Protein AF-A0A2S7U0N2-F1 (afdb_monomer)

Radius of gyration: 33.0 Å; Cα contacts (8 Å, |Δi|>4): 265; chains: 1; bounding box: 68×63×99 Å

Organism: NCBI:txid1658618

Mean predicted aligned error: 14.45 Å

Nearest PDB structures (foldseek):
  1i49-assembly1_B  TM=4.279E-01  e=2.972E+00  Homo sapiens
  7a8t-assembly1_A  TM=2.300E-01  e=2.972E+00  Homo sapiens

pLDDT: mean 75.0, std 15.28, range [39.12, 96.19]

Structure (mmCIF, N/CA/C/O backbone):
data_AF-A0A2S7U0N2-F1
#
_entry.id   AF-A0A2S7U0N2-F1
#
loop_
_atom_site.group_PDB
_atom_site.id
_atom_site.type_symbol
_atom_site.label_atom_id
_atom_site.label_alt_id
_atom_site.label_comp_id
_atom_site.label_asym_id
_atom_site.label_entity_id
_atom_site.label_seq_id
_atom_site.pdbx_PDB_ins_code
_atom_site.Cartn_x
_atom_site.Cartn_y
_atom_site.Cartn_z
_atom_site.occupancy
_atom_site.B_iso_or_equiv
_atom_site.auth_seq_id
_atom_site.auth_comp_id
_atom_site.auth_asym_id
_atom_site.auth_atom_id
_atom_site.pdbx_PDB_model_num
ATOM 1 N N . MET A 1 1 ? 24.005 45.327 60.815 1.00 44.28 1 MET A N 1
ATOM 2 C CA . MET A 1 1 ? 24.672 44.760 59.619 1.00 44.28 1 MET A CA 1
ATOM 3 C C . MET A 1 1 ? 23.834 43.597 59.080 1.00 44.28 1 MET A C 1
ATOM 5 O O . MET A 1 1 ? 23.860 42.528 59.666 1.00 44.28 1 MET A O 1
ATOM 9 N N . ARG A 1 2 ? 23.031 43.810 58.024 1.00 48.41 2 ARG A N 1
ATOM 10 C CA . ARG A 1 2 ? 22.158 42.799 57.369 1.00 48.41 2 ARG A CA 1
ATOM 11 C C . ARG A 1 2 ? 22.565 42.567 55.900 1.00 48.41 2 ARG A C 1
ATOM 13 O O . ARG A 1 2 ? 21.726 42.460 55.020 1.00 48.41 2 ARG A O 1
ATOM 20 N N . ILE A 1 3 ? 23.866 42.560 55.630 1.00 50.56 3 ILE A N 1
ATOM 21 C CA . ILE A 1 3 ? 24.422 42.422 54.276 1.00 50.56 3 ILE A CA 1
ATOM 22 C C . ILE A 1 3 ? 24.985 41.008 53.977 1.00 50.56 3 ILE A C 1
ATOM 24 O O . ILE A 1 3 ? 24.892 40.601 52.823 1.00 50.56 3 ILE A O 1
ATOM 28 N N . PRO A 1 4 ? 25.457 40.174 54.937 1.00 53.06 4 PRO A N 1
ATOM 29 C CA . PRO A 1 4 ? 26.072 38.897 54.555 1.00 53.06 4 PRO A CA 1
ATOM 30 C C . PRO A 1 4 ? 25.066 37.792 54.177 1.00 53.06 4 PRO A C 1
ATOM 32 O O . PRO A 1 4 ? 25.386 36.953 53.345 1.00 53.06 4 PRO A O 1
ATOM 35 N N . MET A 1 5 ? 23.834 37.791 54.707 1.00 43.91 5 MET A N 1
ATOM 36 C CA . MET A 1 5 ? 22.856 36.723 54.413 1.00 43.91 5 MET A CA 1
ATOM 37 C C . MET A 1 5 ? 22.268 36.793 52.993 1.00 43.91 5 MET A C 1
ATOM 39 O O . MET A 1 5 ? 22.054 35.759 52.367 1.00 43.91 5 MET A O 1
ATOM 43 N N . LEU A 1 6 ? 22.033 38.001 52.469 1.00 46.84 6 LEU A N 1
ATOM 44 C CA . LEU A 1 6 ? 21.456 38.193 51.132 1.00 46.84 6 LEU A CA 1
ATOM 45 C C . LEU A 1 6 ? 22.444 37.800 50.025 1.00 46.84 6 LEU A C 1
ATOM 47 O O . LEU A 1 6 ? 22.048 37.132 49.074 1.00 46.84 6 LEU A O 1
ATOM 51 N N . ILE A 1 7 ? 23.732 38.119 50.191 1.00 51.97 7 ILE A N 1
ATOM 52 C CA . ILE A 1 7 ? 24.788 37.775 49.224 1.00 51.97 7 ILE A CA 1
ATOM 53 C C . ILE A 1 7 ? 25.028 36.258 49.185 1.00 51.97 7 ILE A C 1
ATOM 55 O O . ILE A 1 7 ? 25.164 35.693 48.103 1.00 51.97 7 ILE A O 1
ATOM 59 N N . ILE A 1 8 ? 24.993 35.580 50.339 1.00 53.75 8 ILE A N 1
ATOM 60 C CA . ILE A 1 8 ? 25.125 34.116 50.409 1.00 53.75 8 ILE A CA 1
ATOM 61 C C . ILE A 1 8 ? 23.913 33.426 49.758 1.00 53.75 8 ILE A C 1
ATOM 63 O O . ILE A 1 8 ? 24.091 32.469 49.009 1.00 53.75 8 ILE A O 1
ATOM 67 N N . SER A 1 9 ? 22.691 33.936 49.968 1.00 54.12 9 SER A N 1
ATOM 68 C CA . SER A 1 9 ? 21.484 33.378 49.334 1.00 54.12 9 SER A CA 1
ATOM 69 C C . SER A 1 9 ? 21.455 33.574 47.814 1.00 54.12 9 SER A C 1
ATOM 71 O O . SER A 1 9 ? 21.053 32.667 47.086 1.00 54.12 9 SER A O 1
ATOM 73 N N . ALA A 1 10 ? 21.934 34.724 47.324 1.00 51.44 10 ALA A N 1
ATOM 74 C CA . ALA A 1 10 ? 22.005 35.019 45.899 1.00 51.44 10 ALA A CA 1
ATOM 75 C C . ALA A 1 10 ? 23.072 34.159 45.211 1.00 51.44 10 ALA A C 1
ATOM 77 O O . ALA A 1 10 ? 22.767 33.518 44.215 1.00 51.44 10 ALA A O 1
ATOM 78 N N . ALA A 1 11 ? 24.280 34.056 45.778 1.00 54.53 11 ALA A N 1
ATOM 79 C CA . ALA A 1 11 ? 25.355 33.232 45.222 1.00 54.53 11 ALA A CA 1
ATOM 80 C C . ALA A 1 11 ? 25.008 31.732 45.210 1.00 54.53 11 ALA A C 1
ATOM 82 O O . ALA A 1 11 ? 25.278 31.054 44.221 1.00 54.53 11 ALA A O 1
ATOM 83 N N . ALA A 1 12 ? 24.354 31.226 46.263 1.00 52.25 12 ALA A N 1
ATOM 84 C CA . ALA A 1 12 ? 23.858 29.852 46.297 1.00 52.25 12 ALA A CA 1
ATOM 85 C C . ALA A 1 12 ? 22.786 29.616 45.222 1.00 52.25 12 ALA A C 1
ATOM 87 O O . ALA A 1 12 ? 22.870 28.642 44.483 1.00 52.25 12 ALA A O 1
ATOM 88 N N . SER A 1 13 ? 21.827 30.536 45.071 1.00 54.00 13 SER A N 1
ATOM 89 C CA . SER A 1 13 ? 20.783 30.437 44.040 1.00 54.00 13 SER A CA 1
ATOM 90 C C . SER A 1 13 ? 21.371 30.451 42.624 1.00 54.00 13 SER A C 1
ATOM 92 O O . SER A 1 13 ? 20.957 29.648 41.794 1.00 54.00 13 SER A O 1
ATOM 94 N N . SER A 1 14 ? 22.375 31.295 42.357 1.00 55.88 14 SER A N 1
ATOM 95 C CA . SER A 1 14 ? 23.084 31.345 41.069 1.00 55.88 14 SER A CA 1
ATOM 96 C C . SER A 1 14 ? 23.842 30.055 40.758 1.00 55.88 14 SER A C 1
ATOM 98 O O . SER A 1 14 ? 23.822 29.608 39.617 1.00 55.88 14 SER A O 1
ATOM 100 N N . LEU A 1 15 ? 24.486 29.450 41.764 1.00 55.50 15 LEU A N 1
ATOM 101 C CA . LEU A 1 15 ? 25.196 28.172 41.637 1.00 55.50 15 LEU A CA 1
ATOM 102 C C . LEU A 1 15 ? 24.229 27.011 41.371 1.00 55.50 15 LEU A C 1
ATOM 104 O O . LEU A 1 15 ? 24.486 26.189 40.500 1.00 55.50 15 LEU A O 1
ATOM 108 N N . PHE A 1 16 ? 23.086 26.964 42.062 1.00 55.75 16 PHE A N 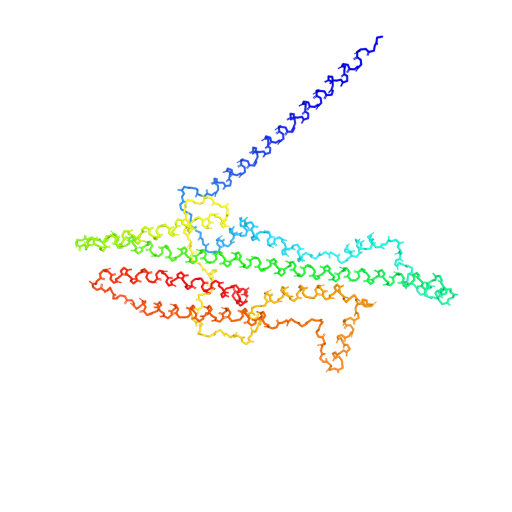1
ATOM 109 C CA . PHE A 1 16 ? 22.060 25.949 41.799 1.00 55.75 16 PHE A CA 1
ATOM 110 C C . PHE A 1 16 ? 21.415 26.120 40.417 1.00 55.75 16 PHE A C 1
ATOM 112 O O . PHE A 1 16 ? 21.186 25.126 39.733 1.00 55.75 16 PHE A O 1
ATOM 119 N N . LEU A 1 17 ? 21.181 27.360 39.973 1.00 57.03 17 LEU A N 1
ATOM 120 C CA . LEU A 1 17 ? 20.702 27.656 38.619 1.00 57.03 17 LEU A CA 1
ATOM 121 C C . LEU A 1 17 ? 21.733 27.270 37.549 1.00 57.03 17 LEU A C 1
ATOM 123 O O . LEU A 1 17 ? 21.351 26.666 36.550 1.00 57.03 17 LEU A O 1
ATOM 127 N N . SER A 1 18 ? 23.027 27.545 37.756 1.00 61.22 18 SER A N 1
ATOM 128 C CA . SER A 1 18 ? 24.071 27.151 36.801 1.00 61.22 18 SER A CA 1
ATOM 129 C C . SER A 1 18 ? 24.275 25.638 36.753 1.00 61.22 18 SER A C 1
ATOM 131 O O . SER A 1 18 ? 24.426 25.093 35.667 1.00 61.22 18 SER A O 1
ATOM 133 N N . CYS A 1 19 ? 24.226 24.946 37.897 1.00 67.75 19 CYS A N 1
ATOM 134 C CA . CYS A 1 19 ? 24.317 23.486 37.950 1.00 67.75 19 CYS A CA 1
ATOM 135 C C . CYS A 1 19 ? 23.105 22.815 37.294 1.00 67.75 19 CYS A C 1
ATOM 137 O O . CYS A 1 19 ? 23.291 21.891 36.514 1.00 67.75 19 CYS A O 1
ATOM 139 N N . ALA A 1 20 ? 21.886 23.309 37.534 1.00 61.12 20 ALA A N 1
ATOM 140 C CA . ALA A 1 20 ? 20.684 22.789 36.880 1.00 61.12 20 ALA A CA 1
ATOM 141 C C . ALA A 1 20 ? 20.701 23.045 35.364 1.00 61.12 20 ALA A C 1
ATOM 143 O O . ALA A 1 20 ? 20.317 22.185 34.577 1.00 61.12 20 ALA A O 1
ATOM 144 N N . GLN A 1 21 ? 21.175 24.216 34.933 1.00 64.62 21 GLN A N 1
ATOM 145 C CA . GLN A 1 21 ? 21.293 24.533 33.512 1.00 64.62 21 GLN A CA 1
ATOM 146 C C . GLN A 1 21 ? 22.372 23.685 32.827 1.00 64.62 21 GLN A C 1
ATOM 148 O O . GLN A 1 21 ? 22.179 23.254 31.690 1.00 64.62 21 GLN A O 1
ATOM 153 N N . GLN A 1 22 ? 23.469 23.392 33.522 1.00 67.50 22 GLN A N 1
ATOM 154 C CA . GLN A 1 22 ? 24.517 22.503 33.036 1.00 67.50 22 GLN A CA 1
ATOM 155 C C . GLN A 1 22 ? 24.043 21.046 32.981 1.00 67.50 22 GLN A C 1
ATOM 157 O O . GLN A 1 22 ? 24.214 20.410 31.954 1.00 67.50 22 GLN A O 1
ATOM 162 N N . GLU A 1 23 ? 23.322 20.561 33.993 1.00 72.56 23 GLU A N 1
ATOM 163 C CA . GLU A 1 23 ? 22.735 19.214 34.004 1.00 72.56 23 GLU A CA 1
ATOM 164 C C . GLU A 1 23 ? 21.697 19.025 32.887 1.00 72.56 23 GLU A C 1
ATOM 166 O O . GLU A 1 23 ? 21.682 17.994 32.220 1.00 72.56 23 GLU A O 1
ATOM 171 N N . VAL A 1 24 ? 20.869 20.039 32.612 1.00 71.44 24 VAL A N 1
ATOM 172 C CA . VAL A 1 24 ? 19.945 20.019 31.466 1.00 71.44 24 VAL A CA 1
ATOM 173 C C . VAL A 1 24 ? 20.708 20.036 30.142 1.00 71.44 24 VAL A C 1
ATOM 175 O O . VAL A 1 24 ? 20.342 19.298 29.232 1.00 71.44 24 VAL A O 1
ATOM 178 N N . THR A 1 25 ? 21.770 20.836 30.022 1.00 73.50 25 THR A N 1
ATOM 179 C CA . THR A 1 25 ? 22.581 20.907 28.793 1.00 73.50 25 THR A CA 1
ATOM 180 C C . THR A 1 25 ? 23.326 19.596 28.542 1.00 73.50 25 THR A C 1
ATOM 182 O O . THR A 1 25 ? 23.319 19.104 27.417 1.00 73.50 25 THR A O 1
ATOM 185 N N . ASP A 1 26 ? 23.886 18.986 29.585 1.00 76.81 26 ASP A N 1
ATOM 186 C CA . ASP A 1 26 ? 24.572 17.695 29.525 1.00 76.81 26 ASP A CA 1
ATOM 187 C C . ASP A 1 26 ? 23.579 16.558 29.251 1.00 76.81 26 ASP A C 1
ATOM 189 O O . ASP A 1 26 ? 23.857 15.669 28.451 1.00 76.81 26 ASP A O 1
ATOM 193 N N . CYS A 1 27 ? 22.383 16.595 29.849 1.00 77.06 27 CYS A N 1
ATOM 194 C CA . CYS A 1 27 ? 21.311 15.639 29.570 1.00 77.06 27 CYS A CA 1
ATOM 195 C C . CYS A 1 27 ? 20.835 15.741 28.116 1.00 77.06 27 CYS A C 1
ATOM 197 O O . CYS A 1 27 ? 20.750 14.725 27.428 1.00 77.06 27 CYS A O 1
ATOM 199 N N . LEU A 1 28 ? 20.595 16.958 27.618 1.00 74.50 28 LEU A N 1
ATOM 200 C CA . LEU A 1 28 ? 20.240 17.200 26.219 1.00 74.50 28 LEU A CA 1
ATOM 201 C C . LEU A 1 28 ? 21.363 16.764 25.273 1.00 74.50 28 LEU A C 1
ATOM 203 O O . LEU A 1 28 ? 21.080 16.117 24.270 1.00 74.50 28 LEU A O 1
ATOM 207 N N . GLY A 1 29 ? 22.621 17.069 25.599 1.00 78.00 29 GLY A N 1
ATOM 208 C CA . GLY A 1 29 ? 23.791 16.668 24.818 1.00 78.00 29 GLY A CA 1
ATOM 209 C C . GLY A 1 29 ? 23.955 15.150 24.751 1.00 78.00 29 GLY A C 1
ATOM 210 O O . GLY A 1 29 ? 24.088 14.599 23.662 1.00 78.00 29 GLY A O 1
ATOM 211 N N . ASN A 1 30 ? 23.858 14.462 25.890 1.00 80.69 30 ASN A N 1
ATOM 212 C CA . ASN A 1 30 ? 23.932 13.002 25.966 1.00 80.69 30 ASN A CA 1
ATOM 213 C C . ASN A 1 30 ? 22.756 12.332 25.249 1.00 80.69 30 ASN A C 1
ATOM 215 O O . ASN A 1 30 ? 22.943 11.326 24.567 1.00 80.69 30 ASN A O 1
ATOM 219 N N . HIS A 1 31 ? 21.547 12.887 25.375 1.00 78.44 31 HIS A N 1
ATOM 220 C CA . HIS A 1 31 ? 20.373 12.369 24.681 1.00 78.44 31 HIS A CA 1
ATOM 221 C C . HIS A 1 31 ? 20.503 12.549 23.167 1.00 78.44 31 HIS A C 1
ATOM 223 O O . HIS A 1 31 ? 20.345 11.582 22.430 1.00 78.44 31 HIS A O 1
ATOM 229 N N . ALA A 1 32 ? 20.893 13.742 22.709 1.00 76.38 32 ALA A N 1
ATOM 230 C CA . ALA A 1 32 ? 21.136 14.021 21.297 1.00 76.38 32 ALA A CA 1
ATOM 231 C C . ALA A 1 32 ? 22.269 13.156 20.724 1.00 76.38 32 ALA A C 1
ATOM 233 O O . ALA A 1 32 ? 22.160 12.663 19.605 1.00 76.38 32 ALA A O 1
ATOM 234 N N . GLN A 1 33 ? 23.338 12.920 21.490 1.00 81.25 33 GLN A N 1
ATOM 235 C CA . GLN A 1 33 ? 24.422 12.026 21.088 1.00 81.25 33 GLN A CA 1
ATOM 236 C C . GLN A 1 33 ? 23.945 10.574 20.989 1.00 81.25 33 GLN A C 1
ATOM 238 O O . GLN A 1 33 ? 24.272 9.892 20.024 1.00 81.25 33 GLN A O 1
ATOM 243 N N . HIS A 1 34 ? 23.156 10.102 21.954 1.00 78.88 34 HIS A N 1
ATOM 244 C CA . HIS A 1 34 ? 22.587 8.758 21.928 1.00 78.88 34 HIS A CA 1
ATOM 245 C C . HIS A 1 34 ? 21.623 8.571 20.746 1.00 78.88 34 HIS A C 1
ATOM 247 O O . HIS A 1 34 ? 21.674 7.552 20.063 1.00 78.88 34 HIS A O 1
ATOM 253 N N . GLU A 1 35 ? 20.761 9.551 20.473 1.00 74.94 35 GLU A N 1
ATOM 254 C CA . GLU A 1 35 ? 19.877 9.532 19.303 1.00 74.94 35 GLU A CA 1
ATOM 255 C C . GLU A 1 35 ? 20.662 9.596 17.990 1.00 74.94 35 GLU A C 1
ATOM 257 O O . GLU A 1 35 ? 20.365 8.835 17.071 1.00 74.94 35 GLU A O 1
ATOM 262 N N . GLY A 1 36 ? 21.693 10.441 17.918 1.00 74.75 36 GLY A N 1
ATOM 263 C CA . GLY A 1 36 ? 22.570 10.555 16.755 1.00 74.75 36 GLY A CA 1
ATOM 264 C C . GLY A 1 36 ? 23.350 9.271 16.470 1.00 74.75 36 GLY A C 1
ATOM 265 O O . GLY A 1 36 ? 23.432 8.860 15.316 1.00 74.75 36 GLY A O 1
ATOM 266 N N . LEU A 1 37 ? 23.866 8.601 17.505 1.00 76.06 37 LEU A N 1
ATOM 267 C CA . LEU A 1 37 ? 24.520 7.295 17.378 1.00 76.06 37 LEU A CA 1
ATOM 268 C C . LEU A 1 37 ? 23.529 6.215 16.942 1.00 76.06 37 LEU A C 1
ATOM 270 O O . LEU A 1 37 ? 23.826 5.474 16.013 1.00 76.06 37 LEU A O 1
ATOM 274 N N . ARG A 1 38 ? 22.326 6.175 17.533 1.00 74.25 38 ARG A N 1
ATOM 275 C CA . ARG A 1 38 ? 21.282 5.226 17.120 1.00 74.25 38 ARG A CA 1
ATOM 276 C C . ARG A 1 38 ? 20.913 5.410 15.649 1.00 74.25 38 ARG A C 1
ATOM 278 O O . ARG A 1 38 ? 20.805 4.431 14.925 1.00 74.25 38 ARG A O 1
ATOM 285 N N . TYR A 1 39 ? 20.756 6.655 15.204 1.00 71.81 39 TYR A N 1
ATOM 286 C CA . TYR A 1 39 ? 20.483 6.958 13.802 1.00 71.81 39 TYR A CA 1
ATOM 287 C C . TYR A 1 39 ? 21.659 6.582 12.891 1.00 71.81 39 TYR A C 1
ATOM 289 O O . TYR A 1 39 ? 21.449 6.017 11.825 1.00 71.81 39 TYR A O 1
ATOM 297 N N . ALA A 1 40 ? 22.901 6.840 13.310 1.00 69.31 40 ALA A N 1
ATOM 298 C CA . ALA A 1 40 ? 24.086 6.444 12.552 1.00 69.31 40 ALA A CA 1
ATOM 299 C C . ALA A 1 40 ? 24.200 4.916 12.410 1.00 69.31 40 ALA A C 1
ATOM 301 O O . ALA A 1 40 ? 24.498 4.437 11.319 1.00 69.31 40 ALA A O 1
ATOM 302 N N . ASP A 1 41 ? 23.903 4.159 13.469 1.00 70.38 41 ASP A N 1
ATOM 303 C CA . ASP A 1 41 ? 23.856 2.694 13.439 1.00 70.38 41 ASP A CA 1
ATOM 304 C C . ASP A 1 41 ? 22.707 2.186 12.549 1.00 70.38 41 ASP A C 1
ATOM 306 O O . ASP A 1 41 ? 22.882 1.238 11.784 1.00 70.38 41 ASP A O 1
ATOM 310 N N . GLU A 1 42 ? 21.539 2.838 12.592 1.00 67.44 42 GLU A N 1
ATOM 311 C CA . GLU A 1 42 ? 20.404 2.548 11.706 1.00 67.44 42 GLU A CA 1
ATOM 312 C C . GLU A 1 42 ? 20.754 2.798 10.229 1.00 67.44 42 GLU A C 1
ATOM 314 O O . GLU A 1 42 ? 20.417 1.970 9.382 1.00 67.44 42 GLU A O 1
ATOM 319 N N . VAL A 1 43 ? 21.457 3.894 9.920 1.00 67.25 43 VAL A N 1
ATOM 320 C CA . VAL A 1 43 ? 21.939 4.223 8.568 1.00 67.25 43 VAL A CA 1
ATOM 321 C C . VAL A 1 43 ? 23.051 3.274 8.132 1.00 67.25 43 VAL A C 1
ATOM 323 O O . VAL A 1 43 ? 23.058 2.862 6.983 1.00 67.25 43 VAL A O 1
ATOM 326 N N . ALA A 1 44 ? 23.958 2.873 9.023 1.00 62.84 44 ALA A N 1
ATOM 327 C CA . ALA A 1 44 ? 24.997 1.890 8.714 1.00 62.84 44 ALA A CA 1
ATOM 328 C C . ALA A 1 44 ? 24.424 0.481 8.472 1.00 62.84 44 ALA A C 1
ATOM 330 O O . ALA A 1 44 ? 24.990 -0.297 7.707 1.00 62.84 44 ALA A O 1
ATOM 331 N N . ALA A 1 45 ? 23.298 0.148 9.115 1.00 62.78 45 ALA A N 1
ATOM 332 C CA . ALA A 1 45 ? 22.551 -1.087 8.878 1.00 62.78 45 ALA A CA 1
ATOM 333 C C . ALA A 1 45 ? 21.671 -1.034 7.614 1.00 62.78 45 ALA A C 1
ATOM 335 O O . ALA A 1 45 ? 21.191 -2.067 7.138 1.00 62.78 45 ALA A O 1
ATOM 336 N N . GLN A 1 46 ? 21.409 0.157 7.079 1.00 67.12 46 GLN A N 1
ATOM 337 C CA . GLN A 1 46 ? 20.856 0.350 5.741 1.00 67.12 46 GLN A CA 1
ATOM 338 C C . GLN A 1 46 ? 22.029 0.294 4.762 1.00 67.12 46 GLN A C 1
ATOM 340 O O . GLN A 1 46 ? 23.103 0.749 5.112 1.00 67.12 46 GLN A O 1
ATOM 345 N N . SER A 1 47 ? 21.882 -0.300 3.574 1.00 65.50 47 SER A N 1
ATOM 346 C CA . SER A 1 47 ? 22.986 -0.291 2.603 1.00 65.50 47 SER A CA 1
ATOM 347 C C . SER A 1 47 ? 22.937 1.012 1.803 1.00 65.50 47 SER A C 1
ATOM 349 O O . SER A 1 47 ? 22.183 1.094 0.828 1.00 65.50 47 SER A O 1
ATOM 351 N N . PRO A 1 48 ? 23.690 2.060 2.189 1.00 66.06 48 PRO A N 1
ATOM 352 C CA . PRO A 1 48 ? 23.600 3.373 1.560 1.00 66.06 48 PRO A CA 1
ATOM 353 C C . PRO A 1 48 ? 24.477 3.427 0.304 1.00 66.06 48 PRO A C 1
ATOM 355 O O . PRO A 1 48 ? 24.487 4.428 -0.410 1.00 66.06 48 PRO A O 1
ATOM 358 N N . PHE A 1 49 ? 25.225 2.349 0.038 1.00 72.56 49 PHE A N 1
ATOM 359 C CA . PHE A 1 49 ? 26.250 2.266 -0.994 1.00 72.56 49 PHE A CA 1
ATOM 360 C C . PHE A 1 49 ? 26.135 1.015 -1.872 1.00 72.56 49 PHE A C 1
ATOM 362 O O . PHE A 1 49 ? 26.802 0.957 -2.901 1.00 72.56 49 PHE A O 1
ATOM 369 N N . GLU A 1 50 ? 25.314 0.025 -1.506 1.00 77.81 50 GLU A N 1
ATOM 370 C CA . GLU A 1 50 ? 25.138 -1.194 -2.299 1.00 77.81 50 GLU A CA 1
ATOM 371 C C . GLU A 1 50 ? 23.661 -1.456 -2.593 1.00 77.81 50 GLU A C 1
ATOM 373 O O . GLU A 1 50 ? 22.772 -1.124 -1.805 1.00 77.81 50 GLU A O 1
ATOM 378 N N . THR A 1 51 ? 23.401 -2.093 -3.732 1.00 84.38 51 THR A N 1
ATOM 379 C CA . THR A 1 51 ? 22.063 -2.563 -4.086 1.00 84.38 51 THR A CA 1
ATOM 380 C C . THR A 1 51 ? 21.627 -3.675 -3.132 1.00 84.38 51 THR A C 1
ATOM 382 O O . THR A 1 51 ? 22.293 -4.704 -3.013 1.00 84.38 51 THR A O 1
ATOM 385 N N . VAL A 1 52 ? 20.479 -3.497 -2.481 1.00 86.62 52 VAL A N 1
ATOM 386 C CA . VAL A 1 52 ? 19.903 -4.500 -1.579 1.00 86.62 52 VAL A CA 1
ATOM 387 C C . VAL A 1 52 ? 18.936 -5.390 -2.344 1.00 86.62 52 VAL A C 1
ATOM 389 O O . VAL A 1 52 ? 18.023 -4.910 -3.011 1.00 86.62 52 VAL A O 1
ATOM 392 N N . GLU A 1 53 ? 19.080 -6.703 -2.206 1.00 88.38 53 GLU A N 1
ATOM 393 C CA . GLU A 1 53 ? 18.147 -7.655 -2.800 1.00 88.38 53 GLU A CA 1
ATOM 394 C C . GLU A 1 53 ? 17.211 -8.238 -1.734 1.00 88.38 53 GLU A C 1
ATOM 396 O O . GLU A 1 53 ? 17.649 -8.936 -0.819 1.00 88.38 53 GLU A O 1
ATOM 401 N N . VAL A 1 54 ? 15.910 -7.969 -1.854 1.00 88.50 54 VAL A N 1
ATOM 402 C CA . VAL A 1 54 ? 14.901 -8.290 -0.829 1.00 88.50 54 VAL A CA 1
ATOM 403 C C . VAL A 1 54 ? 13.804 -9.165 -1.435 1.00 88.50 54 VAL A C 1
ATOM 405 O O . VAL A 1 54 ? 13.278 -8.859 -2.502 1.00 88.50 54 VAL A O 1
ATOM 408 N N . SER A 1 55 ? 13.428 -10.270 -0.788 1.00 91.12 55 SER A N 1
ATOM 409 C CA . SER A 1 55 ? 12.261 -11.054 -1.222 1.00 91.12 55 SER A CA 1
ATOM 410 C C . SER A 1 55 ? 10.953 -10.326 -0.897 1.00 91.12 55 SER A C 1
ATOM 412 O O . SER A 1 55 ? 10.910 -9.495 0.005 1.00 91.12 55 SER A O 1
ATOM 414 N N . TRP A 1 56 ? 9.852 -10.636 -1.582 1.00 91.38 56 TRP A N 1
ATOM 415 C CA . TRP A 1 56 ? 8.552 -10.029 -1.254 1.00 91.38 56 TRP A CA 1
ATOM 416 C C . TRP A 1 56 ? 8.116 -10.338 0.189 1.00 91.38 56 TRP A C 1
ATOM 418 O O . TRP A 1 56 ? 7.637 -9.444 0.888 1.00 91.38 56 TRP A O 1
ATOM 428 N N . SER A 1 57 ? 8.378 -11.553 0.679 1.00 89.19 57 SER A N 1
ATOM 429 C CA . SER A 1 57 ? 8.184 -11.909 2.092 1.00 89.19 57 SER A CA 1
ATOM 430 C C . SER A 1 57 ? 9.082 -11.111 3.041 1.00 89.19 57 SER A C 1
ATOM 432 O O . SER A 1 57 ? 8.618 -10.657 4.085 1.00 89.19 57 SER A O 1
ATOM 434 N N . GLY A 1 58 ? 10.343 -10.879 2.671 1.00 88.44 58 GLY A N 1
ATOM 435 C CA . GLY A 1 58 ? 11.263 -10.040 3.438 1.00 88.44 58 GLY A CA 1
ATOM 436 C C . GLY A 1 58 ? 10.819 -8.578 3.470 1.00 88.44 58 GLY A C 1
ATOM 437 O O . GLY A 1 58 ? 10.895 -7.930 4.507 1.00 88.44 58 GLY A O 1
ATOM 438 N N . ALA A 1 59 ? 10.270 -8.065 2.368 1.00 89.88 59 ALA A N 1
ATOM 439 C CA . ALA A 1 59 ? 9.724 -6.713 2.295 1.00 89.88 59 ALA A CA 1
ATOM 440 C C . ALA A 1 59 ? 8.491 -6.540 3.200 1.00 89.88 59 ALA A C 1
ATOM 442 O O . ALA A 1 59 ? 8.317 -5.481 3.802 1.00 89.88 59 ALA A O 1
ATOM 443 N N . LEU A 1 60 ? 7.664 -7.584 3.347 1.00 89.81 60 LEU A N 1
ATOM 444 C CA . LEU A 1 60 ? 6.579 -7.595 4.331 1.00 89.81 60 LEU A CA 1
ATOM 445 C C . LEU A 1 60 ? 7.130 -7.495 5.753 1.00 89.81 60 LEU A C 1
ATOM 447 O O . LEU A 1 60 ? 6.698 -6.617 6.488 1.00 89.81 60 LEU A O 1
ATOM 451 N N . GLN A 1 61 ? 8.117 -8.318 6.117 1.00 88.94 61 GLN A N 1
ATOM 452 C CA . GLN A 1 61 ? 8.744 -8.272 7.447 1.00 88.94 61 GLN A CA 1
ATOM 453 C C . GLN A 1 61 ? 9.363 -6.897 7.736 1.00 88.94 61 GLN A C 1
ATOM 455 O O . GLN A 1 61 ? 9.103 -6.300 8.779 1.00 88.94 61 GLN A O 1
ATOM 460 N N . LEU A 1 62 ? 10.089 -6.330 6.768 1.00 88.00 62 LEU A N 1
ATOM 461 C CA . LEU A 1 62 ? 10.654 -4.983 6.878 1.00 88.00 62 LEU A CA 1
ATOM 462 C C . LEU A 1 62 ? 9.579 -3.909 7.071 1.00 88.00 62 LEU A C 1
ATOM 464 O O . LEU A 1 62 ? 9.801 -2.944 7.801 1.00 88.00 62 LEU A O 1
ATOM 468 N N . MET A 1 63 ? 8.406 -4.057 6.448 1.00 91.50 63 MET A N 1
ATOM 469 C CA . MET A 1 63 ? 7.284 -3.143 6.664 1.00 91.50 63 MET A CA 1
ATOM 470 C C . MET A 1 63 ? 6.785 -3.246 8.109 1.00 91.50 63 MET A C 1
ATOM 472 O O . MET A 1 63 ? 6.551 -2.214 8.739 1.00 91.50 63 MET A O 1
ATOM 476 N N . GLU A 1 64 ? 6.659 -4.457 8.656 1.00 88.38 64 GLU A N 1
ATOM 477 C CA . GLU A 1 64 ? 6.241 -4.650 10.051 1.00 88.38 64 GLU A CA 1
ATOM 478 C C . GLU A 1 64 ? 7.229 -4.031 11.048 1.00 88.38 64 GLU A C 1
ATOM 480 O O . GLU A 1 64 ? 6.823 -3.519 12.092 1.00 88.38 64 GLU A O 1
ATOM 485 N N . GLU A 1 65 ? 8.517 -4.011 10.706 1.00 85.56 65 GLU A N 1
ATOM 486 C CA . GLU A 1 65 ? 9.581 -3.472 11.553 1.00 85.56 65 GLU A CA 1
ATOM 487 C C . GLU A 1 65 ? 9.799 -1.964 11.401 1.00 85.56 65 GLU A C 1
ATOM 489 O O . GLU A 1 65 ? 10.074 -1.277 12.391 1.00 85.56 65 GLU A O 1
ATOM 494 N N . ARG A 1 66 ? 9.682 -1.417 10.189 1.00 83.69 66 ARG A N 1
ATOM 495 C CA . ARG A 1 66 ? 10.147 -0.053 9.887 1.00 83.69 66 ARG A CA 1
ATOM 496 C C . ARG A 1 66 ? 9.044 0.914 9.482 1.00 83.69 66 ARG A C 1
ATOM 498 O O . ARG A 1 66 ? 9.136 2.097 9.805 1.00 83.69 66 ARG A O 1
ATOM 505 N N . ASN A 1 67 ? 7.968 0.444 8.848 1.00 90.00 67 ASN A N 1
ATOM 506 C CA . ASN A 1 67 ? 6.896 1.338 8.419 1.00 90.00 67 ASN A CA 1
ATOM 507 C C . ASN A 1 67 ? 6.108 1.847 9.639 1.00 90.00 67 ASN A C 1
ATOM 509 O O . ASN A 1 67 ? 5.352 1.119 10.291 1.00 90.00 67 ASN A O 1
ATOM 513 N N . LEU A 1 68 ? 6.270 3.136 9.946 1.00 88.31 68 LEU A N 1
ATOM 514 C CA . LEU A 1 68 ? 5.669 3.760 11.124 1.00 88.31 68 LEU A CA 1
ATOM 515 C C . LEU A 1 68 ? 4.134 3.728 11.089 1.00 88.31 68 LEU A C 1
ATOM 517 O O . LEU A 1 68 ? 3.501 3.576 12.136 1.00 88.31 68 LEU A O 1
ATOM 521 N N . ALA A 1 69 ? 3.530 3.883 9.909 1.00 90.62 69 ALA A N 1
ATOM 522 C CA . ALA A 1 69 ? 2.079 3.876 9.754 1.00 90.62 69 ALA A CA 1
ATOM 523 C C . ALA A 1 69 ? 1.499 2.482 10.036 1.00 90.62 69 ALA A C 1
ATOM 525 O O . ALA A 1 69 ? 0.563 2.362 10.831 1.00 90.62 69 ALA A O 1
ATOM 526 N N . TYR A 1 70 ? 2.107 1.433 9.474 1.00 92.25 70 TYR A N 1
ATOM 527 C CA . TYR A 1 70 ? 1.729 0.045 9.726 1.00 92.25 70 TYR A CA 1
ATOM 528 C C . TYR A 1 70 ? 1.918 -0.319 11.198 1.00 92.25 70 TYR A C 1
ATOM 530 O O . TYR A 1 70 ? 0.996 -0.838 11.820 1.00 92.25 70 TYR A O 1
ATOM 538 N N . ARG A 1 71 ? 3.059 0.034 11.803 1.00 91.00 71 ARG A N 1
ATOM 539 C CA . ARG A 1 71 ? 3.333 -0.238 13.225 1.00 91.00 71 ARG A CA 1
ATOM 540 C C . ARG A 1 71 ? 2.351 0.438 14.164 1.00 91.00 71 ARG A C 1
ATOM 542 O O . ARG A 1 71 ? 1.878 -0.188 15.110 1.00 91.00 71 ARG A O 1
ATOM 549 N N . LYS A 1 72 ? 2.024 1.709 13.917 1.00 91.25 72 LYS A N 1
ATOM 550 C CA . LYS A 1 72 ? 1.000 2.422 14.695 1.00 91.25 72 LYS A CA 1
ATOM 551 C C . LYS A 1 72 ? -0.347 1.713 14.587 1.00 91.25 72 LYS A C 1
ATOM 553 O O . LYS A 1 72 ? -0.971 1.471 15.615 1.00 91.25 72 LYS A O 1
ATOM 558 N N . ALA A 1 73 ? -0.752 1.330 13.377 1.00 91.38 73 ALA A N 1
ATOM 559 C CA . ALA A 1 73 ? -1.994 0.602 13.161 1.00 91.38 73 ALA A CA 1
ATOM 560 C C . ALA A 1 73 ? -1.982 -0.775 13.852 1.00 91.38 73 ALA A C 1
ATOM 562 O O . ALA A 1 73 ? -2.910 -1.088 14.588 1.00 91.38 73 ALA A O 1
ATOM 563 N N . MET A 1 74 ? -0.908 -1.554 13.719 1.00 90.62 74 MET A N 1
ATOM 564 C CA . MET A 1 74 ? -0.755 -2.856 14.375 1.00 90.62 74 MET A CA 1
ATOM 565 C C . MET A 1 74 ? -0.807 -2.738 15.904 1.00 90.62 74 MET A C 1
ATOM 567 O O . MET A 1 74 ? -1.518 -3.490 16.565 1.00 90.62 74 MET A O 1
ATOM 571 N N . ASN A 1 75 ? -0.133 -1.745 16.485 1.00 89.44 75 ASN A N 1
ATOM 572 C CA . ASN A 1 75 ? -0.200 -1.492 17.923 1.00 89.44 75 ASN A CA 1
ATOM 573 C C . ASN A 1 75 ? -1.615 -1.103 18.374 1.00 89.44 75 ASN A C 1
ATOM 575 O O . ASN A 1 75 ? -2.075 -1.587 19.406 1.00 89.44 75 ASN A O 1
ATOM 579 N N . SER A 1 76 ? -2.326 -0.272 17.604 1.00 88.75 76 SER A N 1
ATOM 580 C CA . SER A 1 76 ? -3.734 0.048 17.870 1.00 88.75 76 SER A CA 1
ATOM 581 C C . SER A 1 76 ? -4.629 -1.189 17.782 1.00 88.75 76 SER A C 1
ATOM 583 O O . SER A 1 76 ? -5.490 -1.371 18.639 1.00 88.75 76 SER A O 1
ATOM 585 N N . TYR A 1 77 ? -4.393 -2.066 16.804 1.00 87.75 77 TYR A N 1
ATOM 586 C CA . TYR A 1 77 ? -5.109 -3.331 16.656 1.00 87.75 77 TYR A CA 1
ATOM 587 C C . TYR A 1 77 ? -4.894 -4.254 17.863 1.00 87.75 77 TYR A C 1
ATOM 589 O O . TYR A 1 77 ? -5.854 -4.751 18.454 1.00 87.75 77 TYR A O 1
ATOM 597 N N . LEU A 1 78 ? -3.638 -4.436 18.282 1.00 86.81 78 LEU A N 1
ATOM 598 C CA . LEU A 1 78 ? -3.289 -5.235 19.456 1.00 86.81 78 LEU A CA 1
ATOM 599 C C . LEU A 1 78 ? -3.884 -4.643 20.739 1.00 86.81 78 LEU A C 1
ATOM 601 O O . LEU A 1 78 ? -4.464 -5.377 21.531 1.00 86.81 78 LEU A O 1
ATOM 605 N N . ALA A 1 79 ? -3.798 -3.326 20.935 1.00 84.12 79 ALA A N 1
ATOM 606 C CA . ALA A 1 79 ? -4.369 -2.653 22.101 1.00 84.12 79 ALA A CA 1
ATOM 607 C C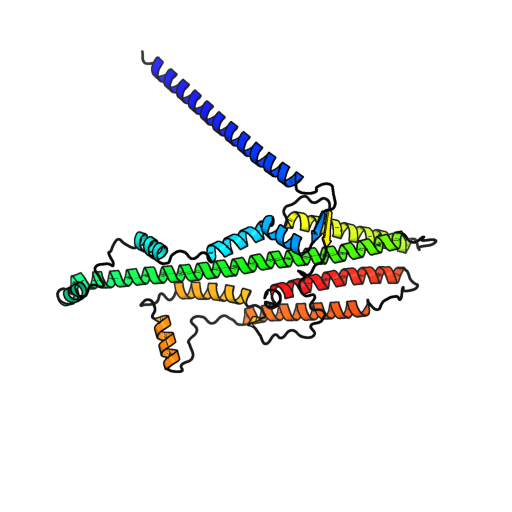 . ALA A 1 79 ? -5.903 -2.770 22.156 1.00 84.12 79 ALA A C 1
ATOM 609 O O . ALA A 1 79 ? -6.473 -2.946 23.234 1.00 84.12 79 ALA A O 1
ATOM 610 N N . ALA A 1 80 ? -6.575 -2.708 21.003 1.00 81.19 80 ALA A N 1
ATOM 611 C CA . ALA A 1 80 ? -8.019 -2.884 20.907 1.00 81.19 80 ALA A CA 1
ATOM 612 C C . ALA A 1 80 ? -8.454 -4.317 21.262 1.00 81.19 80 ALA A C 1
ATOM 614 O O . ALA A 1 80 ? -9.454 -4.501 21.960 1.00 81.19 80 ALA A O 1
ATOM 615 N N . ASN A 1 81 ? -7.670 -5.314 20.841 1.00 76.25 81 ASN A N 1
ATOM 616 C CA . ASN A 1 81 ? -7.951 -6.732 21.071 1.00 76.25 81 ASN A CA 1
ATOM 617 C C . ASN A 1 81 ? -7.412 -7.274 22.400 1.00 76.25 81 ASN A C 1
ATOM 619 O O . ASN A 1 81 ? -7.732 -8.403 22.766 1.00 76.25 81 ASN A O 1
ATOM 623 N N . GLN A 1 82 ? -6.605 -6.507 23.137 1.00 76.31 82 GLN A N 1
ATOM 624 C CA . GLN A 1 82 ? -6.192 -6.899 24.479 1.00 76.31 82 GLN A CA 1
ATOM 625 C C . GLN A 1 82 ? -7.426 -7.005 25.383 1.00 76.31 82 GLN A C 1
ATOM 627 O O . GLN A 1 82 ? -8.127 -6.019 25.669 1.00 76.31 82 GLN A O 1
ATOM 632 N N . GLU A 1 83 ? -7.679 -8.230 25.846 1.00 57.03 83 GLU A N 1
ATOM 633 C CA . GLU A 1 83 ? -8.680 -8.512 26.861 1.00 57.03 83 GLU A CA 1
ATOM 634 C C . GLU A 1 83 ? -8.298 -7.758 28.132 1.00 57.03 83 GLU A C 1
ATOM 636 O O . GLU A 1 83 ? -7.362 -8.098 28.852 1.00 57.03 83 GLU A O 1
ATOM 641 N N . THR A 1 84 ? -9.024 -6.681 28.415 1.00 55.81 84 THR A N 1
ATOM 642 C CA . THR A 1 84 ? -8.952 -6.078 29.738 1.00 55.81 84 THR A CA 1
ATOM 643 C C . THR A 1 84 ? -9.780 -6.974 30.652 1.00 55.81 84 THR A C 1
ATOM 645 O O . THR A 1 84 ? -10.943 -7.211 30.319 1.00 55.81 84 THR A O 1
ATOM 648 N N . PRO A 1 85 ? -9.239 -7.477 31.777 1.00 53.72 85 PRO A N 1
ATOM 649 C CA . PRO A 1 85 ? -9.997 -8.343 32.665 1.00 53.72 85 PRO A CA 1
ATOM 650 C C . PRO A 1 85 ? -11.326 -7.677 33.018 1.00 53.72 85 PRO A C 1
ATOM 652 O O . PRO A 1 85 ? -11.354 -6.559 33.534 1.00 53.72 85 PRO A O 1
ATOM 655 N N . MET A 1 86 ? -12.440 -8.359 32.752 1.00 47.84 86 MET A N 1
ATOM 656 C CA . MET A 1 86 ? -13.783 -7.828 33.010 1.00 47.84 86 MET A CA 1
ATOM 657 C C . MET A 1 86 ? -13.905 -7.324 34.460 1.00 47.84 86 MET A C 1
ATOM 659 O O . MET A 1 86 ? -14.467 -6.266 34.723 1.00 47.84 86 MET A O 1
ATOM 663 N N . VAL A 1 87 ? -13.254 -8.020 35.399 1.00 41.59 87 VAL A N 1
ATOM 664 C CA . VAL A 1 87 ? -13.166 -7.645 36.818 1.00 41.59 87 VAL A CA 1
ATOM 665 C C . VAL A 1 87 ? -12.390 -6.342 37.042 1.00 41.59 87 VAL A C 1
ATOM 667 O O . VAL A 1 87 ? -12.783 -5.557 37.901 1.00 41.59 87 VAL A O 1
ATOM 670 N N . SER A 1 88 ? -11.312 -6.064 36.299 1.00 49.78 88 SER A N 1
ATOM 671 C CA . SER A 1 88 ? -10.551 -4.817 36.451 1.00 49.78 88 SER A CA 1
ATOM 672 C C . SER A 1 88 ? -11.271 -3.624 35.827 1.00 49.78 88 SER A C 1
ATOM 674 O O . SER A 1 88 ? -11.240 -2.553 36.424 1.00 49.78 88 SER A O 1
ATOM 676 N N . GLN A 1 89 ? -11.968 -3.813 34.698 1.00 54.69 89 GLN A N 1
ATOM 677 C CA . GLN A 1 89 ? -12.845 -2.795 34.102 1.00 54.69 89 GLN A CA 1
ATOM 678 C C . GLN A 1 89 ? -14.032 -2.470 35.008 1.00 54.69 89 GLN A C 1
ATOM 680 O O . GLN A 1 89 ? -14.277 -1.303 35.306 1.00 54.69 89 GLN A O 1
ATOM 685 N N . ILE A 1 90 ? -14.715 -3.498 35.519 1.00 53.00 90 ILE A N 1
ATOM 686 C CA . ILE A 1 90 ? -15.794 -3.331 36.495 1.00 53.00 90 ILE A CA 1
ATOM 687 C C . ILE A 1 90 ? -15.252 -2.636 37.748 1.00 53.00 90 ILE A C 1
ATOM 689 O O . ILE A 1 90 ? -15.862 -1.690 38.230 1.00 53.00 90 ILE A O 1
ATOM 693 N N . ARG A 1 91 ? -14.077 -3.029 38.261 1.00 49.56 91 ARG A N 1
ATOM 694 C CA . ARG A 1 91 ? -13.462 -2.408 39.446 1.00 49.56 91 ARG A CA 1
ATOM 695 C C . ARG A 1 91 ? -13.051 -0.954 39.211 1.00 49.56 91 ARG A C 1
ATOM 697 O O . ARG A 1 91 ? -13.228 -0.144 40.118 1.00 49.56 91 ARG A O 1
ATOM 704 N N . SER A 1 92 ? -12.515 -0.600 38.043 1.00 54.84 92 SER A N 1
ATOM 705 C CA . SER A 1 92 ? -12.164 0.787 37.720 1.00 54.84 92 SER A CA 1
ATOM 706 C C . SER A 1 92 ? -13.404 1.653 37.516 1.00 54.84 92 SER A C 1
ATOM 708 O O . SER A 1 92 ? -13.447 2.750 38.061 1.00 54.84 92 SER A O 1
ATOM 710 N N . GLN A 1 93 ? -14.425 1.142 36.816 1.00 55.78 93 GLN A N 1
ATOM 711 C CA . GLN A 1 93 ? -15.692 1.849 36.590 1.00 55.78 93 GLN A CA 1
ATOM 712 C C . GLN A 1 93 ? -16.527 1.973 37.870 1.00 55.78 93 GLN A C 1
ATOM 714 O O . GLN A 1 93 ? -17.168 2.996 38.107 1.00 55.78 93 GLN A O 1
ATOM 719 N N . LEU A 1 94 ? -16.456 0.979 38.760 1.00 51.16 94 LEU A N 1
ATOM 720 C CA . LEU A 1 94 ? -16.960 1.090 40.125 1.00 51.16 94 LEU A CA 1
ATOM 721 C C . LEU A 1 94 ? -16.166 2.129 40.912 1.00 51.16 94 LEU A C 1
ATOM 723 O O . LEU A 1 94 ? -16.766 2.918 41.617 1.00 51.16 94 LEU A O 1
ATOM 727 N N . LYS A 1 95 ? -14.838 2.200 40.798 1.00 53.69 95 LYS A N 1
ATOM 728 C CA . LYS A 1 95 ? -14.055 3.211 41.528 1.00 53.69 95 LYS A CA 1
ATOM 729 C C . LYS A 1 95 ? -14.419 4.647 41.118 1.00 53.69 95 LYS A C 1
ATOM 731 O O . LYS A 1 95 ? -14.386 5.528 41.971 1.00 53.69 95 LYS A O 1
ATOM 736 N N . THR A 1 96 ? -14.791 4.881 39.860 1.00 53.97 96 THR A N 1
ATOM 737 C CA . THR A 1 96 ? -15.310 6.179 39.389 1.00 53.97 96 THR A CA 1
ATOM 738 C C . THR A 1 96 ? -16.783 6.412 39.740 1.00 53.97 96 THR A C 1
ATOM 740 O O . THR A 1 96 ? -17.152 7.552 40.006 1.00 53.97 96 THR A O 1
ATOM 743 N N . SER A 1 97 ? -17.613 5.362 39.798 1.00 46.06 97 SER A N 1
ATOM 744 C CA . SER A 1 97 ? -19.071 5.475 40.015 1.00 46.06 97 SER A CA 1
ATOM 745 C C . SER A 1 97 ? -19.526 5.276 41.473 1.00 46.06 97 SER A C 1
ATOM 747 O O . SER A 1 97 ? -20.628 5.671 41.856 1.00 46.06 97 SER A O 1
ATOM 749 N N . VAL A 1 98 ? -18.699 4.674 42.331 1.00 46.69 98 VAL A N 1
ATOM 750 C CA . VAL A 1 98 ? -19.043 4.308 43.713 1.00 46.69 98 VAL A CA 1
ATOM 751 C C . VAL A 1 98 ? -18.693 5.448 44.665 1.00 46.69 98 VAL A C 1
ATOM 753 O O . VAL A 1 98 ? -17.634 5.496 45.285 1.00 46.69 98 VAL A O 1
ATOM 756 N N . LYS A 1 99 ? -19.683 6.321 44.857 1.00 48.72 99 LYS A N 1
ATOM 757 C CA . LYS A 1 99 ? -20.061 6.802 46.196 1.00 48.72 99 LYS A CA 1
ATOM 758 C C . LYS A 1 99 ? -21.167 5.941 46.840 1.00 48.72 99 LYS A C 1
ATOM 760 O O . LYS A 1 99 ? -21.548 6.226 47.970 1.00 48.72 99 LYS A O 1
ATOM 765 N N . VAL A 1 100 ? -21.688 4.895 46.176 1.00 46.84 100 VAL A N 1
ATOM 766 C CA . VAL A 1 100 ? -22.797 4.065 46.699 1.00 46.84 100 VAL A CA 1
ATOM 767 C C . VAL A 1 100 ? -22.565 2.566 46.439 1.00 46.84 100 VAL A C 1
ATOM 769 O O . VAL A 1 100 ? -22.291 2.149 45.318 1.00 46.84 100 VAL A O 1
ATOM 772 N N . SER A 1 101 ? -22.632 1.771 47.511 1.00 48.25 101 SER A N 1
ATOM 773 C CA . SER A 1 101 ? -22.264 0.348 47.605 1.00 48.25 101 SER A CA 1
ATOM 774 C C . SER A 1 101 ? -23.298 -0.603 46.982 1.00 48.25 101 SER A C 1
ATOM 776 O O . SER A 1 101 ? -24.463 -0.613 47.371 1.00 48.25 101 SER A O 1
ATOM 778 N N . LEU A 1 102 ? -22.836 -1.475 46.080 1.00 42.62 102 LEU A N 1
ATOM 779 C CA . LEU A 1 102 ? -23.605 -2.554 45.442 1.00 42.62 102 LEU A CA 1
ATOM 780 C C . LEU A 1 102 ? -23.825 -3.794 46.331 1.00 42.62 102 LEU A C 1
ATOM 782 O O . LEU A 1 102 ? -24.730 -4.586 46.069 1.00 42.62 102 LEU A O 1
ATOM 786 N N . ASN A 1 103 ? -23.051 -3.948 47.411 1.00 45.06 103 ASN A N 1
ATOM 787 C CA . ASN A 1 103 ? -23.118 -5.126 48.289 1.00 45.06 103 ASN A CA 1
ATOM 788 C C . ASN A 1 103 ? -24.362 -5.170 49.191 1.00 45.06 103 ASN A C 1
ATOM 790 O O . ASN A 1 103 ? -24.668 -6.221 49.758 1.00 45.06 103 ASN A O 1
ATOM 794 N N . ASP A 1 104 ? -25.092 -4.062 49.319 1.00 49.59 104 ASP A N 1
ATOM 795 C CA . ASP A 1 104 ? -26.307 -4.004 50.136 1.00 49.59 104 ASP A CA 1
ATOM 796 C C . ASP A 1 104 ? -27.591 -4.226 49.333 1.00 49.59 104 ASP A C 1
ATOM 798 O O . ASP A 1 104 ? -28.636 -4.464 49.924 1.00 49.59 104 ASP A O 1
ATOM 802 N N . VAL A 1 105 ? -27.551 -4.190 48.001 1.00 48.34 105 VAL A N 1
ATOM 803 C CA . VAL A 1 105 ? -28.764 -4.053 47.172 1.00 48.34 105 VAL A CA 1
ATOM 804 C C . VAL A 1 105 ? -29.369 -5.401 46.793 1.00 48.34 105 VAL A C 1
ATOM 806 O O . VAL A 1 105 ? -30.589 -5.541 46.790 1.00 48.34 105 VAL A O 1
ATOM 809 N N . LEU A 1 106 ? -28.528 -6.409 46.547 1.00 45.66 106 LEU A N 1
ATOM 810 C CA . LEU A 1 106 ? -28.952 -7.756 46.141 1.00 45.66 106 LEU A CA 1
ATOM 811 C C . LEU A 1 106 ? -29.220 -8.702 47.325 1.00 45.66 106 LEU A C 1
ATOM 813 O O . LEU A 1 106 ? -29.488 -9.886 47.126 1.00 45.66 106 LEU A O 1
ATOM 817 N N . LYS A 1 107 ? -29.160 -8.206 48.568 1.00 53.94 107 LYS A N 1
ATOM 818 C CA . LYS A 1 107 ? -29.506 -9.004 49.750 1.00 53.94 107 LYS A CA 1
ATOM 819 C C . LYS A 1 107 ? -31.032 -9.036 49.930 1.00 53.94 107 LYS A C 1
ATOM 821 O O . LYS A 1 107 ? -31.643 -7.967 50.012 1.00 53.94 107 LYS A O 1
ATOM 826 N N . PRO A 1 108 ? -31.655 -10.217 50.107 1.00 47.94 108 PRO A N 1
ATOM 827 C CA . PRO A 1 108 ? -33.099 -10.347 50.347 1.00 47.94 108 PRO A CA 1
ATOM 828 C C . PRO A 1 108 ? -33.605 -9.494 51.523 1.00 47.94 108 PRO A C 1
ATOM 830 O O . PRO A 1 108 ? -34.709 -8.957 51.490 1.00 47.94 108 PRO A O 1
ATOM 833 N N . GLN A 1 109 ? -32.763 -9.302 52.543 1.00 53.00 109 GLN A N 1
ATOM 834 C CA . GLN A 1 109 ? -33.047 -8.482 53.728 1.00 53.00 109 GLN A CA 1
ATOM 835 C C . GLN A 1 109 ? -33.188 -6.981 53.413 1.00 53.00 109 GLN A C 1
ATOM 837 O O . GLN A 1 109 ? -33.935 -6.274 54.086 1.00 53.00 109 GLN A O 1
ATOM 842 N N . SER A 1 110 ? -32.505 -6.486 52.382 1.00 53.28 110 SER A N 1
ATOM 843 C CA . SER A 1 110 ? -32.568 -5.084 51.952 1.00 53.28 110 SER A CA 1
ATOM 844 C C . SER A 1 110 ? -33.794 -4.806 51.084 1.00 53.28 110 SER A C 1
ATOM 846 O O . SER A 1 110 ? -34.404 -3.745 51.202 1.00 53.28 110 SER A O 1
ATOM 848 N N . LEU A 1 111 ? -34.201 -5.792 50.278 1.00 49.03 111 LEU A N 1
ATOM 849 C CA . LEU A 1 111 ? -35.484 -5.808 49.572 1.00 49.03 111 LEU A CA 1
ATOM 850 C C . LEU A 1 111 ? -36.658 -5.846 50.561 1.00 49.03 111 LEU A C 1
ATOM 852 O O . LEU A 1 111 ? -37.581 -5.045 50.443 1.00 49.03 111 LEU A O 1
ATOM 856 N N . ALA A 1 112 ? -36.591 -6.675 51.605 1.00 51.38 112 ALA A N 1
ATOM 857 C CA . ALA A 1 112 ? -37.604 -6.699 52.664 1.00 51.38 112 ALA A CA 1
ATOM 858 C C . ALA A 1 112 ? -37.722 -5.348 53.401 1.00 51.38 112 ALA A C 1
ATOM 860 O O . ALA A 1 112 ? -38.829 -4.853 53.612 1.00 51.38 112 ALA A O 1
ATOM 861 N N . LYS A 1 113 ? -36.591 -4.692 53.705 1.00 53.16 113 LYS A N 1
ATOM 862 C CA . LYS A 1 113 ? -36.580 -3.326 54.262 1.00 53.16 113 LYS A CA 1
ATOM 863 C C . LYS A 1 113 ? -37.185 -2.288 53.316 1.00 53.16 113 LYS A C 1
ATOM 865 O O . LYS A 1 113 ? -37.793 -1.338 53.790 1.00 53.16 113 LYS A O 1
ATOM 870 N N . SER A 1 114 ? -37.071 -2.471 52.000 1.00 49.09 114 SER A N 1
ATOM 871 C CA . SER A 1 114 ? -37.700 -1.566 51.029 1.00 49.09 114 SER A CA 1
ATOM 872 C C . SER A 1 114 ? -39.223 -1.672 50.954 1.00 49.09 114 SER A C 1
ATOM 874 O O . SER A 1 114 ? -39.872 -0.691 50.607 1.00 49.09 114 SER A O 1
ATOM 876 N N . PHE A 1 115 ? -39.795 -2.807 51.363 1.00 44.97 115 PHE A N 1
ATOM 877 C CA . PHE A 1 115 ? -41.241 -2.951 51.551 1.00 44.97 115 PHE A CA 1
ATOM 878 C C . PHE A 1 115 ? -41.730 -2.392 52.894 1.00 44.97 115 PHE A C 1
ATOM 880 O O . PHE A 1 115 ? -42.879 -1.973 52.987 1.00 44.97 115 PHE A O 1
ATOM 887 N N . GLN A 1 116 ? -40.871 -2.359 53.919 1.00 52.88 116 GLN A N 1
ATOM 888 C CA . GLN A 1 116 ? -41.189 -1.762 55.223 1.00 52.88 116 GLN A CA 1
ATOM 889 C C . GLN A 1 116 ? -40.994 -0.241 55.263 1.00 52.88 116 GLN A C 1
ATOM 891 O O . GLN A 1 116 ? -41.744 0.431 55.959 1.00 52.88 116 GLN A O 1
ATOM 896 N N . ASP A 1 117 ? -40.027 0.300 54.515 1.00 51.62 117 ASP A N 1
ATOM 897 C CA . ASP A 1 117 ? -39.699 1.731 54.510 1.00 51.62 117 ASP A CA 1
ATOM 898 C C . ASP A 1 117 ? -39.458 2.258 53.075 1.00 51.62 117 ASP A C 1
ATOM 900 O O . ASP A 1 117 ? -38.333 2.584 52.665 1.00 51.62 117 ASP A O 1
ATOM 904 N N . PRO A 1 118 ? -40.522 2.320 52.253 1.00 39.12 118 PRO A N 1
ATOM 905 C CA . PRO A 1 118 ? -40.413 2.558 50.816 1.00 39.12 118 PRO A CA 1
ATOM 906 C C . PRO A 1 118 ? -39.796 3.919 50.478 1.00 39.12 118 PRO A C 1
ATOM 908 O O . PRO A 1 118 ? -39.017 4.020 49.535 1.00 39.12 118 PRO A O 1
ATOM 911 N N . ILE A 1 119 ? -40.062 4.962 51.267 1.00 45.16 119 ILE A N 1
ATOM 912 C CA . ILE A 1 119 ? -39.634 6.338 50.966 1.00 45.16 119 ILE A CA 1
ATOM 913 C C . ILE A 1 119 ? -38.106 6.492 51.007 1.00 45.16 119 ILE A C 1
ATOM 915 O O . ILE A 1 119 ? -37.544 7.258 50.228 1.00 45.16 119 ILE A O 1
ATOM 919 N N . THR A 1 120 ? -37.409 5.761 51.880 1.00 50.47 120 THR A N 1
ATOM 920 C CA . THR A 1 120 ? -35.953 5.908 52.055 1.00 50.47 120 THR A CA 1
ATOM 921 C C . THR A 1 120 ? -35.147 4.811 51.362 1.00 50.47 120 THR A C 1
ATOM 923 O O . THR A 1 120 ? -34.007 5.045 50.946 1.00 50.47 120 THR A O 1
ATOM 926 N N . ALA A 1 121 ? -35.724 3.619 51.205 1.00 50.25 121 ALA A N 1
ATOM 927 C CA . ALA A 1 121 ? -35.036 2.460 50.652 1.00 50.25 121 ALA A CA 1
ATOM 928 C C . ALA A 1 121 ? -35.223 2.296 49.133 1.00 50.25 121 ALA A C 1
ATOM 930 O O . ALA A 1 121 ? -34.262 1.903 48.465 1.00 50.25 121 ALA A O 1
ATOM 931 N N . LEU A 1 122 ? -36.385 2.655 48.558 1.00 45.09 122 LEU A N 1
ATOM 932 C CA . LEU A 1 122 ? -36.577 2.631 47.096 1.00 45.09 122 LEU A CA 1
ATOM 933 C C . LEU A 1 122 ? -35.614 3.573 46.365 1.00 45.09 122 LEU A C 1
ATOM 935 O O . LEU A 1 122 ? -34.994 3.112 45.411 1.00 45.09 122 LEU A O 1
ATOM 939 N N . PRO A 1 123 ? -35.392 4.834 46.790 1.00 50.03 123 PRO A N 1
ATOM 940 C CA . PRO A 1 123 ? -34.432 5.709 46.116 1.00 50.03 123 PRO A CA 1
ATOM 941 C C . PRO A 1 123 ? -33.002 5.153 46.120 1.00 50.03 123 PRO A C 1
ATOM 943 O O . PRO A 1 123 ? -32.283 5.295 45.135 1.00 50.03 123 PRO A O 1
ATOM 946 N N . LYS A 1 124 ? -32.592 4.461 47.195 1.00 54.38 124 LYS A N 1
ATOM 947 C CA . LYS A 1 124 ? -31.277 3.801 47.283 1.00 54.38 124 LYS A CA 1
ATOM 948 C C . LYS A 1 124 ? -31.179 2.597 46.345 1.00 54.38 124 LYS A C 1
ATOM 950 O O . LYS A 1 124 ? -30.182 2.453 45.642 1.00 54.38 124 LYS A O 1
ATOM 955 N N . GLN A 1 125 ? -32.214 1.759 46.291 1.00 53.56 125 GLN A N 1
ATOM 956 C CA . GLN A 1 125 ? -32.291 0.612 45.378 1.00 53.56 125 GLN A CA 1
ATOM 957 C C . GLN A 1 125 ? -32.336 1.065 43.904 1.00 53.56 125 GLN A C 1
ATOM 959 O O . GLN A 1 125 ? -31.577 0.559 43.079 1.00 53.56 125 GLN A O 1
ATOM 964 N N . LEU A 1 126 ? -33.132 2.091 43.584 1.00 52.66 126 LEU A N 1
ATOM 965 C CA . LEU A 1 126 ? -33.218 2.702 42.253 1.00 52.66 126 LEU A CA 1
ATOM 966 C C . LEU A 1 126 ? -31.904 3.377 41.839 1.00 52.66 126 LEU A C 1
ATOM 968 O O . LEU A 1 126 ? -31.468 3.201 40.704 1.00 52.66 126 LEU A O 1
ATOM 972 N N . GLY A 1 127 ? -31.231 4.081 42.755 1.00 55.38 127 GLY A N 1
ATOM 973 C CA . GLY A 1 127 ? -29.904 4.655 42.510 1.00 55.38 127 GLY A CA 1
ATOM 974 C C . GLY A 1 127 ? -28.844 3.591 42.207 1.00 55.38 127 GLY A C 1
ATOM 975 O O . GLY A 1 127 ? -27.972 3.800 41.371 1.00 55.38 127 GLY A O 1
ATOM 976 N N . SER A 1 128 ? -28.966 2.411 42.814 1.00 60.00 128 SER A N 1
ATOM 977 C CA . SER A 1 128 ? -28.051 1.282 42.607 1.00 60.00 128 SER A CA 1
ATOM 978 C C . SER A 1 128 ? -28.285 0.563 41.276 1.00 60.00 128 SER A C 1
ATOM 980 O O . SER A 1 128 ? -27.334 0.192 40.590 1.00 60.00 128 SER A O 1
ATOM 982 N N . ILE A 1 129 ? -29.550 0.409 40.876 1.00 61.53 129 ILE A N 1
ATOM 983 C CA . ILE A 1 129 ? -29.929 -0.101 39.551 1.00 61.53 129 ILE A CA 1
ATOM 984 C C . ILE A 1 129 ? -29.522 0.902 38.461 1.00 61.53 129 ILE A C 1
ATOM 986 O O . ILE A 1 129 ? -29.021 0.495 37.414 1.00 61.53 129 ILE A O 1
ATOM 990 N N . SER A 1 130 ? -29.667 2.207 38.719 1.00 63.94 130 SER A N 1
ATOM 991 C CA . SER A 1 130 ? -29.166 3.258 37.827 1.00 63.94 130 SER A CA 1
ATOM 992 C C . SER A 1 130 ? -27.644 3.195 37.682 1.00 63.94 130 SER A C 1
ATOM 994 O O . SER A 1 130 ? -27.152 3.252 36.563 1.00 63.94 130 SER A O 1
ATOM 996 N N . ALA A 1 131 ? -26.895 2.986 38.768 1.00 64.19 131 ALA A N 1
ATOM 997 C CA . ALA A 1 131 ? -25.439 2.844 38.708 1.00 64.19 131 ALA A CA 1
ATOM 998 C C . ALA A 1 131 ? -24.996 1.597 37.920 1.00 64.19 131 ALA A C 1
ATOM 1000 O O . ALA A 1 131 ? -24.087 1.675 37.100 1.00 64.19 131 ALA A O 1
ATOM 1001 N N . LEU A 1 132 ? -25.663 0.449 38.099 1.00 63.50 132 LEU A N 1
ATOM 1002 C CA . LEU A 1 132 ? -25.405 -0.750 37.286 1.00 63.50 132 LEU A CA 1
ATOM 1003 C C . LEU A 1 132 ? -25.728 -0.535 35.806 1.00 63.50 132 LEU A C 1
ATOM 1005 O O . LEU A 1 132 ? -25.015 -1.030 34.935 1.00 63.50 132 LEU A O 1
ATOM 1009 N N . LYS A 1 133 ? -26.794 0.212 35.516 1.00 68.25 133 LYS A N 1
ATOM 1010 C CA . LYS A 1 133 ? -27.147 0.628 34.159 1.00 68.25 133 LYS A CA 1
ATOM 1011 C C . LYS A 1 133 ? -26.073 1.530 33.554 1.00 68.25 133 LYS A C 1
ATOM 1013 O O . LYS A 1 133 ? -25.741 1.351 32.386 1.00 68.25 133 LYS A O 1
ATOM 1018 N N . ASP A 1 134 ? -25.537 2.470 34.324 1.00 68.19 134 ASP A N 1
ATOM 1019 C CA . ASP A 1 134 ? -24.478 3.378 33.883 1.00 68.19 134 ASP A CA 1
ATOM 1020 C C . ASP A 1 134 ? -23.188 2.603 33.581 1.00 68.19 134 ASP A C 1
ATOM 1022 O O . ASP A 1 134 ? -22.645 2.744 32.488 1.00 68.19 134 ASP A O 1
ATOM 1026 N N . ILE A 1 135 ? -22.794 1.679 34.463 1.00 66.69 135 ILE A N 1
ATOM 1027 C CA . ILE A 1 135 ? -21.639 0.787 34.268 1.00 66.69 135 ILE A CA 1
ATOM 1028 C C . ILE A 1 135 ? -21.831 -0.111 33.039 1.00 66.69 135 ILE A C 1
ATOM 1030 O O . ILE A 1 135 ? -20.949 -0.193 32.191 1.00 66.69 135 ILE A O 1
ATOM 1034 N N . SER A 1 136 ? -22.990 -0.762 32.893 1.00 67.19 136 SER A N 1
ATOM 1035 C CA . SER A 1 136 ? -23.278 -1.604 31.721 1.00 67.19 136 SER A CA 1
ATOM 1036 C C . SER A 1 136 ? -23.219 -0.799 30.424 1.00 67.19 136 SER A C 1
ATOM 1038 O O . SER A 1 136 ? -22.671 -1.265 29.429 1.00 67.19 136 SER A O 1
ATOM 1040 N N . HIS A 1 137 ? -23.764 0.418 30.434 1.00 73.00 137 HIS A N 1
ATOM 1041 C CA . HIS A 1 137 ? -23.757 1.302 29.277 1.00 73.00 137 HIS A CA 1
ATOM 1042 C C . HIS A 1 137 ? -22.337 1.760 28.914 1.00 73.00 137 HIS A C 1
ATOM 1044 O O . HIS A 1 137 ? -21.969 1.755 27.739 1.00 73.00 137 HIS A O 1
ATOM 1050 N N . GLU A 1 138 ? -21.519 2.123 29.902 1.00 70.56 138 GLU A N 1
ATOM 1051 C CA . GLU A 1 138 ? -20.112 2.473 29.694 1.00 70.56 138 GLU A CA 1
ATOM 1052 C C . GLU A 1 138 ? -19.285 1.278 29.211 1.00 70.56 138 GLU A C 1
ATOM 1054 O O . GLU A 1 138 ? -18.436 1.432 28.330 1.00 70.56 138 GLU A O 1
ATOM 1059 N N . MET A 1 139 ? -19.539 0.079 29.738 1.00 71.31 139 MET A N 1
ATOM 1060 C CA . MET A 1 139 ? -18.882 -1.149 29.295 1.00 71.31 139 MET A CA 1
ATOM 1061 C C . MET A 1 139 ? -19.227 -1.461 27.833 1.00 71.31 139 MET A C 1
ATOM 1063 O O . MET A 1 139 ? -18.324 -1.673 27.029 1.00 71.31 139 MET A O 1
ATOM 1067 N N . GLU A 1 140 ? -20.504 -1.389 27.449 1.00 72.06 140 GLU A N 1
ATOM 1068 C CA . GLU A 1 140 ? -20.933 -1.561 26.056 1.00 72.06 140 GLU A CA 1
ATOM 1069 C C . GLU A 1 140 ? -20.335 -0.483 25.134 1.00 72.06 140 GLU A C 1
ATOM 1071 O O . GLU A 1 140 ? -19.837 -0.807 24.059 1.00 72.06 140 GLU A O 1
ATOM 1076 N N . GLN A 1 141 ? -20.298 0.792 25.549 1.00 74.69 141 GLN A N 1
ATOM 1077 C CA . GLN A 1 141 ? -19.610 1.858 24.797 1.00 74.69 141 GLN A CA 1
ATOM 1078 C C . GLN A 1 141 ? -18.111 1.579 24.625 1.00 74.69 141 GLN A C 1
ATOM 1080 O O . GLN A 1 141 ? -17.554 1.851 23.560 1.00 74.69 141 GLN A O 1
ATOM 1085 N N . THR A 1 142 ? -17.463 1.030 25.653 1.00 74.06 142 THR A N 1
ATOM 1086 C CA . THR A 1 142 ? -16.041 0.675 25.615 1.00 74.06 142 THR A CA 1
ATOM 1087 C C . THR A 1 142 ? -15.797 -0.471 24.639 1.00 74.06 142 THR A C 1
ATOM 1089 O O . THR A 1 142 ? -14.876 -0.386 23.832 1.00 74.06 142 THR A O 1
ATOM 1092 N N . VAL A 1 143 ? -16.649 -1.501 24.654 1.00 76.81 143 VAL A N 1
ATOM 1093 C CA . VAL A 1 143 ? -16.590 -2.617 23.698 1.00 76.81 143 VAL A CA 1
ATOM 1094 C C . VAL A 1 143 ? -16.801 -2.119 22.267 1.00 76.81 143 VAL A C 1
ATOM 1096 O O . VAL A 1 143 ? -15.985 -2.417 21.401 1.00 76.81 143 VAL A O 1
ATOM 1099 N N . TRP A 1 144 ? -17.816 -1.283 22.017 1.00 77.50 144 TRP A N 1
ATOM 1100 C CA . TRP A 1 144 ? -18.020 -0.674 20.696 1.00 77.50 144 TRP A CA 1
ATOM 1101 C C . TRP A 1 144 ? -16.845 0.196 20.253 1.00 77.50 144 TRP A C 1
ATOM 1103 O O . TRP A 1 144 ? -16.536 0.245 19.065 1.00 77.50 144 TRP A O 1
ATOM 1113 N N . SER A 1 145 ? -16.196 0.905 21.182 1.00 80.44 145 SER A N 1
ATOM 1114 C CA . SER A 1 145 ? -15.007 1.689 20.853 1.00 80.44 145 SER A CA 1
ATOM 1115 C C . SER A 1 145 ? -13.845 0.788 20.464 1.00 80.44 145 SER A C 1
ATOM 1117 O O . SER A 1 145 ? -13.283 1.003 19.401 1.00 80.44 145 SER A O 1
ATOM 1119 N N . LYS A 1 146 ? -13.555 -0.249 21.258 1.00 81.19 146 LYS A N 1
ATOM 1120 C CA . LYS A 1 146 ? -12.494 -1.216 20.961 1.00 81.19 146 LYS A CA 1
ATOM 1121 C C . LYS A 1 146 ? -12.708 -1.904 19.617 1.00 81.19 146 LYS A C 1
ATOM 1123 O O . LYS A 1 146 ? -11.786 -1.956 18.815 1.00 81.19 146 LYS A O 1
ATOM 1128 N N . GLU A 1 147 ? -13.924 -2.363 19.332 1.00 80.56 147 GLU A N 1
ATOM 1129 C CA . GLU A 1 147 ? -14.236 -2.978 18.036 1.00 80.56 147 GLU A CA 1
ATOM 1130 C C . GLU A 1 147 ? -14.042 -1.980 16.882 1.00 80.56 147 GLU A C 1
ATOM 1132 O O . GLU A 1 147 ? -13.513 -2.324 15.827 1.00 80.56 147 GLU A O 1
ATOM 1137 N N . GLY A 1 148 ? -14.414 -0.714 17.091 1.00 83.31 148 GLY A N 1
ATOM 1138 C CA . GLY A 1 148 ? -14.216 0.351 16.106 1.00 83.31 148 GLY A CA 1
ATOM 1139 C C . GLY A 1 148 ? -12.742 0.629 15.835 1.00 83.31 148 GLY A C 1
ATOM 1140 O O . GLY A 1 148 ? -12.342 0.700 14.673 1.00 83.31 148 GLY A O 1
ATOM 1141 N N . ASP A 1 149 ? -11.948 0.727 16.898 1.00 84.38 149 ASP A N 1
ATOM 1142 C CA . ASP A 1 149 ? -10.504 0.949 16.838 1.00 84.38 149 ASP A CA 1
ATOM 1143 C C . ASP A 1 149 ? -9.799 -0.250 16.173 1.00 84.38 149 ASP A C 1
ATOM 1145 O O . ASP A 1 149 ? -8.912 -0.063 15.342 1.00 84.38 149 ASP A O 1
ATOM 1149 N N . SER A 1 150 ? -10.251 -1.478 16.455 1.00 86.69 150 SER A N 1
ATOM 1150 C CA . SER A 1 150 ? -9.755 -2.720 15.847 1.00 86.69 150 SER A CA 1
ATOM 1151 C C . SER A 1 150 ? -10.011 -2.765 14.336 1.00 86.69 150 SER A C 1
ATOM 1153 O O . SER A 1 150 ? -9.095 -3.007 13.545 1.00 86.69 150 SER A O 1
ATOM 1155 N N . VAL A 1 151 ? -11.241 -2.467 13.905 1.00 86.38 151 VAL A N 1
ATOM 1156 C CA . VAL A 1 151 ? -11.608 -2.429 12.481 1.00 86.38 151 VAL A CA 1
ATOM 1157 C C . VAL A 1 151 ? -10.864 -1.319 11.735 1.00 86.38 151 VAL A C 1
ATOM 1159 O O . VAL A 1 151 ? -10.385 -1.534 10.619 1.00 86.38 151 VAL A O 1
ATOM 1162 N N . GLU A 1 152 ? -10.745 -0.133 12.332 1.00 88.81 152 GLU A N 1
ATOM 1163 C CA . GLU A 1 152 ? -10.013 0.987 11.737 1.00 88.81 152 GLU A CA 1
ATOM 1164 C C . GLU A 1 152 ? -8.521 0.677 11.592 1.00 88.81 152 GLU A C 1
ATOM 1166 O O . GLU A 1 152 ? -7.945 0.903 10.525 1.00 88.81 152 GLU A O 1
ATOM 1171 N N . ALA A 1 153 ? -7.920 0.077 12.618 1.00 89.88 153 ALA A N 1
ATOM 1172 C CA . ALA A 1 153 ? -6.542 -0.378 12.585 1.00 89.88 153 ALA A CA 1
ATOM 1173 C C . ALA A 1 153 ? -6.301 -1.424 11.483 1.00 89.88 153 ALA A C 1
ATOM 1175 O O . ALA A 1 153 ? -5.384 -1.249 10.680 1.00 89.88 153 ALA A O 1
ATOM 1176 N N . LYS A 1 154 ? -7.165 -2.446 11.354 1.00 89.62 154 LYS A N 1
ATOM 1177 C CA . LYS A 1 154 ? -7.086 -3.425 10.250 1.00 89.62 154 LYS A CA 1
ATOM 1178 C C . LYS A 1 154 ? -7.132 -2.757 8.877 1.00 89.62 154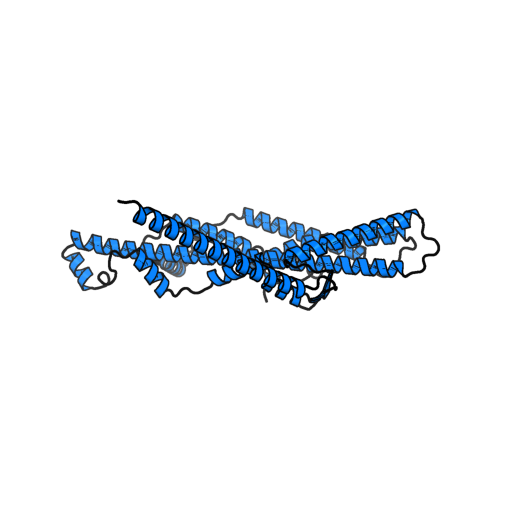 LYS A C 1
ATOM 1180 O O . LYS A 1 154 ? -6.398 -3.143 7.971 1.00 89.62 154 LYS A O 1
ATOM 1185 N N . LEU A 1 155 ? -7.990 -1.751 8.709 1.00 89.81 155 LEU A N 1
ATOM 1186 C CA . LEU A 1 155 ? -8.130 -1.034 7.443 1.00 89.81 155 LEU A CA 1
ATOM 1187 C C . LEU A 1 155 ? -6.872 -0.228 7.105 1.00 89.81 155 LEU A C 1
ATOM 1189 O O . LEU A 1 155 ? -6.466 -0.191 5.944 1.00 89.81 155 LEU A O 1
ATOM 1193 N N . LEU A 1 156 ? -6.240 0.396 8.101 1.00 92.19 156 LEU A N 1
ATOM 1194 C CA . LEU A 1 156 ? -4.961 1.088 7.926 1.00 92.19 156 LEU A CA 1
ATOM 1195 C C . LEU A 1 156 ? -3.824 0.110 7.605 1.00 92.19 156 LEU A C 1
ATOM 1197 O O . LEU A 1 156 ? -3.083 0.353 6.656 1.00 92.19 156 LEU A O 1
ATOM 1201 N N . MET A 1 157 ? -3.736 -1.021 8.310 1.00 91.44 157 MET A N 1
ATOM 1202 C CA . MET A 1 157 ? -2.758 -2.074 8.008 1.00 91.44 157 MET A CA 1
ATOM 1203 C C . MET A 1 157 ? -2.895 -2.568 6.564 1.00 91.44 157 MET A C 1
ATOM 1205 O O . MET A 1 157 ? -1.906 -2.629 5.836 1.00 91.44 157 MET A O 1
ATOM 1209 N N . ARG A 1 158 ? -4.130 -2.838 6.113 1.00 91.38 158 ARG A N 1
ATOM 1210 C CA . ARG A 1 158 ? -4.405 -3.275 4.738 1.00 91.38 158 ARG A CA 1
ATOM 1211 C C . ARG A 1 158 ? -3.986 -2.231 3.703 1.00 91.38 158 ARG A C 1
ATOM 1213 O O . ARG A 1 158 ? -3.430 -2.591 2.671 1.00 91.38 158 ARG A O 1
ATOM 1220 N N . LYS A 1 159 ? -4.214 -0.942 3.975 1.00 93.38 159 LYS A N 1
ATOM 1221 C CA . LYS A 1 159 ? -3.763 0.145 3.089 1.00 93.38 159 LYS A CA 1
ATOM 1222 C C . LYS A 1 159 ? -2.252 0.143 2.907 1.00 93.38 159 LYS A C 1
ATOM 1224 O O . LYS A 1 159 ? -1.792 0.243 1.774 1.00 93.38 159 LYS A O 1
ATOM 1229 N N . GLU A 1 160 ? -1.492 0.024 3.992 1.00 94.25 160 GLU A N 1
ATOM 1230 C CA . GLU A 1 160 ? -0.028 -0.007 3.906 1.00 94.25 160 GLU A CA 1
ATOM 1231 C C . GLU A 1 160 ? 0.471 -1.280 3.207 1.00 94.25 160 GLU A C 1
ATOM 1233 O O . GLU A 1 160 ? 1.356 -1.200 2.358 1.00 94.25 160 GLU A O 1
ATOM 1238 N N . GLN A 1 161 ? -0.171 -2.429 3.437 1.00 93.06 161 GLN A N 1
ATOM 1239 C CA . GLN A 1 161 ? 0.129 -3.656 2.694 1.00 93.06 161 GLN A CA 1
ATOM 1240 C C . GLN A 1 161 ? -0.136 -3.505 1.189 1.00 93.06 161 GLN A C 1
ATOM 1242 O O . GLN A 1 161 ? 0.699 -3.894 0.377 1.00 93.06 161 GLN A O 1
ATOM 1247 N N . VAL A 1 162 ? -1.266 -2.916 0.780 1.00 93.44 162 VAL A N 1
ATOM 1248 C CA . VAL A 1 162 ? -1.551 -2.669 -0.646 1.00 93.44 162 VAL A CA 1
ATOM 1249 C C . VAL A 1 162 ? -0.546 -1.703 -1.267 1.00 93.44 162 VAL A C 1
ATOM 1251 O O . VAL A 1 162 ? -0.118 -1.927 -2.403 1.00 93.44 162 VAL A O 1
ATOM 1254 N N . LYS A 1 163 ? -0.136 -0.655 -0.542 1.00 94.88 163 LYS A N 1
ATOM 1255 C CA . LYS A 1 163 ? 0.938 0.239 -0.997 1.00 94.88 163 LYS A CA 1
ATOM 1256 C C . LYS A 1 163 ? 2.233 -0.533 -1.227 1.00 94.88 163 LYS A C 1
ATOM 1258 O O . LYS A 1 163 ? 2.812 -0.388 -2.299 1.00 94.88 163 LYS A O 1
ATOM 1263 N N . LEU A 1 164 ? 2.629 -1.405 -0.297 1.00 94.50 164 LEU A N 1
ATOM 1264 C CA . LEU A 1 164 ? 3.803 -2.259 -0.470 1.00 94.50 164 LEU A CA 1
ATOM 1265 C C . LEU A 1 164 ? 3.694 -3.107 -1.741 1.00 94.50 164 LEU A C 1
ATOM 1267 O O . LEU A 1 164 ? 4.567 -3.025 -2.595 1.00 94.50 164 LEU A O 1
ATOM 1271 N N . TYR A 1 165 ? 2.614 -3.871 -1.925 1.00 92.50 165 TYR A N 1
ATOM 1272 C CA . TYR A 1 165 ? 2.461 -4.697 -3.132 1.00 92.50 165 TYR A CA 1
ATOM 1273 C C . TYR A 1 165 ? 2.457 -3.871 -4.422 1.00 92.50 165 TYR A C 1
ATOM 1275 O O . TYR A 1 165 ? 2.992 -4.308 -5.438 1.00 92.50 165 TYR A O 1
ATOM 1283 N N . THR A 1 166 ? 1.908 -2.657 -4.378 1.00 93.88 166 THR A N 1
ATOM 1284 C CA . THR A 1 166 ? 1.970 -1.712 -5.499 1.00 93.88 166 THR A CA 1
ATOM 1285 C C . THR A 1 166 ? 3.419 -1.331 -5.813 1.00 93.88 166 THR A C 1
ATOM 1287 O O . THR A 1 166 ? 3.811 -1.387 -6.977 1.00 93.88 166 THR A O 1
ATOM 1290 N N . LEU A 1 167 ? 4.230 -1.008 -4.798 1.00 94.69 167 LEU A N 1
ATOM 1291 C CA . LEU A 1 167 ? 5.660 -0.718 -4.957 1.00 94.69 167 LEU A CA 1
ATOM 1292 C C . LEU A 1 167 ? 6.424 -1.923 -5.510 1.00 94.69 167 LEU A C 1
ATOM 1294 O O . LEU A 1 167 ? 7.183 -1.766 -6.464 1.00 94.69 167 LEU A O 1
ATOM 1298 N N . LEU A 1 168 ? 6.181 -3.121 -4.973 1.00 93.56 168 LEU A N 1
ATOM 1299 C CA . LEU A 1 168 ? 6.819 -4.361 -5.424 1.00 93.56 168 LEU A CA 1
ATOM 1300 C C . LEU A 1 168 ? 6.519 -4.639 -6.905 1.00 93.56 168 LEU A C 1
ATOM 1302 O O . LEU A 1 168 ? 7.431 -4.904 -7.688 1.00 93.56 168 LEU A O 1
ATOM 1306 N N . CYS A 1 169 ? 5.250 -4.534 -7.315 1.00 92.31 169 CYS A N 1
ATOM 1307 C CA . CYS A 1 169 ? 4.856 -4.747 -8.706 1.00 92.31 169 CYS A CA 1
ATOM 1308 C C . CYS A 1 169 ? 5.376 -3.653 -9.647 1.00 92.31 169 CYS A C 1
ATOM 1310 O O . CYS A 1 169 ? 5.792 -3.977 -10.757 1.00 92.31 169 CYS A O 1
ATOM 1312 N N . LYS A 1 170 ? 5.366 -2.377 -9.234 1.00 93.88 170 LYS A N 1
ATOM 1313 C CA . LYS A 1 170 ? 5.945 -1.279 -10.029 1.00 93.88 170 LYS A CA 1
ATOM 1314 C C . LYS A 1 170 ? 7.441 -1.500 -10.254 1.00 93.88 170 LYS A C 1
ATOM 1316 O O . LYS A 1 170 ? 7.885 -1.452 -11.398 1.00 93.88 170 LYS A O 1
ATOM 1321 N N . GLY A 1 171 ? 8.180 -1.827 -9.191 1.00 92.44 171 GLY A N 1
ATOM 1322 C CA . GLY A 1 171 ? 9.608 -2.134 -9.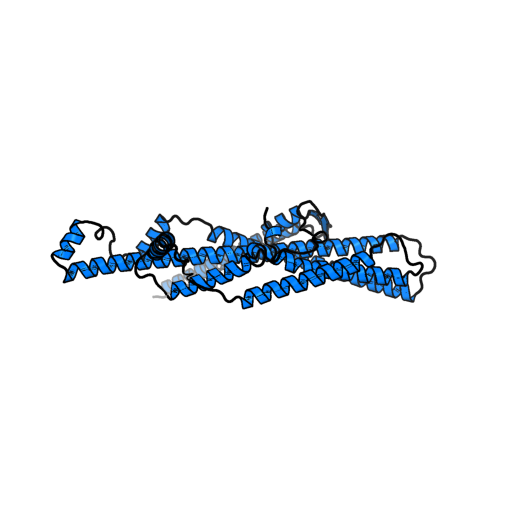259 1.00 92.44 171 GLY A CA 1
ATOM 1323 C C . GLY A 1 171 ? 9.896 -3.271 -10.234 1.00 92.44 171 GLY A C 1
ATOM 1324 O O . GLY A 1 171 ? 10.732 -3.128 -11.116 1.00 92.44 171 GLY A O 1
ATOM 1325 N N . GLU A 1 172 ? 9.108 -4.349 -10.181 1.00 92.00 172 GLU A N 1
ATOM 1326 C CA . GLU A 1 172 ? 9.234 -5.467 -11.123 1.00 92.00 172 GLU A CA 1
ATOM 1327 C C . GLU A 1 172 ? 9.015 -5.041 -12.589 1.00 92.00 172 GLU A C 1
ATOM 1329 O O . GLU A 1 172 ? 9.683 -5.546 -13.493 1.00 92.00 172 GLU A O 1
ATOM 1334 N N . VAL A 1 173 ? 8.077 -4.127 -12.861 1.00 92.69 173 VAL A N 1
ATOM 1335 C CA . VAL A 1 173 ? 7.847 -3.615 -14.222 1.00 92.69 173 VAL A CA 1
ATOM 1336 C C . VAL A 1 173 ? 9.020 -2.759 -14.695 1.00 92.69 173 VAL A C 1
ATOM 1338 O O . VAL A 1 173 ? 9.450 -2.939 -15.835 1.00 92.69 173 VAL A O 1
ATOM 1341 N N . ILE A 1 174 ? 9.544 -1.886 -13.832 1.00 93.69 174 ILE A N 1
ATOM 1342 C CA . ILE A 1 174 ? 10.710 -1.037 -14.113 1.00 93.69 174 ILE A CA 1
ATOM 1343 C C . ILE A 1 174 ? 11.948 -1.904 -14.366 1.00 93.69 174 ILE A C 1
ATOM 1345 O O . ILE A 1 174 ? 12.570 -1.785 -15.416 1.00 93.69 174 ILE A O 1
ATOM 1349 N N . ASP A 1 175 ? 12.248 -2.858 -13.484 1.00 92.12 175 ASP A N 1
ATOM 1350 C CA . ASP A 1 175 ? 13.406 -3.750 -13.616 1.00 92.12 175 ASP A CA 1
ATOM 1351 C C . ASP A 1 175 ? 13.370 -4.559 -14.918 1.00 92.12 175 ASP A C 1
ATOM 1353 O O . ASP A 1 175 ? 14.396 -4.764 -15.568 1.00 92.12 175 ASP A O 1
ATOM 1357 N N . ARG A 1 176 ? 12.187 -5.036 -15.329 1.00 90.50 176 ARG A N 1
ATOM 1358 C CA . ARG A 1 176 ? 12.031 -5.746 -16.609 1.00 90.50 176 ARG A CA 1
ATOM 1359 C C . ARG A 1 176 ? 12.278 -4.832 -17.807 1.00 90.50 176 ARG A C 1
ATOM 1361 O O . ARG A 1 176 ? 12.790 -5.303 -18.818 1.00 90.50 176 ARG A O 1
ATOM 1368 N N . GLU A 1 177 ? 11.881 -3.569 -17.708 1.00 90.75 177 GLU A N 1
ATOM 1369 C CA . GLU A 1 177 ? 12.083 -2.570 -18.754 1.00 90.75 177 GLU A CA 1
ATOM 1370 C C . GLU A 1 177 ? 13.562 -2.209 -18.902 1.00 90.75 177 GLU A C 1
ATOM 1372 O O . GLU A 1 177 ? 14.081 -2.236 -20.015 1.00 90.75 177 GLU A O 1
ATOM 1377 N N . ILE A 1 178 ? 14.247 -1.960 -17.783 1.00 91.00 178 ILE A N 1
ATOM 1378 C CA . ILE A 1 178 ? 15.688 -1.682 -17.734 1.00 91.00 178 ILE A CA 1
ATOM 1379 C C . ILE A 1 178 ? 16.471 -2.847 -18.340 1.00 91.00 178 ILE A C 1
ATOM 1381 O O . ILE A 1 178 ? 17.237 -2.646 -19.274 1.00 91.00 178 ILE A O 1
ATOM 1385 N N . LYS A 1 179 ? 16.182 -4.088 -17.925 1.00 90.31 179 LYS A N 1
ATOM 1386 C CA . LYS A 1 179 ? 16.824 -5.282 -18.504 1.00 90.31 179 LYS A CA 1
ATOM 1387 C C . LYS A 1 179 ? 16.626 -5.400 -20.015 1.00 90.31 179 LYS A C 1
ATOM 1389 O O . LYS A 1 179 ? 17.504 -5.919 -20.699 1.00 90.31 179 LYS A O 1
ATOM 1394 N N . ARG A 1 180 ? 15.478 -4.961 -20.544 1.00 88.31 180 ARG A N 1
ATOM 1395 C CA . ARG A 1 180 ? 15.241 -4.950 -21.994 1.00 88.31 180 ARG A CA 1
ATOM 1396 C C . ARG A 1 180 ? 16.080 -3.871 -22.680 1.00 88.31 180 ARG A C 1
ATOM 1398 O O . ARG A 1 180 ? 16.697 -4.165 -23.694 1.00 88.31 180 ARG A O 1
ATOM 1405 N N . ILE A 1 181 ? 16.122 -2.663 -22.116 1.00 87.75 181 ILE A N 1
ATOM 1406 C CA . ILE A 1 181 ? 16.952 -1.556 -22.610 1.00 87.75 181 ILE A CA 1
ATOM 1407 C C . ILE A 1 181 ? 18.433 -1.965 -22.639 1.00 87.75 181 ILE A C 1
ATOM 1409 O O . ILE A 1 181 ? 19.096 -1.761 -23.651 1.00 87.75 181 ILE A O 1
ATOM 1413 N N . ASP A 1 182 ? 18.935 -2.594 -21.575 1.00 86.75 182 ASP A N 1
ATOM 1414 C CA . ASP A 1 182 ? 20.329 -3.046 -21.482 1.00 86.75 182 ASP A CA 1
ATOM 1415 C C . ASP A 1 182 ? 20.653 -4.147 -22.506 1.00 86.75 182 ASP A C 1
ATOM 1417 O O . ASP A 1 182 ? 21.738 -4.168 -23.096 1.00 86.75 182 ASP A O 1
ATOM 1421 N N . ALA A 1 183 ? 19.700 -5.054 -22.750 1.00 83.69 183 ALA A N 1
ATOM 1422 C CA . ALA A 1 183 ? 19.826 -6.082 -23.779 1.00 83.69 183 ALA A CA 1
ATOM 1423 C C . ALA A 1 183 ? 19.876 -5.468 -25.189 1.00 83.69 183 ALA A C 1
ATOM 1425 O O . ALA A 1 183 ? 20.753 -5.828 -25.968 1.00 83.69 183 ALA A O 1
ATOM 1426 N N . GLU A 1 184 ? 18.997 -4.506 -25.490 1.00 78.50 184 GLU A N 1
ATOM 1427 C CA . GLU A 1 184 ? 18.982 -3.770 -26.765 1.00 78.50 184 GLU A CA 1
ATOM 1428 C C . GLU A 1 184 ? 20.265 -2.942 -26.968 1.00 78.50 184 GLU A C 1
ATOM 1430 O O . GLU A 1 184 ? 20.786 -2.868 -28.078 1.00 78.50 184 GLU A O 1
ATOM 1435 N N . ALA A 1 185 ? 20.818 -2.351 -25.904 1.00 75.75 185 ALA A N 1
ATOM 1436 C CA . ALA A 1 185 ? 22.060 -1.575 -25.958 1.00 75.75 185 ALA A CA 1
ATOM 1437 C C . ALA A 1 185 ? 23.312 -2.433 -26.215 1.00 75.75 185 ALA A C 1
ATOM 1439 O O . ALA A 1 185 ? 24.330 -1.918 -26.679 1.00 75.75 185 ALA A O 1
ATOM 1440 N N . SER A 1 186 ? 23.245 -3.730 -25.902 1.00 68.06 186 SER A N 1
ATOM 1441 C CA . SER A 1 186 ? 24.343 -4.682 -26.099 1.00 68.06 186 SER A CA 1
ATOM 1442 C C . SER A 1 186 ? 24.422 -5.220 -27.534 1.00 68.06 186 SER A C 1
ATOM 1444 O O . SER A 1 186 ? 25.419 -5.847 -27.899 1.00 68.06 186 SER A O 1
ATOM 1446 N N . GLU A 1 187 ? 23.398 -4.988 -28.361 1.00 67.50 187 GLU A N 1
ATOM 1447 C CA . GLU A 1 187 ? 23.398 -5.387 -29.767 1.00 67.50 187 GLU A CA 1
ATOM 1448 C C . GLU A 1 187 ? 24.164 -4.357 -30.626 1.00 67.50 187 GLU A C 1
ATOM 1450 O O . GLU A 1 187 ? 23.936 -3.149 -30.505 1.00 67.50 187 GLU A O 1
ATOM 1455 N N . PRO A 1 188 ? 25.095 -4.788 -31.502 1.00 56.34 188 PRO A N 1
ATOM 1456 C CA . PRO A 1 188 ? 25.849 -3.875 -32.355 1.00 56.34 188 PRO A CA 1
ATOM 1457 C C . PRO A 1 188 ? 24.911 -3.192 -33.358 1.00 56.34 188 PRO A C 1
ATOM 1459 O O . PRO A 1 188 ? 24.479 -3.776 -34.350 1.00 56.34 188 PRO A O 1
ATOM 1462 N N . SER A 1 189 ? 24.585 -1.933 -33.080 1.00 57.91 189 SER A N 1
ATOM 1463 C CA . SER A 1 189 ? 23.725 -1.104 -33.920 1.00 57.91 189 SER A CA 1
ATOM 1464 C C . SER A 1 189 ? 24.551 -0.388 -34.997 1.00 57.91 189 SER A C 1
ATOM 1466 O O . SER A 1 189 ? 24.914 0.786 -34.854 1.00 57.91 189 SER A O 1
ATOM 1468 N N . ASP A 1 190 ? 24.781 -1.058 -36.119 1.00 56.28 190 ASP A N 1
ATOM 1469 C CA . ASP A 1 190 ? 25.210 -0.387 -37.342 1.00 56.28 190 ASP A CA 1
ATOM 1470 C C . ASP A 1 190 ? 23.963 0.137 -38.083 1.00 56.28 190 ASP A C 1
ATOM 1472 O O . ASP A 1 190 ? 23.176 -0.631 -38.624 1.00 56.28 190 ASP A O 1
ATOM 1476 N N . GLN A 1 191 ? 23.793 1.469 -38.104 1.00 60.47 191 GLN A N 1
ATOM 1477 C CA . GLN A 1 191 ? 22.735 2.236 -38.805 1.00 60.47 191 GLN A CA 1
ATOM 1478 C C . GLN A 1 191 ? 21.334 2.324 -38.148 1.00 60.47 191 GLN A C 1
ATOM 1480 O O . GLN A 1 191 ? 20.322 1.998 -38.765 1.00 60.47 191 GLN A O 1
ATOM 1485 N N . ILE A 1 192 ? 21.228 2.907 -36.946 1.00 66.38 192 ILE A N 1
ATOM 1486 C CA . ILE A 1 192 ? 19.940 3.416 -36.425 1.00 66.38 192 ILE A CA 1
ATOM 1487 C C . ILE A 1 192 ? 19.665 4.846 -36.935 1.00 66.38 192 ILE A C 1
ATOM 1489 O O . ILE A 1 192 ? 20.535 5.717 -36.888 1.00 66.38 192 ILE A O 1
ATOM 1493 N N . ASP A 1 193 ? 18.428 5.110 -37.384 1.00 76.19 193 ASP A N 1
ATOM 1494 C CA . ASP A 1 193 ? 17.932 6.453 -37.737 1.00 76.19 193 ASP A CA 1
ATOM 1495 C C . ASP A 1 193 ? 18.169 7.445 -36.571 1.00 76.19 193 ASP A C 1
ATOM 1497 O O . ASP A 1 193 ? 17.688 7.195 -35.460 1.00 76.19 193 ASP A O 1
ATOM 1501 N N . PRO A 1 194 ? 18.828 8.601 -36.793 1.00 80.06 194 PRO A N 1
ATOM 1502 C CA . PRO A 1 194 ? 19.064 9.611 -35.759 1.00 80.06 194 PRO A CA 1
ATOM 1503 C C . PRO A 1 194 ? 17.809 10.017 -34.974 1.00 80.06 194 PRO A C 1
ATOM 1505 O O . PRO A 1 194 ? 17.885 10.272 -33.773 1.00 80.06 194 PRO A O 1
ATOM 1508 N N . LYS A 1 195 ? 16.633 10.054 -35.619 1.00 82.81 195 LYS A N 1
ATOM 1509 C CA . LYS A 1 195 ? 15.370 10.382 -34.933 1.00 82.81 195 LYS A CA 1
ATOM 1510 C C . LYS A 1 195 ? 14.923 9.285 -33.971 1.00 82.81 195 LYS A C 1
ATOM 1512 O O . LYS A 1 195 ? 14.344 9.595 -32.931 1.00 82.81 195 LYS A O 1
ATOM 1517 N N . LEU A 1 196 ? 15.163 8.022 -34.322 1.00 82.56 196 LEU A N 1
ATOM 1518 C CA . LEU A 1 196 ? 14.855 6.888 -33.458 1.00 82.56 196 LEU A CA 1
ATOM 1519 C C . LEU A 1 196 ? 15.796 6.860 -32.254 1.00 82.56 196 LEU A C 1
ATOM 1521 O O . LEU A 1 196 ? 15.318 6.689 -31.139 1.00 82.56 196 LEU A O 1
ATOM 1525 N N . LYS A 1 197 ? 17.088 7.138 -32.456 1.00 84.06 197 LYS A N 1
ATOM 1526 C CA . LYS A 1 197 ? 18.060 7.230 -31.359 1.00 84.06 197 LYS A CA 1
ATOM 1527 C C . LYS A 1 197 ? 17.649 8.269 -30.310 1.00 84.06 197 LYS A C 1
ATOM 1529 O O . LYS A 1 197 ? 17.595 7.958 -29.128 1.00 84.06 197 LYS A O 1
ATOM 1534 N N . VAL A 1 198 ? 17.240 9.466 -30.741 1.00 87.06 198 VAL A N 1
ATOM 1535 C CA . VAL A 1 198 ? 16.730 10.506 -29.823 1.00 87.06 198 VAL A CA 1
ATOM 1536 C C . VAL A 1 198 ? 15.468 10.044 -29.081 1.00 87.06 198 VAL A C 1
ATOM 1538 O O . VAL A 1 198 ? 15.271 10.380 -27.914 1.00 87.06 198 VAL A O 1
ATOM 1541 N N . ALA A 1 199 ? 14.579 9.297 -29.742 1.00 86.94 199 ALA A N 1
ATOM 1542 C CA . ALA A 1 199 ? 13.377 8.761 -29.104 1.00 86.94 199 ALA A CA 1
ATOM 1543 C C . ALA A 1 199 ? 13.702 7.657 -28.082 1.00 86.94 199 ALA A C 1
ATOM 1545 O O . ALA A 1 199 ? 13.084 7.630 -27.019 1.00 86.94 199 ALA A O 1
ATOM 1546 N N . GLN A 1 200 ? 14.680 6.796 -28.378 1.00 86.62 200 GLN A N 1
ATOM 1547 C CA . GLN A 1 200 ? 15.199 5.789 -27.453 1.00 86.62 200 GLN A CA 1
ATOM 1548 C C . GLN A 1 200 ? 15.850 6.455 -26.239 1.00 86.62 200 GLN A C 1
ATOM 1550 O O . GLN A 1 200 ? 15.453 6.162 -25.122 1.00 86.62 200 GLN A O 1
ATOM 1555 N N . GLU A 1 201 ? 16.748 7.424 -26.429 1.00 88.81 201 GLU A N 1
ATOM 1556 C CA . GLU A 1 201 ? 17.397 8.160 -25.329 1.00 88.81 201 GLU A CA 1
ATOM 1557 C C . GLU A 1 201 ? 16.375 8.845 -24.409 1.00 88.81 201 GLU A C 1
ATOM 1559 O O . GLU A 1 201 ? 16.470 8.751 -23.185 1.00 88.81 201 GLU A O 1
ATOM 1564 N N . LYS A 1 202 ? 15.342 9.478 -24.983 1.00 92.56 202 LYS A N 1
ATOM 1565 C CA . LYS A 1 202 ? 14.232 10.050 -24.202 1.00 92.56 202 LYS A CA 1
ATOM 1566 C C . LYS A 1 202 ? 13.455 8.991 -23.427 1.00 92.56 202 LYS A C 1
ATOM 1568 O O . LYS A 1 202 ? 13.014 9.265 -22.314 1.00 92.56 202 LYS A O 1
ATOM 1573 N N . TRP A 1 203 ? 13.257 7.814 -24.016 1.00 92.44 203 TRP A N 1
ATOM 1574 C CA . TRP A 1 203 ? 12.578 6.713 -23.346 1.00 92.44 203 TRP A CA 1
ATOM 1575 C C . TRP A 1 203 ? 13.401 6.166 -22.182 1.00 92.44 203 TRP A C 1
ATOM 1577 O O . TRP A 1 203 ? 12.878 6.074 -21.076 1.00 92.44 203 TRP A O 1
ATOM 1587 N N . VAL A 1 204 ? 14.694 5.907 -22.399 1.00 91.81 204 VAL A N 1
ATOM 1588 C CA . VAL A 1 204 ? 15.623 5.479 -21.345 1.00 91.81 204 VAL A CA 1
ATOM 1589 C C . VAL A 1 204 ? 15.625 6.484 -20.197 1.00 91.81 204 VAL A C 1
ATOM 1591 O O . VAL A 1 204 ? 15.434 6.095 -19.051 1.00 91.81 204 VAL A O 1
ATOM 1594 N N . ALA A 1 205 ? 15.743 7.782 -20.493 1.00 93.19 205 ALA A N 1
ATOM 1595 C CA . ALA A 1 205 ? 15.695 8.824 -19.469 1.00 93.19 205 ALA A CA 1
ATOM 1596 C C . ALA A 1 205 ? 14.369 8.830 -18.685 1.00 93.19 205 ALA A C 1
ATOM 1598 O O . ALA A 1 205 ? 14.375 9.067 -17.481 1.00 93.19 205 ALA A O 1
ATOM 1599 N N . SER A 1 206 ? 13.237 8.548 -19.341 1.00 95.19 206 SER A N 1
ATOM 1600 C CA . SER A 1 206 ? 11.940 8.430 -18.665 1.00 95.19 206 SER A CA 1
ATOM 1601 C C . SER A 1 206 ? 11.890 7.231 -17.721 1.00 95.19 206 SER A C 1
ATOM 1603 O O . SER A 1 206 ? 11.413 7.376 -16.604 1.00 95.19 206 SER A O 1
ATOM 1605 N N . VAL A 1 207 ? 12.385 6.066 -18.146 1.00 94.06 207 VAL A N 1
ATOM 1606 C CA . VAL A 1 207 ? 12.386 4.845 -17.320 1.00 94.06 207 VAL A CA 1
ATOM 1607 C C . VAL A 1 207 ? 13.345 4.983 -16.135 1.00 94.06 207 VAL A C 1
ATOM 1609 O O . VAL A 1 207 ? 13.010 4.567 -15.030 1.00 94.06 207 VAL A O 1
ATOM 1612 N N . MET A 1 208 ? 14.508 5.611 -16.332 1.00 94.06 208 MET A N 1
ATOM 1613 C CA . MET A 1 208 ? 15.449 5.898 -15.240 1.00 94.06 208 MET A CA 1
ATOM 1614 C C . MET A 1 208 ? 14.875 6.905 -14.247 1.00 94.06 208 MET A C 1
ATOM 1616 O O . MET A 1 208 ? 15.006 6.723 -13.043 1.00 94.06 208 MET A O 1
ATOM 1620 N N . LYS A 1 209 ? 14.154 7.921 -14.732 1.00 95.50 209 LYS A N 1
ATOM 1621 C CA . LYS A 1 209 ? 13.431 8.831 -13.845 1.00 95.50 209 LYS A CA 1
ATOM 1622 C C . LYS A 1 209 ? 12.353 8.100 -13.040 1.00 95.50 209 LYS A C 1
ATOM 1624 O O . LYS A 1 209 ? 12.266 8.304 -11.836 1.00 95.50 209 LYS A O 1
ATOM 1629 N N . ASP A 1 210 ? 11.564 7.235 -13.678 1.00 94.38 210 ASP A N 1
ATOM 1630 C CA . ASP A 1 210 ? 10.567 6.420 -12.974 1.00 94.38 210 ASP A CA 1
ATOM 1631 C C . ASP A 1 210 ? 11.230 5.520 -11.915 1.00 94.38 210 ASP A C 1
ATOM 1633 O O . ASP A 1 210 ? 10.655 5.303 -10.849 1.00 94.38 210 ASP A O 1
ATOM 1637 N N . ARG A 1 211 ? 12.445 5.015 -12.182 1.00 94.44 211 ARG A N 1
ATOM 1638 C CA . ARG A 1 211 ? 13.249 4.255 -11.214 1.00 94.44 211 ARG A CA 1
ATOM 1639 C C . ARG A 1 211 ? 13.664 5.106 -10.014 1.00 94.44 211 ARG A C 1
ATOM 1641 O O . ARG A 1 211 ? 13.518 4.636 -8.888 1.00 94.44 211 ARG A O 1
ATOM 1648 N N . ASP A 1 212 ? 14.139 6.326 -10.240 1.00 93.94 212 ASP A N 1
ATOM 1649 C CA . ASP A 1 212 ? 14.528 7.256 -9.173 1.00 93.94 212 ASP A CA 1
ATOM 1650 C C . ASP A 1 212 ? 13.319 7.681 -8.326 1.00 93.94 212 ASP A C 1
ATOM 1652 O O . ASP A 1 212 ? 13.370 7.652 -7.096 1.00 93.94 212 ASP A O 1
ATOM 1656 N N . ASP A 1 213 ? 12.197 8.011 -8.969 1.00 95.69 213 ASP A N 1
ATOM 1657 C CA . ASP A 1 213 ? 10.952 8.349 -8.276 1.00 95.69 213 ASP A CA 1
ATOM 1658 C C . ASP A 1 213 ? 10.466 7.143 -7.441 1.00 95.69 213 ASP A C 1
ATOM 1660 O O . ASP A 1 213 ? 10.094 7.285 -6.273 1.00 95.69 213 ASP A O 1
ATOM 1664 N N . TRP A 1 214 ? 10.547 5.930 -8.000 1.00 96.19 214 TRP A N 1
ATOM 1665 C CA . TRP A 1 214 ? 10.211 4.691 -7.299 1.00 96.19 214 TRP A CA 1
ATOM 1666 C C . TRP A 1 214 ? 11.134 4.401 -6.109 1.00 96.19 214 TRP A C 1
ATOM 1668 O O . TRP A 1 214 ? 10.637 4.007 -5.053 1.00 96.19 214 TRP A O 1
ATOM 1678 N N . ILE A 1 215 ? 12.453 4.608 -6.232 1.00 93.94 215 ILE A N 1
ATOM 1679 C CA . ILE A 1 215 ? 13.375 4.402 -5.106 1.00 93.94 215 ILE A CA 1
ATOM 1680 C C . ILE A 1 215 ? 13.071 5.392 -3.982 1.00 93.94 215 ILE A C 1
ATOM 1682 O O . ILE A 1 215 ? 13.089 5.001 -2.817 1.00 93.94 215 ILE A O 1
ATOM 1686 N N . GLY A 1 216 ? 12.710 6.635 -4.321 1.00 93.38 216 GLY A N 1
ATOM 1687 C CA . GLY A 1 216 ? 12.221 7.625 -3.364 1.00 93.38 216 GLY A CA 1
ATOM 1688 C C . GLY A 1 216 ? 10.984 7.132 -2.611 1.00 93.38 216 GLY A C 1
ATOM 1689 O O . GLY A 1 216 ? 10.981 7.122 -1.381 1.00 93.38 216 GLY A O 1
ATOM 1690 N N . GLU A 1 217 ? 9.977 6.614 -3.327 1.00 94.50 217 GLU A N 1
ATOM 1691 C CA . GLU A 1 217 ? 8.782 6.026 -2.701 1.00 94.50 217 GLU A CA 1
ATOM 1692 C C . GLU A 1 217 ? 9.134 4.849 -1.764 1.00 94.50 217 GLU A C 1
ATOM 1694 O O . GLU A 1 217 ? 8.543 4.715 -0.691 1.00 94.50 217 GLU A O 1
ATOM 1699 N N . VAL A 1 218 ? 10.097 3.994 -2.136 1.00 92.88 218 VAL A N 1
ATOM 1700 C CA . VAL A 1 218 ? 10.557 2.858 -1.311 1.00 92.88 218 VAL A CA 1
ATOM 1701 C C . VAL A 1 218 ? 11.279 3.339 -0.050 1.00 92.88 218 VAL A C 1
ATOM 1703 O O . VAL A 1 218 ? 11.009 2.823 1.040 1.00 92.88 218 VAL A O 1
ATOM 1706 N N . ARG A 1 219 ? 12.165 4.332 -0.177 1.00 90.94 219 ARG A N 1
ATOM 1707 C CA . ARG A 1 219 ? 12.880 4.949 0.950 1.00 90.94 219 ARG A CA 1
ATOM 1708 C C . ARG A 1 219 ? 11.908 5.556 1.952 1.00 90.94 219 ARG A C 1
ATOM 1710 O O . ARG A 1 219 ? 11.976 5.227 3.136 1.00 90.94 219 ARG A O 1
ATOM 1717 N N . ASP A 1 220 ? 10.941 6.334 1.472 1.00 91.75 220 ASP A N 1
ATOM 1718 C CA . ASP A 1 220 ? 9.894 6.935 2.302 1.00 91.75 220 ASP A CA 1
ATOM 1719 C C . ASP A 1 220 ? 9.015 5.870 2.972 1.00 91.75 220 ASP A C 1
ATOM 1721 O O . ASP A 1 220 ? 8.671 5.977 4.152 1.00 91.75 220 ASP A O 1
ATOM 1725 N N . PHE A 1 221 ? 8.661 4.807 2.242 1.00 92.44 221 PHE A N 1
ATOM 1726 C CA . PHE A 1 221 ? 7.802 3.742 2.756 1.00 92.44 221 PHE A CA 1
ATOM 1727 C C . PHE A 1 221 ? 8.451 2.948 3.897 1.00 92.44 221 PHE A C 1
ATOM 1729 O O . PHE A 1 221 ? 7.773 2.597 4.870 1.00 92.44 221 PHE A O 1
ATOM 1736 N N . PHE A 1 222 ? 9.749 2.653 3.788 1.00 88.56 222 PHE A N 1
ATOM 1737 C CA . PHE A 1 222 ? 10.505 1.933 4.816 1.00 88.56 222 PHE A CA 1
ATOM 1738 C C . PHE A 1 222 ? 11.229 2.852 5.803 1.00 88.56 222 PHE A C 1
ATOM 1740 O O . PHE A 1 222 ? 11.828 2.337 6.745 1.00 88.56 222 PHE A O 1
ATOM 1747 N N . ASN A 1 223 ? 11.169 4.174 5.613 1.00 85.19 223 ASN A N 1
ATOM 1748 C CA . ASN A 1 223 ? 11.959 5.154 6.358 1.00 85.19 223 ASN A CA 1
ATOM 1749 C C . ASN A 1 223 ? 13.450 4.757 6.399 1.00 85.19 223 ASN A C 1
ATOM 1751 O O . ASN A 1 223 ? 14.027 4.556 7.471 1.00 85.19 223 ASN A O 1
ATOM 1755 N N . ALA A 1 224 ? 14.031 4.541 5.217 1.00 82.75 224 ALA A N 1
ATOM 1756 C CA . ALA A 1 224 ? 15.386 4.027 5.041 1.00 82.75 224 ALA A CA 1
ATOM 1757 C C . ALA A 1 224 ? 16.087 4.669 3.836 1.00 82.75 224 ALA A C 1
ATOM 1759 O O . ALA A 1 224 ? 15.454 4.918 2.820 1.00 82.75 224 ALA A O 1
ATOM 1760 N N . GLU A 1 225 ? 17.402 4.854 3.916 1.00 83.25 225 GLU A N 1
ATOM 1761 C CA . GLU A 1 225 ? 18.263 5.449 2.887 1.00 83.25 225 GLU A CA 1
ATOM 1762 C C . GLU A 1 225 ? 18.967 4.368 2.053 1.00 83.25 225 GLU A C 1
ATOM 1764 O O . GLU A 1 225 ? 20.187 4.208 2.078 1.00 83.25 225 GLU A O 1
ATOM 1769 N N . TYR A 1 226 ? 18.190 3.562 1.328 1.00 83.31 226 TYR A N 1
ATOM 1770 C CA . TYR A 1 226 ? 18.750 2.541 0.434 1.00 83.31 226 TYR A CA 1
ATOM 1771 C C . TYR A 1 226 ? 19.436 3.170 -0.778 1.00 83.31 226 TYR A C 1
ATOM 1773 O O . TYR A 1 226 ? 18.816 3.996 -1.440 1.00 83.31 226 TYR A O 1
ATOM 1781 N N . TYR A 1 227 ? 20.643 2.733 -1.152 1.00 84.12 227 TYR A N 1
ATOM 1782 C CA . TYR A 1 227 ? 21.237 3.137 -2.436 1.00 84.12 227 TYR A CA 1
ATOM 1783 C C . TYR A 1 227 ? 20.336 2.734 -3.607 1.00 84.12 227 TYR A C 1
ATOM 1785 O O . TYR A 1 227 ? 19.859 3.591 -4.350 1.00 84.12 227 TYR A O 1
ATOM 1793 N N . ASP A 1 228 ? 20.051 1.435 -3.698 1.00 86.31 228 ASP A N 1
ATOM 1794 C CA . ASP A 1 228 ? 19.171 0.823 -4.686 1.00 86.31 228 ASP A CA 1
ATOM 1795 C C . ASP A 1 228 ? 18.566 -0.477 -4.120 1.00 86.31 228 ASP A C 1
ATOM 1797 O O . ASP A 1 228 ? 19.093 -1.047 -3.159 1.00 86.31 228 ASP A O 1
ATOM 1801 N N . VAL A 1 229 ? 17.453 -0.949 -4.689 1.00 88.00 229 VAL A N 1
ATOM 1802 C CA . VAL A 1 229 ? 16.716 -2.121 -4.190 1.00 88.00 229 VAL A CA 1
ATOM 1803 C C . VAL A 1 229 ? 16.185 -2.975 -5.336 1.00 88.00 229 VAL A C 1
ATOM 1805 O O . VAL A 1 229 ? 15.487 -2.485 -6.218 1.00 88.00 229 VAL A O 1
ATOM 1808 N N . ILE A 1 230 ? 16.433 -4.282 -5.288 1.00 88.50 230 ILE A N 1
ATOM 1809 C CA . ILE A 1 230 ? 15.852 -5.257 -6.217 1.00 88.50 230 ILE A CA 1
ATOM 1810 C C . ILE A 1 230 ? 14.931 -6.188 -5.436 1.00 88.50 230 ILE A C 1
ATOM 1812 O O . ILE A 1 230 ? 15.363 -6.894 -4.521 1.00 88.50 230 ILE A O 1
ATOM 1816 N N . PHE A 1 231 ? 13.652 -6.225 -5.818 1.00 89.38 231 PHE A N 1
ATOM 1817 C CA . PHE A 1 231 ? 12.686 -7.112 -5.180 1.00 89.38 231 PHE A CA 1
ATOM 1818 C C . PHE A 1 231 ? 12.551 -8.443 -5.916 1.00 89.38 231 PHE A C 1
ATOM 1820 O O . PHE A 1 231 ? 12.153 -8.505 -7.080 1.00 89.38 231 PHE A O 1
ATOM 1827 N N . ARG A 1 232 ? 12.799 -9.542 -5.200 1.00 87.38 232 ARG A N 1
ATOM 1828 C CA . ARG A 1 232 ? 12.595 -10.903 -5.702 1.00 87.38 232 ARG A CA 1
ATOM 1829 C C . ARG A 1 232 ? 11.195 -11.405 -5.383 1.00 87.38 232 ARG A C 1
ATOM 1831 O O . ARG A 1 232 ? 10.820 -11.541 -4.219 1.00 87.38 232 ARG A O 1
ATOM 1838 N N . LYS A 1 233 ? 10.442 -11.732 -6.431 1.00 86.31 233 LYS A N 1
ATOM 1839 C CA . LYS A 1 233 ? 9.111 -12.326 -6.308 1.00 86.31 233 LYS A CA 1
ATOM 1840 C C . LYS A 1 233 ? 9.191 -13.736 -5.722 1.00 86.31 233 LYS A C 1
ATOM 1842 O O . LYS A 1 233 ? 9.923 -14.577 -6.238 1.00 86.31 233 LYS A O 1
ATOM 1847 N N . ASP A 1 234 ? 8.400 -13.996 -4.689 1.00 86.12 234 ASP A N 1
ATOM 1848 C CA . ASP A 1 234 ? 8.261 -15.304 -4.046 1.00 86.12 234 ASP A CA 1
ATOM 1849 C C . ASP A 1 234 ? 6.774 -15.703 -3.913 1.00 86.12 234 ASP A C 1
ATOM 1851 O O . ASP A 1 234 ? 5.890 -15.086 -4.517 1.00 86.12 234 ASP A O 1
ATOM 1855 N N . ALA A 1 235 ? 6.486 -16.758 -3.143 1.00 80.19 235 ALA A N 1
ATOM 1856 C CA . ALA A 1 235 ? 5.132 -17.279 -2.949 1.00 80.19 235 ALA A CA 1
ATOM 1857 C C . ALA A 1 235 ? 4.176 -16.319 -2.209 1.00 80.19 235 ALA A C 1
ATOM 1859 O O . ALA A 1 235 ? 2.971 -16.546 -2.236 1.00 80.19 235 ALA A O 1
ATOM 1860 N N . SER A 1 236 ? 4.676 -15.241 -1.587 1.00 79.75 236 SER A N 1
ATOM 1861 C CA . SER A 1 236 ? 3.845 -14.237 -0.899 1.00 79.75 236 SER A CA 1
ATOM 1862 C C . SER A 1 236 ? 3.138 -13.264 -1.853 1.00 79.75 236 SER A C 1
ATOM 1864 O O . SER A 1 236 ? 2.414 -12.366 -1.421 1.00 79.75 236 SER A O 1
ATOM 1866 N N . ALA A 1 237 ? 3.330 -13.423 -3.166 1.00 78.56 237 ALA A N 1
ATOM 1867 C CA . ALA A 1 237 ? 2.725 -12.561 -4.165 1.00 78.56 237 ALA A CA 1
ATOM 1868 C C . ALA A 1 237 ? 1.192 -12.577 -4.124 1.00 78.56 237 ALA A C 1
ATOM 1870 O O . ALA A 1 237 ? 0.552 -13.626 -4.211 1.00 78.56 237 ALA A O 1
ATOM 1871 N N . LYS A 1 238 ? 0.594 -11.382 -4.086 1.00 82.81 238 LYS A N 1
ATOM 1872 C CA . LYS A 1 238 ? -0.856 -11.227 -4.226 1.00 82.81 238 LYS A CA 1
ATOM 1873 C C . LYS A 1 238 ? -1.338 -11.680 -5.610 1.00 82.81 238 LYS A C 1
ATOM 1875 O O . LYS A 1 238 ? -0.594 -11.586 -6.594 1.00 82.81 238 LYS A O 1
ATOM 1880 N N . PRO A 1 239 ? -2.590 -12.166 -5.709 1.00 81.06 239 PRO A N 1
ATOM 1881 C CA . PRO A 1 239 ? -3.139 -12.650 -6.967 1.00 81.06 23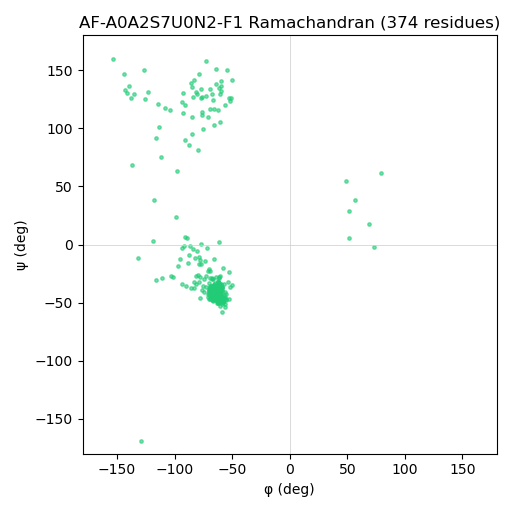9 PRO A CA 1
ATOM 1882 C C . PRO A 1 239 ? -3.135 -11.543 -8.024 1.00 81.06 239 PRO A C 1
ATOM 1884 O O . PRO A 1 239 ? -3.530 -10.408 -7.759 1.00 81.06 239 PRO A O 1
ATOM 1887 N N . SER A 1 240 ? -2.731 -11.898 -9.246 1.00 78.25 240 SER A N 1
ATOM 1888 C CA . SER A 1 240 ? -2.743 -11.000 -10.411 1.00 78.25 240 SER A CA 1
ATOM 1889 C C . SER A 1 240 ? -4.123 -10.874 -11.064 1.00 78.25 240 SER A C 1
ATOM 1891 O O . SER A 1 240 ? -4.284 -10.150 -12.042 1.00 78.25 240 SER A O 1
ATOM 1893 N N . TYR A 1 241 ? -5.105 -11.651 -10.591 1.00 83.94 241 TYR A N 1
ATOM 1894 C CA . TYR A 1 241 ? -6.464 -11.782 -11.131 1.00 83.94 241 TYR A CA 1
ATOM 1895 C C . TYR A 1 241 ? -6.566 -12.085 -12.633 1.00 83.94 241 TYR A C 1
ATOM 1897 O O . TYR A 1 241 ? -7.678 -12.152 -13.151 1.00 83.94 241 TYR A O 1
ATOM 1905 N N . ARG A 1 242 ? -5.461 -12.321 -13.354 1.00 83.69 242 ARG A N 1
ATOM 1906 C CA . ARG A 1 242 ? -5.455 -12.577 -14.805 1.00 83.69 242 ARG A CA 1
ATOM 1907 C C . ARG A 1 242 ? -6.304 -13.790 -15.187 1.00 83.69 242 ARG A C 1
ATOM 1909 O O . ARG A 1 242 ? -7.013 -13.736 -16.184 1.00 83.69 242 ARG A O 1
ATOM 1916 N N . SER A 1 243 ? -6.301 -14.830 -14.354 1.00 82.25 243 SER A N 1
ATOM 1917 C CA . SER A 1 243 ? -7.084 -16.062 -14.531 1.00 82.25 243 SER A CA 1
ATOM 1918 C C . SER A 1 243 ? -8.564 -15.945 -14.146 1.00 82.25 243 SER A C 1
ATOM 1920 O O . SER A 1 243 ? -9.342 -16.845 -14.449 1.00 82.25 243 SER A O 1
ATOM 1922 N N . VAL A 1 244 ? -8.981 -14.858 -13.490 1.00 81.38 244 VAL A N 1
ATOM 1923 C CA . VAL A 1 244 ? -10.360 -14.687 -13.013 1.00 81.38 244 VAL A CA 1
ATOM 1924 C C . VAL A 1 244 ? -11.172 -13.949 -14.072 1.00 81.38 244 VAL A C 1
ATOM 1926 O O . VAL A 1 244 ? -10.905 -12.783 -14.350 1.00 81.38 244 VAL A O 1
ATOM 1929 N N . SER A 1 245 ? -12.157 -14.604 -14.685 1.00 71.12 245 SER A N 1
ATOM 1930 C CA . SER A 1 245 ? -12.978 -14.003 -15.748 1.00 71.12 245 SER A CA 1
ATOM 1931 C C . SER A 1 245 ? -14.054 -13.061 -15.197 1.00 71.12 245 SER A C 1
ATOM 1933 O O . SER A 1 245 ? -14.178 -11.931 -15.670 1.00 71.12 245 SER A O 1
ATOM 1935 N N . ALA A 1 246 ? -14.784 -13.487 -14.162 1.00 70.12 246 ALA A N 1
ATOM 1936 C CA . ALA A 1 246 ? -15.828 -12.704 -13.507 1.00 70.12 246 ALA A CA 1
ATOM 1937 C C . ALA A 1 246 ? -15.711 -12.803 -11.973 1.00 70.12 246 ALA A C 1
ATOM 1939 O O . ALA A 1 246 ? -15.616 -13.914 -11.450 1.00 70.12 246 ALA A O 1
ATOM 1940 N N . PRO A 1 247 ? -15.718 -11.673 -11.244 1.00 68.94 247 PRO A N 1
ATOM 1941 C CA . PRO A 1 247 ? -15.774 -11.677 -9.792 1.00 68.94 247 PRO A CA 1
ATOM 1942 C C . PRO A 1 247 ? -17.213 -11.969 -9.355 1.00 68.94 247 PRO A C 1
ATOM 1944 O O . PRO A 1 247 ? -18.155 -11.375 -9.887 1.00 68.94 247 PRO A O 1
ATOM 1947 N N . ASP A 1 248 ? -17.398 -12.868 -8.389 1.00 70.75 248 ASP A N 1
ATOM 1948 C CA . ASP A 1 248 ? -18.719 -13.092 -7.803 1.00 70.75 248 ASP A CA 1
ATOM 1949 C C . ASP A 1 248 ? -19.058 -11.944 -6.850 1.00 70.75 248 ASP A C 1
ATOM 1951 O O . ASP A 1 248 ? -18.594 -11.898 -5.714 1.00 70.75 248 ASP A O 1
ATOM 1955 N N . LEU A 1 249 ? -19.851 -10.989 -7.333 1.00 70.31 249 LEU A N 1
ATOM 1956 C CA . LEU A 1 249 ? -20.297 -9.824 -6.565 1.00 70.31 249 LEU A CA 1
ATOM 1957 C C . LEU A 1 249 ? -21.565 -10.097 -5.743 1.00 70.31 249 LEU A C 1
ATOM 1959 O O . LEU A 1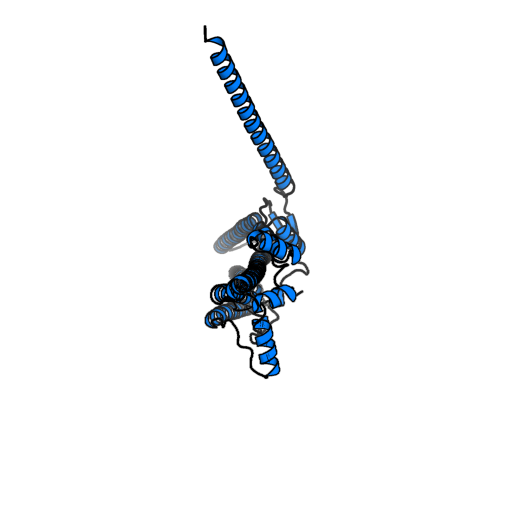 249 ? -22.052 -9.192 -5.063 1.00 70.31 249 LEU A O 1
ATOM 1963 N N . THR A 1 250 ? -22.132 -11.304 -5.828 1.00 70.31 250 THR A N 1
ATOM 1964 C CA . THR A 1 250 ? -23.309 -11.682 -5.033 1.00 70.31 250 THR A CA 1
ATOM 1965 C C . THR A 1 250 ? -22.932 -11.929 -3.573 1.00 70.31 250 THR A C 1
ATOM 1967 O O . THR A 1 250 ? -23.699 -11.612 -2.660 1.00 70.31 250 THR A O 1
ATOM 1970 N N . GLU A 1 251 ? -21.698 -12.370 -3.339 1.00 72.06 251 GLU A N 1
ATOM 1971 C CA . GLU A 1 251 ? -21.111 -12.526 -2.016 1.00 72.06 251 GLU A CA 1
ATOM 1972 C C . GLU A 1 251 ? -20.615 -11.180 -1.477 1.00 72.06 251 GLU A C 1
ATOM 1974 O O . GLU A 1 251 ? -19.434 -10.850 -1.510 1.00 72.06 251 GLU A O 1
ATOM 1979 N N . TRP A 1 252 ? -21.513 -10.367 -0.921 1.00 68.06 252 TRP A N 1
ATOM 1980 C CA . TRP A 1 252 ? -21.126 -9.082 -0.316 1.00 68.06 252 TRP A CA 1
ATOM 1981 C C . TRP A 1 252 ? -20.090 -9.225 0.818 1.00 68.06 252 TRP A C 1
ATOM 1983 O O . TRP A 1 252 ? -19.431 -8.260 1.167 1.00 68.06 252 TRP A O 1
ATOM 1993 N N . GLN A 1 253 ? -19.935 -10.405 1.424 1.00 69.12 253 GLN A N 1
ATOM 1994 C CA . GLN A 1 253 ? -18.898 -10.658 2.436 1.00 69.12 253 GLN A CA 1
ATOM 1995 C C . GLN A 1 253 ? -17.491 -10.695 1.838 1.00 69.12 253 GLN A C 1
ATOM 1997 O O . GLN A 1 253 ? -16.511 -10.516 2.556 1.00 69.12 253 GLN A O 1
ATOM 2002 N N . ARG A 1 254 ? -17.401 -10.934 0.531 1.00 73.81 254 ARG A N 1
ATOM 2003 C CA . ARG A 1 254 ? -16.165 -10.871 -0.228 1.00 73.81 254 ARG A CA 1
ATOM 2004 C C . ARG A 1 254 ? -15.782 -9.433 -0.570 1.00 73.81 254 ARG A C 1
ATOM 2006 O O . ARG A 1 254 ? -14.604 -9.141 -0.703 1.00 73.81 254 ARG A O 1
ATOM 2013 N N . TRP A 1 255 ? -16.749 -8.517 -0.656 1.00 73.19 255 TRP A N 1
ATOM 2014 C CA . TRP A 1 255 ? -16.522 -7.148 -1.128 1.00 73.19 255 TRP A CA 1
ATOM 2015 C C . TRP A 1 255 ? -17.017 -6.111 -0.126 1.00 73.19 255 TRP A C 1
ATOM 2017 O O . TRP A 1 255 ? -18.196 -6.082 0.213 1.00 73.19 255 TRP A O 1
ATOM 2027 N N . CYS A 1 256 ? -16.150 -5.188 0.293 1.00 69.31 256 CYS A N 1
ATOM 2028 C CA . CYS A 1 256 ? -16.516 -4.086 1.200 1.00 69.31 256 CYS A CA 1
ATOM 2029 C C . CYS A 1 256 ? -16.861 -4.512 2.641 1.00 69.31 256 CYS A C 1
ATOM 2031 O O . CYS A 1 256 ? -17.481 -3.735 3.372 1.00 69.31 256 CYS A O 1
ATOM 2033 N N . PHE A 1 257 ? -16.489 -5.715 3.091 1.00 75.12 257 PHE A N 1
ATOM 2034 C CA . PHE A 1 257 ? -16.779 -6.141 4.464 1.00 75.12 257 PHE A CA 1
ATOM 2035 C C . PHE A 1 257 ? -16.120 -5.207 5.484 1.00 75.12 257 PHE A C 1
ATOM 2037 O O . PHE A 1 257 ? -16.802 -4.695 6.373 1.00 75.12 257 PHE A O 1
ATOM 2044 N N . LEU A 1 258 ? -14.825 -4.919 5.318 1.00 76.12 258 LEU A N 1
ATOM 2045 C CA . LEU A 1 258 ? -14.070 -4.093 6.261 1.00 76.12 258 LEU A CA 1
ATOM 2046 C C . LEU A 1 258 ? -14.509 -2.612 6.274 1.00 76.12 258 LEU A C 1
ATOM 2048 O O . LEU A 1 258 ? -14.611 -1.990 7.331 1.00 76.12 258 LEU A O 1
ATOM 2052 N N . SER A 1 259 ? -14.829 -2.027 5.115 1.00 76.12 259 SER A N 1
ATOM 2053 C CA . SER A 1 259 ? -15.357 -0.650 5.038 1.00 76.12 259 SER A CA 1
ATOM 2054 C C . SER A 1 259 ? -16.762 -0.545 5.647 1.00 76.12 259 SER A C 1
ATOM 2056 O O . SER A 1 259 ? -17.125 0.454 6.294 1.00 76.12 259 SER A O 1
ATOM 2058 N N . ARG A 1 260 ? -17.571 -1.594 5.469 1.00 76.50 260 ARG A N 1
ATOM 2059 C CA . ARG A 1 260 ? -18.928 -1.678 6.003 1.00 76.50 260 ARG A CA 1
ATOM 2060 C C . ARG A 1 260 ? -18.937 -1.924 7.502 1.00 76.50 260 ARG A C 1
ATOM 2062 O O . ARG A 1 260 ? -19.726 -1.272 8.183 1.00 76.50 260 ARG A O 1
ATOM 2069 N N . SER A 1 261 ? -18.063 -2.781 8.025 1.00 77.31 261 SER A N 1
ATOM 2070 C CA . SER A 1 261 ? -17.924 -2.990 9.468 1.00 77.31 261 SER A CA 1
ATOM 2071 C C . SER A 1 261 ? -17.517 -1.692 10.166 1.00 77.31 261 SER A C 1
ATOM 2073 O O . SER A 1 261 ? -18.148 -1.323 11.153 1.00 77.31 261 SER A O 1
ATOM 2075 N N . GLN A 1 262 ? -16.604 -0.901 9.587 1.00 82.62 262 GLN A N 1
ATOM 2076 C CA . GLN A 1 262 ? -16.240 0.410 10.142 1.00 82.62 262 GLN A CA 1
ATOM 2077 C C . GLN A 1 262 ? -17.451 1.356 10.212 1.00 82.62 262 GLN A C 1
ATOM 2079 O O . GLN A 1 262 ? -17.681 2.038 11.212 1.00 82.62 262 GLN A O 1
ATOM 2084 N N . SER A 1 263 ? -18.248 1.397 9.141 1.00 80.56 263 SER A N 1
ATOM 2085 C CA . SER A 1 263 ? -19.448 2.241 9.066 1.00 80.56 263 SER A CA 1
ATOM 2086 C C . SER A 1 263 ? -20.528 1.777 10.049 1.00 80.56 263 SER A C 1
ATOM 2088 O O . SER A 1 263 ? -21.195 2.601 10.676 1.00 80.56 263 SER A O 1
ATOM 2090 N N . LEU A 1 264 ? -20.672 0.460 10.211 1.00 80.00 264 LEU A N 1
ATOM 2091 C CA . LEU A 1 264 ? -21.621 -0.158 11.127 1.00 80.00 264 LEU A CA 1
ATOM 2092 C C . LEU A 1 264 ? -21.258 0.129 12.579 1.00 80.00 264 LEU A C 1
ATOM 2094 O O . LEU A 1 264 ? -22.125 0.559 13.333 1.00 80.00 264 LEU A O 1
ATOM 2098 N N . VAL A 1 265 ? -19.991 -0.035 12.961 1.00 79.88 265 VAL A N 1
ATOM 2099 C CA . VAL A 1 265 ? -19.543 0.247 14.329 1.00 79.88 265 VAL A CA 1
ATOM 2100 C C . VAL A 1 265 ? -19.744 1.722 14.678 1.00 79.88 265 VAL A C 1
ATOM 2102 O O . VAL A 1 265 ? -20.265 2.025 15.752 1.00 79.88 265 VAL A O 1
ATOM 2105 N N . LYS A 1 266 ? -19.435 2.650 13.760 1.00 82.06 266 LYS A N 1
ATOM 2106 C CA . LYS A 1 266 ? -19.700 4.087 13.961 1.00 82.06 266 LYS A CA 1
ATOM 2107 C C . LYS A 1 266 ? -21.185 4.358 14.215 1.00 82.06 266 LYS A C 1
ATOM 2109 O O . LYS A 1 266 ? -21.531 5.001 15.206 1.00 82.06 266 LYS A O 1
ATOM 2114 N N . ALA A 1 267 ? -22.062 3.809 13.378 1.00 81.19 267 ALA A N 1
ATOM 2115 C CA . ALA A 1 267 ? -23.499 4.023 13.508 1.00 81.19 267 ALA A CA 1
ATOM 2116 C C . ALA A 1 267 ? -24.096 3.338 14.755 1.00 81.19 267 ALA A C 1
ATOM 2118 O O . ALA A 1 267 ? -24.953 3.916 15.423 1.00 81.19 267 ALA A O 1
ATOM 2119 N N . LEU A 1 268 ? -23.619 2.143 15.122 1.00 78.38 268 LEU A N 1
ATOM 2120 C CA . LEU A 1 268 ? -24.024 1.447 16.348 1.00 78.38 268 LEU A CA 1
ATOM 2121 C C . LEU A 1 268 ? -23.574 2.203 17.602 1.00 78.38 268 LEU A C 1
ATOM 2123 O O . LEU A 1 268 ? -24.366 2.353 18.531 1.00 78.38 268 LEU A O 1
ATOM 2127 N N . LYS A 1 269 ? -22.354 2.754 17.607 1.00 77.88 269 LYS A N 1
ATOM 2128 C CA . LYS A 1 269 ? -21.839 3.599 18.695 1.00 77.88 269 LYS A CA 1
ATOM 2129 C C . LYS A 1 269 ? -22.692 4.854 18.881 1.00 77.88 269 LYS A C 1
ATOM 2131 O O . LYS A 1 269 ? -23.062 5.187 20.008 1.00 77.88 269 LYS A O 1
ATOM 2136 N N . GLU A 1 270 ? -23.039 5.534 17.789 1.00 82.31 270 GLU A N 1
ATOM 2137 C CA . GLU A 1 270 ? -23.918 6.709 17.812 1.00 82.31 270 GLU A CA 1
ATOM 2138 C C . GLU A 1 270 ? -25.338 6.379 18.268 1.00 82.31 270 GLU A C 1
ATOM 2140 O O . GLU A 1 270 ? -25.899 7.106 19.090 1.00 82.31 270 GLU A O 1
ATOM 2145 N N . ASN A 1 271 ? -25.917 5.283 17.773 1.00 77.62 271 ASN A N 1
ATOM 2146 C CA . ASN A 1 271 ? -27.246 4.855 18.189 1.00 77.62 271 ASN A CA 1
ATOM 2147 C C . ASN A 1 271 ? -27.262 4.508 19.677 1.00 77.62 271 ASN A C 1
ATOM 2149 O O . ASN A 1 271 ? -28.109 4.999 20.414 1.00 77.62 271 ASN A O 1
ATOM 2153 N N . HIS A 1 272 ? -26.262 3.763 20.151 1.00 72.50 272 HIS A N 1
ATOM 2154 C CA . HIS A 1 272 ? -26.155 3.412 21.559 1.00 72.50 272 HIS A CA 1
ATOM 2155 C C . HIS A 1 272 ? -26.031 4.656 22.454 1.00 72.50 272 HIS A C 1
ATOM 2157 O O . HIS A 1 272 ? -26.667 4.700 23.502 1.00 72.50 272 HIS A O 1
ATOM 2163 N N . LYS A 1 273 ? -25.314 5.712 22.030 1.00 74.75 273 LYS A N 1
ATOM 2164 C CA . LYS A 1 273 ? -25.288 7.000 22.759 1.00 74.75 273 LYS A CA 1
ATOM 2165 C C . LYS A 1 273 ? -26.677 7.643 22.886 1.00 74.75 273 LYS A C 1
ATOM 2167 O O . LYS A 1 273 ? -26.946 8.297 23.888 1.00 74.75 273 LYS A O 1
ATOM 2172 N N . LYS A 1 274 ? -27.544 7.480 21.881 1.00 78.19 274 LYS A N 1
ATOM 2173 C CA . LYS A 1 274 ? -28.907 8.042 21.857 1.00 78.19 274 LYS A CA 1
ATOM 2174 C C . LYS A 1 274 ? -29.910 7.173 22.619 1.00 78.19 274 LYS A C 1
ATOM 2176 O O . LYS A 1 274 ? -30.792 7.702 23.288 1.00 78.19 274 LYS A O 1
ATOM 2181 N N . SER A 1 275 ? -29.779 5.850 22.540 1.00 67.88 275 SER A N 1
ATOM 2182 C CA . SER A 1 275 ? -30.708 4.880 23.120 1.00 67.88 275 SER A CA 1
ATOM 2183 C C . SER A 1 275 ? -30.061 4.115 24.277 1.00 67.88 275 SER A C 1
ATOM 2185 O O . SER A 1 275 ? -29.695 2.945 24.143 1.00 67.88 275 SER A O 1
ATOM 2187 N N . LYS A 1 276 ? -29.925 4.762 25.437 1.00 66.75 276 LYS A N 1
ATOM 2188 C CA . LYS A 1 276 ? -29.470 4.086 26.659 1.00 66.75 276 LYS A CA 1
ATOM 2189 C C . LYS A 1 276 ? -30.524 3.052 27.097 1.00 66.75 276 LYS A C 1
ATOM 2191 O O . LYS A 1 276 ? -31.642 3.463 27.427 1.00 66.75 276 LYS A O 1
ATOM 2196 N N . PRO A 1 277 ? -30.219 1.739 27.127 1.00 60.28 277 PRO A N 1
ATOM 2197 C CA . PRO A 1 277 ? -31.208 0.728 27.492 1.00 60.28 277 PRO A CA 1
ATOM 2198 C C . PRO A 1 277 ? -31.745 0.972 28.907 1.00 60.28 277 PRO A C 1
ATOM 2200 O O . PRO A 1 277 ? -31.000 1.355 29.808 1.00 60.28 277 PRO A O 1
ATOM 2203 N N . ALA A 1 278 ? -33.047 0.762 29.122 1.00 57.62 278 ALA A N 1
ATOM 2204 C CA . ALA A 1 278 ? -33.673 0.991 30.426 1.00 57.62 278 ALA A CA 1
ATOM 2205 C C . ALA A 1 278 ? -33.136 0.044 31.515 1.00 57.62 278 ALA A C 1
ATOM 2207 O O . ALA A 1 278 ? -33.001 0.470 32.659 1.00 57.62 278 ALA A O 1
ATOM 2208 N N . VAL A 1 279 ? -32.786 -1.193 31.139 1.00 57.00 279 VAL A N 1
ATOM 2209 C CA . VAL A 1 279 ? -32.193 -2.229 31.998 1.00 57.00 279 VAL A CA 1
ATOM 2210 C C . VAL A 1 279 ? -31.095 -2.968 31.208 1.00 57.00 279 VAL A C 1
ATOM 2212 O O . VAL A 1 279 ? -31.334 -3.297 30.037 1.00 57.00 279 VAL A O 1
ATOM 2215 N N . PRO A 1 280 ? -29.919 -3.247 31.805 1.00 56.22 280 PRO A N 1
ATOM 2216 C CA . PRO A 1 280 ? -28.863 -4.067 31.197 1.00 56.22 280 PRO A CA 1
ATOM 2217 C C . PRO A 1 280 ? -29.375 -5.407 30.648 1.00 56.22 280 PRO A C 1
ATOM 2219 O O . PRO A 1 280 ? -30.240 -6.035 31.253 1.00 56.22 280 PRO A O 1
ATOM 2222 N N . GLY A 1 281 ? -28.864 -5.859 29.499 1.00 57.50 281 GLY A N 1
ATOM 2223 C CA . GLY A 1 281 ? -29.187 -7.185 28.939 1.00 57.50 281 GLY A CA 1
ATOM 2224 C C . GLY A 1 281 ? -30.591 -7.348 28.330 1.00 57.50 281 GLY A C 1
ATOM 2225 O O . GLY A 1 281 ? -30.888 -8.389 27.743 1.00 57.50 281 GLY A O 1
ATOM 2226 N N . THR A 1 282 ? -31.447 -6.321 28.381 1.00 62.06 282 THR A N 1
ATOM 2227 C CA . THR A 1 282 ? -32.799 -6.361 27.782 1.00 62.06 282 THR A CA 1
ATOM 2228 C C . THR A 1 282 ? -32.798 -6.599 26.279 1.00 62.06 282 THR A C 1
ATOM 2230 O O . THR A 1 282 ? -33.753 -7.170 25.760 1.00 62.06 282 THR A O 1
ATOM 2233 N N . ARG A 1 283 ? -31.731 -6.209 25.573 1.00 63.09 283 ARG A N 1
ATOM 2234 C CA . ARG A 1 283 ? -31.595 -6.476 24.137 1.00 63.09 283 ARG A CA 1
ATOM 2235 C C . ARG A 1 283 ? -31.449 -7.971 23.845 1.00 63.09 283 ARG A C 1
ATOM 2237 O O . ARG A 1 283 ? -32.164 -8.477 22.995 1.00 63.09 283 ARG A O 1
ATOM 2244 N N . VAL A 1 284 ? -30.618 -8.678 24.613 1.00 63.41 284 VAL A N 1
ATOM 2245 C CA . VAL A 1 284 ? -30.405 -10.131 24.468 1.00 63.41 284 VAL A CA 1
ATOM 2246 C C . VAL A 1 284 ? -31.679 -10.904 24.814 1.00 63.41 284 VAL A C 1
ATOM 2248 O O . VAL A 1 284 ? -32.036 -11.851 24.121 1.00 63.41 284 VAL A O 1
ATOM 2251 N N . MET A 1 285 ? -32.409 -10.481 25.855 1.00 55.69 285 MET A N 1
ATOM 2252 C CA . MET A 1 285 ? -33.726 -11.057 26.151 1.00 55.69 285 MET A CA 1
ATOM 2253 C C . MET A 1 285 ? -34.729 -10.805 25.024 1.00 55.69 285 MET A C 1
ATOM 2255 O O . MET A 1 285 ? -35.423 -11.735 24.631 1.00 55.69 285 MET A O 1
ATOM 2259 N N . LYS A 1 286 ? -34.803 -9.581 24.485 1.00 63.53 286 LYS A N 1
ATOM 2260 C CA . LYS A 1 286 ? -35.688 -9.267 23.352 1.00 63.53 286 LYS A CA 1
ATOM 2261 C C . LYS A 1 286 ? -35.345 -10.087 22.113 1.00 63.53 286 LYS A C 1
ATOM 2263 O O . LYS A 1 286 ? -36.260 -10.594 21.482 1.00 63.53 286 LYS A O 1
ATOM 2268 N N . GLU A 1 287 ? -34.063 -10.244 21.796 1.00 63.47 287 GLU A N 1
ATOM 2269 C CA . GLU A 1 287 ? -33.597 -11.068 20.675 1.00 63.47 287 GLU A CA 1
ATOM 2270 C C . GLU A 1 287 ? -33.996 -12.536 20.866 1.00 63.47 287 GLU A C 1
ATOM 2272 O O . GLU A 1 287 ? -34.620 -13.103 19.976 1.00 63.47 287 GLU A O 1
ATOM 2277 N N . LYS A 1 288 ? -33.758 -13.126 22.047 1.00 64.50 288 LYS A N 1
ATOM 2278 C CA . LYS A 1 288 ? -34.174 -14.511 22.336 1.00 64.50 288 LYS A CA 1
ATOM 2279 C C . LYS A 1 288 ? -35.689 -14.704 22.336 1.00 64.50 288 LYS A C 1
ATOM 2281 O O . LYS A 1 288 ? -36.177 -15.730 21.877 1.00 64.50 288 LYS A O 1
ATOM 2286 N N . VAL A 1 289 ? -36.446 -13.734 22.847 1.00 63.41 289 VAL A N 1
ATOM 2287 C CA . VAL A 1 289 ? -37.916 -13.772 22.820 1.00 63.41 289 VAL A CA 1
ATOM 2288 C C . VAL A 1 289 ? -38.429 -13.643 21.384 1.00 63.41 289 VAL A C 1
ATOM 2290 O O . VAL A 1 289 ? -39.332 -14.379 21.006 1.00 63.41 289 VAL A O 1
ATOM 2293 N N . ALA A 1 290 ? -37.840 -12.770 20.565 1.00 65.94 290 ALA A N 1
ATOM 2294 C CA . ALA A 1 290 ? -38.181 -12.646 19.148 1.00 65.94 290 ALA A CA 1
ATOM 2295 C C . ALA A 1 290 ? -37.851 -13.929 18.367 1.00 65.94 290 ALA A C 1
ATOM 2297 O O . ALA A 1 290 ? -38.675 -14.385 17.578 1.00 65.94 290 ALA A O 1
ATOM 2298 N N . GLU A 1 291 ? -36.700 -14.548 18.646 1.00 69.31 291 GLU A N 1
ATOM 2299 C CA . GLU A 1 291 ? -36.290 -15.839 18.084 1.00 69.31 291 GLU A CA 1
ATOM 2300 C C . GLU A 1 291 ? -37.280 -16.953 18.460 1.00 69.31 291 GLU A C 1
ATOM 2302 O O . GLU A 1 291 ? -37.780 -17.656 17.585 1.00 69.31 291 GLU A O 1
ATOM 2307 N N . MET A 1 292 ? -37.666 -17.048 19.738 1.00 69.06 292 MET A N 1
ATOM 2308 C CA . MET A 1 292 ? -38.697 -17.987 20.202 1.00 69.06 292 MET A CA 1
ATOM 2309 C C . MET A 1 292 ? -40.072 -17.747 19.562 1.00 69.06 292 MET A C 1
ATOM 2311 O O . MET A 1 292 ? -40.858 -18.682 19.421 1.00 69.06 292 MET A O 1
ATOM 2315 N N . LEU A 1 293 ? -40.379 -16.503 19.189 1.00 75.31 293 LEU A N 1
ATOM 2316 C CA . LEU A 1 293 ? -41.640 -16.110 18.559 1.00 75.31 293 LEU A CA 1
ATOM 2317 C C . LEU A 1 293 ? -41.596 -16.175 17.020 1.00 75.31 293 LEU A C 1
ATOM 2319 O O . LEU A 1 293 ? -42.559 -15.747 16.382 1.00 75.31 293 LEU A O 1
ATOM 2323 N N . ASN A 1 294 ? -40.513 -16.684 16.409 1.00 70.75 294 ASN A N 1
ATOM 2324 C CA . ASN A 1 294 ? -40.276 -16.651 14.956 1.00 70.75 294 ASN A CA 1
ATOM 2325 C C . ASN A 1 294 ? -40.435 -15.245 14.340 1.00 70.75 294 ASN A C 1
ATOM 2327 O O . ASN A 1 294 ? -40.793 -15.085 13.169 1.00 70.75 294 ASN A O 1
ATOM 2331 N N . GLN A 1 295 ? -40.175 -14.204 15.128 1.00 67.12 295 GLN A N 1
ATOM 2332 C CA . GLN A 1 295 ? -40.177 -12.827 14.658 1.00 67.12 295 GLN A CA 1
ATOM 2333 C C . GLN A 1 295 ? -38.801 -12.500 14.084 1.00 67.12 295 GLN A C 1
ATOM 2335 O O . GLN A 1 295 ? -37.768 -12.883 14.635 1.00 67.12 295 GLN A O 1
ATOM 2340 N N . ARG A 1 296 ? -38.770 -11.782 12.955 1.00 57.00 296 ARG A N 1
ATOM 2341 C CA . ARG A 1 296 ? -37.502 -11.285 12.407 1.00 57.00 296 ARG A CA 1
ATOM 2342 C C . ARG A 1 296 ? -36.845 -10.375 13.440 1.00 57.00 296 ARG A C 1
ATOM 2344 O O . ARG A 1 296 ? -37.500 -9.480 13.965 1.00 57.00 296 ARG A O 1
ATOM 2351 N N . ALA A 1 297 ? -35.556 -10.592 13.687 1.00 56.84 297 ALA A N 1
ATOM 2352 C CA . ALA A 1 297 ? -34.774 -9.716 14.543 1.00 56.84 297 ALA A CA 1
ATOM 2353 C C . ALA A 1 297 ? -34.845 -8.277 14.007 1.00 56.84 297 ALA A C 1
ATOM 2355 O O . ALA A 1 297 ? -34.468 -8.010 12.864 1.00 56.84 297 ALA A O 1
ATOM 2356 N N . GLU A 1 298 ? -35.346 -7.350 14.822 1.00 59.41 298 GLU A N 1
ATOM 2357 C CA . GLU A 1 298 ? -35.271 -5.928 14.504 1.00 59.41 298 GLU A CA 1
ATOM 2358 C C . GLU A 1 298 ? -33.813 -5.475 14.610 1.00 59.41 298 GLU A C 1
ATOM 2360 O O . GLU A 1 298 ? -33.196 -5.518 15.677 1.00 59.41 298 GLU A O 1
ATOM 2365 N N . TYR A 1 299 ? -33.242 -5.034 13.490 1.00 61.09 299 TYR A N 1
ATOM 2366 C CA . TYR A 1 299 ? -31.889 -4.496 13.479 1.00 61.09 299 TYR A CA 1
ATOM 2367 C C . TYR A 1 299 ? -31.865 -3.113 14.130 1.00 61.09 299 TYR A C 1
ATOM 2369 O O . TYR A 1 299 ? -32.585 -2.206 13.719 1.00 61.09 299 TYR A O 1
ATOM 2377 N N . ALA A 1 300 ? -30.971 -2.926 15.104 1.00 61.00 300 ALA A N 1
ATOM 2378 C CA . ALA A 1 300 ? -30.842 -1.661 15.831 1.00 61.00 300 ALA A CA 1
ATOM 2379 C C . ALA A 1 300 ? -30.461 -0.470 14.930 1.00 61.00 300 ALA A C 1
ATOM 2381 O O . ALA A 1 300 ? -30.776 0.670 15.256 1.00 61.00 300 ALA A O 1
ATOM 2382 N N . VAL A 1 301 ? -29.758 -0.723 13.820 1.00 67.81 301 VAL A N 1
ATOM 2383 C CA . VAL A 1 301 ? -29.346 0.285 12.836 1.00 67.81 301 VAL A CA 1
ATOM 2384 C C . VAL A 1 301 ? -29.421 -0.319 11.438 1.00 67.81 301 VAL A C 1
ATOM 2386 O O . VAL A 1 301 ? -28.888 -1.400 11.199 1.00 67.81 301 VAL A O 1
ATOM 2389 N N . THR A 1 302 ? -30.020 0.416 10.499 1.00 70.06 302 THR A N 1
ATOM 2390 C CA . THR A 1 302 ? -29.965 0.103 9.065 1.00 70.06 302 THR A CA 1
ATOM 2391 C C . THR A 1 302 ? -29.072 1.128 8.374 1.00 70.06 302 THR A C 1
ATOM 2393 O O . THR A 1 302 ? -29.356 2.323 8.399 1.00 70.06 302 THR A O 1
ATOM 2396 N N . LEU A 1 303 ? -27.965 0.675 7.783 1.00 67.69 303 LEU A N 1
ATOM 2397 C CA . LEU A 1 303 ? -27.062 1.542 7.023 1.00 67.69 303 LEU A CA 1
ATOM 2398 C C . LEU A 1 303 ? -27.620 1.825 5.623 1.00 67.69 303 LEU A C 1
ATOM 2400 O O . LEU A 1 303 ? -28.218 0.944 5.004 1.00 67.69 303 LEU A O 1
ATOM 2404 N N . SER A 1 304 ? -27.352 3.023 5.095 1.00 71.62 304 SER A N 1
ATOM 2405 C CA . SER A 1 304 ? -27.670 3.348 3.699 1.00 71.62 304 SER A CA 1
ATOM 2406 C C . SER A 1 304 ? -26.911 2.435 2.733 1.00 71.62 304 SER A C 1
ATOM 2408 O O . SER A 1 304 ? -25.699 2.232 2.848 1.00 71.62 304 SER A O 1
ATOM 2410 N N . THR A 1 305 ? -27.629 1.927 1.734 1.00 72.19 305 THR A N 1
ATOM 2411 C CA . THR A 1 305 ? -27.062 1.121 0.650 1.00 72.19 305 THR A CA 1
ATOM 2412 C C . THR A 1 305 ? -26.348 1.954 -0.412 1.00 72.19 305 THR A C 1
ATOM 2414 O O . THR A 1 305 ? -25.631 1.383 -1.228 1.00 72.19 305 THR A O 1
ATOM 2417 N N . ASP A 1 306 ? -26.510 3.280 -0.435 1.00 76.69 306 ASP A N 1
ATOM 2418 C CA . ASP A 1 306 ? -25.926 4.122 -1.490 1.00 76.69 306 ASP A CA 1
ATOM 2419 C C . ASP A 1 306 ? -24.402 4.168 -1.418 1.00 76.69 306 ASP A C 1
ATOM 2421 O O . ASP A 1 306 ? -23.734 4.106 -2.450 1.00 76.69 306 ASP A O 1
ATOM 2425 N N . LYS A 1 307 ? -23.845 4.177 -0.201 1.00 71.88 307 LYS A N 1
ATOM 2426 C CA . LYS A 1 307 ? -22.396 4.080 0.009 1.00 71.88 307 LYS A CA 1
ATOM 2427 C C . LYS A 1 307 ? -21.848 2.758 -0.536 1.00 71.88 307 LYS A C 1
ATOM 2429 O O . LYS A 1 307 ? -20.887 2.759 -1.295 1.00 71.88 307 LYS A O 1
ATOM 2434 N N . VAL A 1 308 ? -22.523 1.648 -0.228 1.00 72.88 308 VAL A N 1
ATOM 2435 C CA . VAL A 1 308 ? -22.167 0.308 -0.725 1.00 72.88 308 VAL A CA 1
ATOM 2436 C C . VAL A 1 308 ? -22.271 0.254 -2.247 1.00 72.88 308 VAL A C 1
ATOM 2438 O O . VAL A 1 308 ? -21.389 -0.271 -2.915 1.00 72.88 308 VAL A O 1
ATOM 2441 N N . ARG A 1 309 ? -23.316 0.856 -2.820 1.00 76.62 309 ARG A N 1
ATOM 2442 C CA . ARG A 1 309 ? -23.489 0.948 -4.272 1.00 76.62 309 ARG A CA 1
ATOM 2443 C C . ARG A 1 309 ? -22.358 1.745 -4.924 1.00 76.62 309 ARG A C 1
ATOM 2445 O O . ARG A 1 309 ? -21.918 1.371 -6.005 1.00 76.62 309 ARG A O 1
ATOM 2452 N N . GLY A 1 310 ? -21.898 2.823 -4.291 1.00 80.94 310 GLY A N 1
ATOM 2453 C CA . GLY A 1 310 ? -20.738 3.597 -4.734 1.00 80.94 310 GLY A CA 1
ATOM 2454 C C . GLY A 1 310 ? -19.454 2.770 -4.720 1.00 80.94 310 GLY A C 1
ATOM 2455 O O . GLY A 1 310 ? -18.783 2.684 -5.742 1.00 80.94 310 GLY A O 1
ATOM 2456 N N . GLU A 1 311 ? -19.161 2.099 -3.605 1.00 79.31 311 GLU A N 1
ATOM 2457 C CA . GLU A 1 311 ? -17.981 1.236 -3.468 1.00 79.31 311 GLU A CA 1
ATOM 2458 C C . GLU A 1 311 ? -17.992 0.102 -4.509 1.00 79.31 311 GLU A C 1
ATOM 2460 O O . GLU A 1 311 ? -17.041 -0.047 -5.274 1.00 79.31 311 GLU A O 1
ATOM 2465 N N . VAL A 1 312 ? -19.105 -0.626 -4.638 1.00 81.12 312 VAL A N 1
ATOM 2466 C CA . VAL A 1 312 ? -19.250 -1.707 -5.627 1.00 81.12 312 VAL A CA 1
ATOM 2467 C C . VAL A 1 312 ? -19.137 -1.183 -7.063 1.00 81.12 312 VAL A C 1
ATOM 2469 O O . VAL A 1 312 ? -18.534 -1.840 -7.907 1.00 81.12 312 VAL A O 1
ATOM 2472 N N . ARG A 1 313 ? -19.661 0.011 -7.374 1.00 84.88 313 ARG A N 1
ATOM 2473 C CA . ARG A 1 313 ? -19.477 0.626 -8.702 1.00 84.88 313 ARG A CA 1
ATOM 2474 C C . ARG A 1 313 ? -18.010 0.926 -8.990 1.00 84.88 313 ARG A C 1
ATOM 2476 O O . ARG A 1 313 ? -17.556 0.626 -10.091 1.00 84.88 313 ARG A O 1
ATOM 2483 N N . THR A 1 314 ? -17.280 1.471 -8.020 1.00 86.06 314 THR A N 1
ATOM 2484 C CA . THR A 1 314 ? -15.839 1.726 -8.147 1.00 86.06 314 THR A CA 1
ATOM 2485 C C . THR A 1 314 ? -15.072 0.428 -8.372 1.00 86.06 314 THR A C 1
ATOM 2487 O O . THR A 1 314 ? -14.239 0.370 -9.277 1.00 86.06 314 THR A O 1
ATOM 2490 N N . LEU A 1 315 ? -15.394 -0.628 -7.619 1.00 86.12 315 LEU A N 1
ATOM 2491 C CA . LEU A 1 315 ? -14.816 -1.959 -7.805 1.00 86.12 315 LEU A CA 1
ATOM 2492 C C . LEU A 1 315 ? -15.080 -2.496 -9.216 1.00 86.12 315 LEU A C 1
ATOM 2494 O O . LEU A 1 315 ? -14.147 -2.894 -9.904 1.00 86.12 315 LEU A O 1
ATOM 2498 N N . ILE A 1 316 ? -16.339 -2.477 -9.664 1.00 86.94 316 ILE A N 1
ATOM 2499 C CA . ILE A 1 316 ? -16.730 -2.964 -10.993 1.00 86.94 316 ILE A CA 1
ATOM 2500 C C . ILE A 1 316 ? -16.019 -2.176 -12.096 1.00 86.94 316 ILE A C 1
ATOM 2502 O O . ILE A 1 316 ? -15.571 -2.782 -13.068 1.00 86.94 316 ILE A O 1
ATOM 2506 N N . SER A 1 317 ? -15.922 -0.847 -11.969 1.00 90.50 317 SER A N 1
ATOM 2507 C CA . SER A 1 317 ? -15.227 -0.007 -12.954 1.00 90.50 317 SER A CA 1
ATOM 2508 C C . SER A 1 317 ? -13.759 -0.401 -13.053 1.00 90.50 317 SER A C 1
ATOM 2510 O O . SER A 1 317 ? -13.300 -0.771 -14.129 1.00 90.50 317 SER A O 1
ATOM 2512 N N . ASN A 1 318 ? -13.058 -0.449 -11.915 1.00 90.69 318 ASN A N 1
ATOM 2513 C CA . ASN A 1 318 ? -11.644 -0.823 -11.874 1.00 90.69 318 ASN A CA 1
ATOM 2514 C C . ASN A 1 318 ? -11.415 -2.258 -12.352 1.00 90.69 318 ASN A C 1
ATOM 2516 O O . ASN A 1 318 ? -10.449 -2.516 -13.059 1.00 90.69 318 ASN A O 1
ATOM 2520 N N . TRP A 1 319 ? -12.318 -3.190 -12.043 1.00 89.56 319 TRP A N 1
ATOM 2521 C CA . TRP A 1 319 ? -12.226 -4.557 -12.549 1.00 89.56 319 TRP A CA 1
ATOM 2522 C C . TRP A 1 319 ? -12.352 -4.614 -14.076 1.00 89.56 319 TRP A C 1
ATOM 2524 O O . TRP A 1 319 ? -11.576 -5.299 -14.741 1.00 89.56 319 TRP A O 1
ATOM 2534 N N . ARG A 1 320 ? -13.322 -3.895 -14.654 1.00 90.62 320 ARG A N 1
ATOM 2535 C CA . ARG A 1 320 ? -13.508 -3.830 -16.113 1.00 90.62 320 ARG A CA 1
ATOM 2536 C C . ARG A 1 320 ? -12.312 -3.185 -16.800 1.00 90.62 320 ARG A C 1
ATOM 2538 O O . ARG A 1 320 ? -11.852 -3.710 -17.809 1.00 90.62 320 ARG A O 1
ATOM 2545 N N . GLU A 1 321 ? -11.808 -2.090 -16.244 1.00 92.62 321 GLU A N 1
ATOM 2546 C CA . GLU A 1 321 ? -10.625 -1.390 -16.748 1.00 92.62 321 GLU A CA 1
ATOM 2547 C C . GLU A 1 321 ? -9.393 -2.299 -16.680 1.00 92.62 321 GLU A C 1
ATOM 2549 O O . GLU A 1 321 ? -8.759 -2.525 -17.706 1.00 92.62 321 GLU A O 1
ATOM 2554 N N . MET A 1 322 ? -9.149 -2.959 -15.541 1.00 92.25 322 MET A N 1
ATOM 2555 C CA . MET A 1 322 ? -8.101 -3.975 -15.388 1.00 92.25 322 MET A CA 1
ATOM 2556 C C . MET A 1 322 ? -8.204 -5.071 -16.456 1.00 92.25 322 MET A C 1
ATOM 2558 O O . MET A 1 322 ? -7.206 -5.420 -17.083 1.00 92.25 322 MET A O 1
ATOM 2562 N N . LYS A 1 323 ? -9.406 -5.611 -16.703 1.00 91.81 323 LYS A N 1
ATOM 2563 C CA . LYS A 1 323 ? -9.624 -6.654 -17.718 1.00 91.81 323 LYS A CA 1
ATOM 2564 C C . LYS A 1 323 ? -9.409 -6.149 -19.139 1.00 91.81 323 LYS A C 1
ATOM 2566 O O . LYS A 1 323 ? -8.827 -6.867 -19.948 1.00 91.81 323 LYS A O 1
ATOM 2571 N N . SER A 1 324 ? -9.828 -4.922 -19.432 1.00 91.25 324 SER A N 1
ATOM 2572 C CA . SER A 1 324 ? -9.565 -4.267 -20.714 1.00 91.25 324 SER A CA 1
ATOM 2573 C C . SER A 1 324 ? -8.062 -4.096 -20.942 1.00 91.25 324 SER A C 1
ATOM 2575 O O . SER A 1 324 ? -7.559 -4.455 -22.004 1.00 91.25 324 SER A O 1
ATOM 2577 N N . THR A 1 325 ? -7.328 -3.627 -19.930 1.00 91.81 325 THR A N 1
ATOM 2578 C CA . THR A 1 325 ? -5.867 -3.493 -19.967 1.00 91.81 325 THR A CA 1
ATOM 2579 C C . THR A 1 325 ? -5.179 -4.848 -20.149 1.00 91.81 325 THR A C 1
ATOM 2581 O O . THR A 1 325 ? -4.262 -4.963 -20.956 1.00 91.81 325 THR A O 1
ATOM 2584 N N . GLN A 1 326 ? -5.637 -5.899 -19.460 1.00 90.38 326 GLN A N 1
ATOM 2585 C CA . GLN A 1 326 ? -5.117 -7.265 -19.614 1.00 90.38 326 GLN A CA 1
ATOM 2586 C C . GLN A 1 326 ? -5.363 -7.831 -21.020 1.00 90.38 326 GLN A C 1
ATOM 2588 O O . GLN A 1 326 ? -4.482 -8.485 -21.585 1.00 90.38 326 GLN A O 1
ATOM 2593 N N . ALA A 1 327 ? -6.535 -7.571 -21.602 1.00 89.69 327 ALA A N 1
ATOM 2594 C CA . ALA A 1 327 ? -6.844 -7.966 -22.972 1.00 89.69 327 ALA A CA 1
ATOM 2595 C C . ALA A 1 327 ? -5.955 -7.222 -23.979 1.00 89.69 327 ALA A C 1
ATOM 2597 O O . ALA A 1 327 ? -5.377 -7.848 -24.865 1.00 89.69 327 ALA A O 1
ATOM 2598 N N . GLU A 1 328 ? -5.776 -5.909 -23.808 1.00 89.75 328 GLU A N 1
ATOM 2599 C CA . GLU A 1 328 ? -4.891 -5.107 -24.656 1.00 89.75 328 GLU A CA 1
ATOM 2600 C C . GLU A 1 328 ? -3.427 -5.549 -24.541 1.00 89.75 328 GLU A C 1
ATOM 2602 O O . GLU A 1 328 ? -2.751 -5.697 -25.558 1.00 89.75 328 GLU A O 1
ATOM 2607 N N . LEU A 1 329 ? -2.953 -5.842 -23.326 1.00 87.38 329 LEU A N 1
ATOM 2608 C CA . LEU A 1 329 ? -1.637 -6.438 -23.105 1.00 87.38 329 LEU A CA 1
ATOM 2609 C C . LEU A 1 329 ? -1.504 -7.766 -23.846 1.00 87.38 329 LEU A C 1
ATOM 2611 O O . LEU A 1 329 ? -0.525 -7.945 -24.553 1.00 87.38 329 LEU A O 1
ATOM 2615 N N . SER A 1 330 ? -2.495 -8.655 -23.760 1.00 85.62 330 SER A N 1
ATOM 2616 C CA . SER A 1 330 ? -2.455 -9.967 -24.425 1.00 85.62 330 SER A CA 1
ATOM 2617 C C . SER A 1 330 ? -2.388 -9.859 -25.956 1.00 85.62 330 SER A C 1
ATOM 2619 O O . SER A 1 330 ? -1.745 -10.680 -26.602 1.00 85.62 330 SER A O 1
ATOM 2621 N N . LEU A 1 331 ? -3.005 -8.826 -26.543 1.00 84.81 331 LEU A N 1
ATOM 2622 C CA . LEU A 1 331 ? -2.911 -8.527 -27.979 1.00 84.81 331 LEU A CA 1
ATOM 2623 C C . LEU A 1 331 ? -1.541 -7.964 -28.382 1.00 84.81 331 LEU A C 1
ATOM 2625 O O . LEU A 1 331 ? -1.121 -8.118 -29.528 1.00 84.81 331 LEU A O 1
ATOM 2629 N N . LEU A 1 332 ? -0.852 -7.302 -27.453 1.00 79.94 332 LEU A N 1
ATOM 2630 C CA . LEU A 1 332 ? 0.507 -6.795 -27.638 1.00 79.94 332 LEU A CA 1
ATOM 2631 C C . LEU A 1 332 ? 1.573 -7.842 -27.270 1.00 79.94 332 LEU A C 1
ATOM 2633 O O . LEU A 1 332 ? 2.716 -7.703 -27.700 1.00 79.94 332 LEU A O 1
ATOM 2637 N N . ASP A 1 333 ? 1.206 -8.907 -26.554 1.00 64.81 333 ASP A N 1
ATOM 2638 C CA . ASP A 1 333 ? 2.095 -9.977 -26.083 1.00 64.81 333 ASP A CA 1
ATOM 2639 C C . ASP A 1 333 ? 2.122 -11.283 -26.928 1.00 64.81 333 ASP A C 1
ATOM 2641 O O . ASP A 1 333 ? 2.496 -12.323 -26.381 1.00 64.81 333 ASP A O 1
ATOM 2645 N N . PRO A 1 334 ? 1.786 -11.341 -28.242 1.00 48.06 334 PRO A N 1
ATOM 2646 C CA . PRO A 1 334 ? 2.098 -12.535 -29.014 1.00 48.06 334 PRO A CA 1
ATOM 2647 C C . PRO A 1 334 ? 3.599 -12.516 -29.332 1.00 48.06 334 PRO A C 1
ATOM 2649 O O . PRO A 1 334 ? 4.114 -11.617 -30.004 1.00 48.06 334 PRO A O 1
ATOM 2652 N N . GLY A 1 335 ? 4.304 -13.488 -28.755 1.00 48.41 335 GLY A N 1
ATOM 2653 C CA . GLY A 1 335 ? 5.755 -13.595 -28.770 1.00 48.41 335 GLY A CA 1
ATOM 2654 C C . GLY A 1 335 ? 6.396 -13.561 -30.161 1.00 48.41 335 GLY A C 1
ATOM 2655 O O . GLY A 1 335 ? 5.840 -14.040 -31.144 1.00 48.41 335 GLY A O 1
ATOM 2656 N N . LYS A 1 336 ? 7.629 -13.044 -30.194 1.00 44.94 336 LYS A N 1
ATOM 2657 C CA . LYS A 1 336 ? 8.620 -13.236 -31.269 1.00 44.94 336 LYS A CA 1
ATOM 2658 C C . LYS A 1 336 ? 8.198 -12.835 -32.689 1.00 44.94 336 LYS A C 1
ATOM 2660 O O . LYS A 1 336 ? 8.611 -13.474 -33.650 1.00 44.94 336 LYS A O 1
ATOM 2665 N N . VAL A 1 337 ? 7.464 -11.743 -32.848 1.00 43.84 337 VAL A N 1
ATOM 2666 C CA . VAL A 1 337 ? 7.559 -10.982 -34.099 1.00 43.84 337 VAL A CA 1
ATOM 2667 C C . VAL A 1 337 ? 8.110 -9.624 -33.709 1.00 43.84 337 VAL A C 1
ATOM 2669 O O . VAL A 1 337 ? 7.350 -8.750 -33.288 1.00 43.84 337 VAL A O 1
ATOM 2672 N N . SER A 1 338 ? 9.444 -9.487 -33.751 1.00 51.09 338 SER A N 1
ATOM 2673 C CA . SER A 1 338 ? 10.039 -8.162 -33.926 1.00 51.09 338 SER A CA 1
ATOM 2674 C C . SER A 1 338 ? 9.339 -7.579 -35.138 1.00 51.09 338 SER A C 1
ATOM 2676 O O . SER A 1 338 ? 9.239 -8.244 -36.175 1.00 51.09 338 SER A O 1
ATOM 2678 N N . SER A 1 339 ? 8.760 -6.394 -35.012 1.00 53.53 339 SER A N 1
ATOM 2679 C CA . SER A 1 339 ? 8.439 -5.714 -36.252 1.00 53.53 339 SER A CA 1
ATOM 2680 C C . SER A 1 339 ? 9.777 -5.422 -36.930 1.00 53.53 339 SER A C 1
ATOM 2682 O O . SER A 1 339 ? 10.717 -5.007 -36.264 1.00 53.53 339 SER A O 1
ATOM 2684 N N . ASP A 1 340 ? 9.889 -5.612 -38.244 1.00 60.72 340 ASP A N 1
ATOM 2685 C CA . ASP A 1 340 ? 11.106 -5.222 -38.983 1.00 60.72 340 ASP A CA 1
ATOM 2686 C C . ASP A 1 340 ? 11.387 -3.696 -38.894 1.00 60.72 340 ASP A C 1
ATOM 2688 O O . ASP A 1 340 ? 12.327 -3.188 -39.499 1.00 60.72 340 ASP A O 1
ATOM 2692 N N . ASP A 1 341 ? 10.555 -2.945 -38.157 1.00 73.00 341 ASP A N 1
ATOM 2693 C CA . ASP A 1 341 ? 10.636 -1.511 -37.917 1.00 73.00 341 ASP A CA 1
ATOM 2694 C C . ASP A 1 341 ? 10.931 -1.219 -36.429 1.00 73.00 341 ASP A C 1
ATOM 2696 O O . ASP A 1 341 ? 10.012 -1.170 -35.601 1.00 73.00 341 ASP A O 1
ATOM 2700 N N . PRO A 1 342 ? 12.191 -0.906 -36.084 1.00 75.88 342 PRO A N 1
ATOM 2701 C CA . PRO A 1 342 ? 12.604 -0.540 -34.730 1.00 75.88 342 PRO A CA 1
ATOM 2702 C C . PRO A 1 342 ? 11.787 0.598 -34.077 1.00 75.88 342 PRO A C 1
ATOM 2704 O O . PRO A 1 342 ? 11.694 0.677 -32.850 1.00 75.88 342 PRO A O 1
ATOM 2707 N N . LYS A 1 343 ? 11.134 1.478 -34.860 1.00 78.94 343 LYS A N 1
ATOM 2708 C CA . LYS A 1 343 ? 10.226 2.503 -34.305 1.00 78.94 343 LYS A CA 1
ATOM 2709 C C . LYS A 1 343 ? 8.946 1.895 -33.744 1.00 78.94 343 LYS A C 1
ATOM 2711 O O . LYS A 1 343 ? 8.451 2.356 -32.715 1.00 78.94 343 LYS A O 1
ATOM 2716 N N . ARG A 1 344 ? 8.382 0.891 -34.418 1.00 80.69 344 ARG A N 1
ATOM 2717 C CA . ARG A 1 344 ? 7.166 0.204 -33.963 1.00 80.69 344 ARG A CA 1
ATOM 2718 C C . ARG A 1 344 ? 7.444 -0.627 -32.718 1.00 80.69 344 ARG A C 1
ATOM 2720 O O . ARG A 1 344 ? 6.604 -0.629 -31.819 1.00 80.69 344 ARG A O 1
ATOM 2727 N N . ASP A 1 345 ? 8.620 -1.241 -32.634 1.00 82.19 345 ASP A N 1
ATOM 2728 C CA . ASP A 1 345 ? 9.049 -1.986 -31.448 1.00 82.19 345 ASP A CA 1
ATOM 2729 C C . ASP A 1 345 ? 9.183 -1.071 -30.222 1.00 82.19 345 ASP A C 1
ATOM 2731 O O . ASP A 1 345 ? 8.608 -1.374 -29.173 1.00 82.19 345 ASP A O 1
ATOM 2735 N N . LEU A 1 346 ? 9.801 0.110 -30.369 1.00 83.69 346 LEU A N 1
ATOM 2736 C CA . LEU A 1 346 ? 9.878 1.098 -29.286 1.00 83.69 346 LEU A CA 1
ATOM 2737 C C . LEU A 1 346 ? 8.488 1.579 -28.830 1.00 83.69 346 LEU A C 1
ATOM 2739 O O . LEU A 1 346 ? 8.199 1.620 -27.635 1.00 83.69 346 LEU 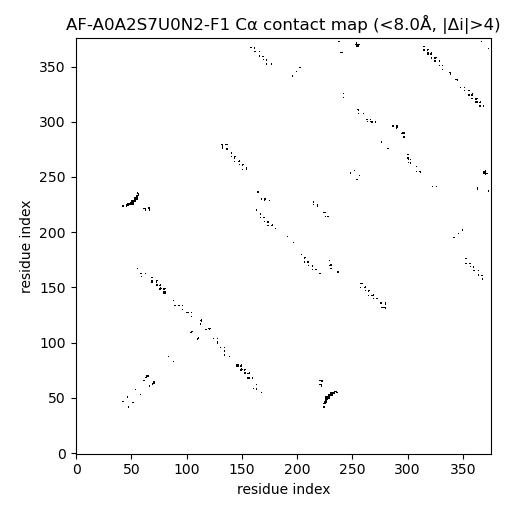A O 1
ATOM 2743 N N . VAL A 1 347 ? 7.595 1.923 -29.765 1.00 87.00 347 VAL A N 1
ATOM 2744 C CA . VAL A 1 347 ? 6.225 2.364 -29.431 1.00 87.00 347 VAL A CA 1
ATOM 2745 C C . VAL A 1 347 ? 5.441 1.252 -28.730 1.00 87.00 347 VAL A C 1
ATOM 2747 O O . VAL A 1 347 ? 4.689 1.510 -27.786 1.00 87.00 347 VAL A O 1
ATOM 2750 N N . LYS A 1 348 ? 5.618 0.002 -29.167 1.00 86.94 348 LYS A N 1
ATOM 2751 C CA . LYS A 1 348 ? 5.002 -1.171 -28.545 1.00 86.94 348 LYS A CA 1
ATOM 2752 C C . LYS A 1 348 ? 5.510 -1.363 -27.116 1.00 86.94 348 LYS A C 1
ATOM 2754 O O . LYS A 1 348 ? 4.689 -1.526 -26.216 1.00 86.94 348 LYS A O 1
ATOM 2759 N N . ALA A 1 349 ? 6.821 -1.285 -26.899 1.00 86.38 349 ALA A N 1
ATOM 2760 C CA . ALA A 1 349 ? 7.444 -1.353 -25.581 1.00 86.38 349 ALA A CA 1
ATOM 2761 C C . ALA A 1 349 ? 6.894 -0.286 -24.620 1.00 86.38 349 ALA A C 1
ATOM 2763 O O . ALA A 1 349 ? 6.387 -0.623 -23.549 1.00 86.38 349 ALA A O 1
ATOM 2764 N N . GLN A 1 350 ? 6.878 0.980 -25.048 1.00 90.25 350 GLN A N 1
ATOM 2765 C CA . GLN A 1 350 ? 6.311 2.098 -24.282 1.00 90.25 350 GLN A CA 1
ATOM 2766 C C . GLN A 1 350 ? 4.849 1.851 -23.897 1.00 90.25 350 GLN A C 1
ATOM 2768 O O . GLN A 1 350 ? 4.424 2.097 -22.763 1.00 90.25 350 GLN A O 1
ATOM 2773 N N . LYS A 1 351 ? 4.061 1.331 -24.844 1.00 91.38 351 LYS A N 1
ATOM 2774 C CA . LYS A 1 351 ? 2.653 1.010 -24.617 1.00 91.38 351 LYS A CA 1
ATOM 2775 C C . LYS A 1 351 ? 2.486 -0.123 -23.603 1.00 91.38 351 LYS A C 1
ATOM 2777 O O . LYS A 1 351 ? 1.673 0.006 -22.692 1.00 91.38 351 LYS A O 1
ATOM 2782 N N . VAL A 1 352 ? 3.265 -1.199 -23.720 1.00 90.75 352 VAL A N 1
ATOM 2783 C CA . VAL A 1 352 ? 3.252 -2.323 -22.768 1.00 90.75 352 VAL A CA 1
ATOM 2784 C C . VAL A 1 352 ? 3.641 -1.855 -21.366 1.00 90.75 352 VAL A C 1
ATOM 2786 O O . VAL A 1 352 ? 2.955 -2.199 -20.403 1.00 90.75 352 VAL A O 1
ATOM 2789 N N . TYR A 1 353 ? 4.688 -1.039 -21.243 1.00 92.12 353 TYR A N 1
ATOM 2790 C CA . TYR A 1 353 ? 5.132 -0.480 -19.967 1.00 92.12 353 TYR A CA 1
ATOM 2791 C C . TYR A 1 353 ? 4.021 0.324 -19.274 1.00 92.12 353 TYR A C 1
ATOM 2793 O O . TYR A 1 353 ? 3.694 0.076 -18.108 1.00 92.12 353 TYR A O 1
ATOM 2801 N N . LYS A 1 354 ? 3.363 1.221 -20.023 1.00 93.56 354 LYS A N 1
ATOM 2802 C CA . LYS A 1 354 ? 2.241 2.029 -19.526 1.00 93.56 354 LYS A CA 1
ATOM 2803 C C . LYS A 1 354 ? 1.040 1.175 -19.119 1.00 93.56 354 LYS A C 1
ATOM 2805 O O . LYS A 1 354 ? 0.458 1.402 -18.059 1.00 93.56 354 LYS A O 1
ATOM 2810 N N . LEU A 1 355 ? 0.672 0.188 -19.935 1.00 93.38 355 LEU A N 1
ATOM 2811 C CA . LEU A 1 355 ? -0.450 -0.704 -19.639 1.00 93.38 355 LEU A CA 1
ATOM 2812 C C . LEU A 1 355 ? -0.189 -1.544 -18.385 1.00 93.38 355 LEU A C 1
ATOM 2814 O O . LEU A 1 355 ? -1.096 -1.726 -17.581 1.00 93.38 355 LEU A O 1
ATOM 2818 N N . ARG A 1 356 ? 1.047 -2.002 -18.152 1.00 92.88 356 ARG A N 1
ATOM 2819 C CA . ARG A 1 356 ? 1.400 -2.717 -16.913 1.00 92.88 356 ARG A CA 1
ATOM 2820 C C . ARG A 1 356 ? 1.246 -1.834 -15.671 1.00 92.88 356 ARG A C 1
ATOM 2822 O O . ARG A 1 356 ? 0.716 -2.298 -14.667 1.00 92.88 356 ARG A O 1
ATOM 2829 N N . HIS A 1 357 ? 1.625 -0.559 -15.748 1.00 93.50 357 HIS A N 1
ATOM 2830 C CA . HIS A 1 357 ? 1.391 0.396 -14.657 1.00 93.50 357 HIS A CA 1
ATOM 2831 C C . HIS A 1 357 ? -0.106 0.626 -14.400 1.00 93.50 357 HIS A C 1
ATOM 2833 O O . HIS A 1 357 ? -0.544 0.671 -13.251 1.00 93.50 357 HIS A O 1
ATOM 2839 N N . GLN A 1 358 ? -0.913 0.721 -15.461 1.00 94.12 358 GLN A N 1
ATOM 2840 C CA . GLN A 1 358 ? -2.370 0.833 -15.339 1.00 94.12 358 GLN A CA 1
ATOM 2841 C C . GLN A 1 358 ? -2.997 -0.424 -14.723 1.00 94.12 358 GLN A C 1
ATOM 2843 O O . GLN A 1 358 ? -3.829 -0.306 -13.825 1.00 94.12 358 GLN A O 1
ATOM 2848 N N . GLU A 1 359 ? -2.559 -1.617 -15.140 1.00 93.25 359 GLU A N 1
ATOM 2849 C CA . GLU A 1 359 ? -2.997 -2.888 -14.553 1.00 93.25 359 GLU A CA 1
ATOM 2850 C C . GLU A 1 359 ? -2.746 -2.893 -13.039 1.00 93.25 359 GLU A C 1
ATOM 2852 O O . GLU A 1 359 ? -3.662 -3.203 -12.278 1.00 93.25 359 GLU A O 1
ATOM 2857 N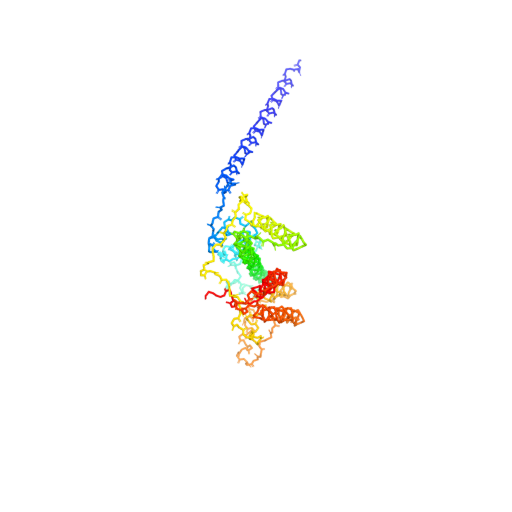 N . ILE A 1 360 ? -1.553 -2.484 -12.593 1.00 93.56 360 ILE A N 1
ATOM 2858 C CA . ILE A 1 360 ? -1.200 -2.404 -11.166 1.00 93.56 360 ILE A CA 1
ATOM 2859 C C . ILE A 1 360 ? -2.129 -1.438 -10.420 1.00 93.56 360 ILE A C 1
ATOM 2861 O O . ILE A 1 360 ? -2.664 -1.791 -9.369 1.00 93.56 360 ILE A O 1
ATOM 2865 N N . ASN A 1 361 ? -2.374 -0.247 -10.972 1.00 93.50 361 ASN A N 1
ATOM 2866 C CA . ASN A 1 361 ? -3.242 0.752 -10.345 1.00 93.50 361 ASN A CA 1
ATOM 2867 C C . ASN A 1 361 ? -4.670 0.232 -10.144 1.00 93.50 361 ASN A C 1
ATOM 2869 O O . ASN A 1 361 ? -5.199 0.328 -9.036 1.00 93.50 361 ASN A O 1
ATOM 2873 N N . HIS A 1 362 ? -5.280 -0.372 -11.166 1.00 93.25 362 HIS A N 1
ATOM 2874 C CA . HIS A 1 362 ? -6.617 -0.955 -11.028 1.00 93.25 362 HIS A CA 1
ATOM 2875 C C . HIS A 1 362 ? -6.625 -2.156 -10.075 1.00 93.25 362 HIS A C 1
ATOM 2877 O O . HIS A 1 362 ? -7.534 -2.292 -9.255 1.00 93.25 362 HIS A O 1
ATOM 2883 N N . THR A 1 363 ? -5.586 -2.994 -10.129 1.00 91.44 363 THR A N 1
ATOM 2884 C CA . THR A 1 363 ? -5.441 -4.160 -9.247 1.00 91.44 363 THR A CA 1
ATOM 2885 C C . THR A 1 363 ? -5.336 -3.744 -7.778 1.00 91.44 363 THR A C 1
ATOM 2887 O O . THR A 1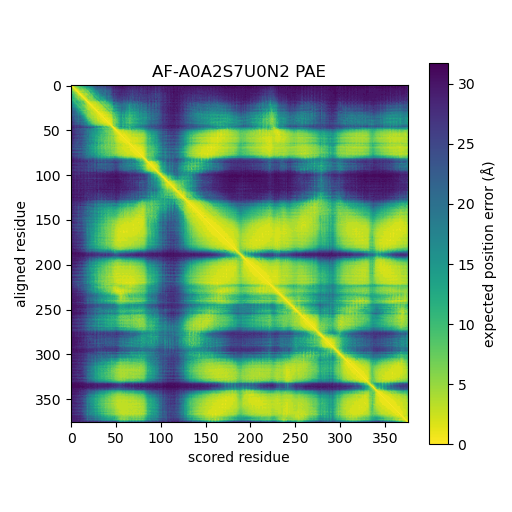 363 ? -5.937 -4.388 -6.922 1.00 91.44 363 THR A O 1
ATOM 2890 N N . SER A 1 364 ? -4.657 -2.633 -7.471 1.00 92.19 364 SER A N 1
ATOM 2891 C CA . SER A 1 364 ? -4.531 -2.114 -6.101 1.00 92.19 364 SER A CA 1
ATOM 2892 C C . SER A 1 364 ? -5.886 -1.810 -5.450 1.00 92.19 364 SER A C 1
ATOM 2894 O O . SER A 1 364 ? -6.100 -2.110 -4.273 1.00 92.19 364 SER A O 1
ATOM 2896 N N . VAL A 1 365 ? -6.844 -1.294 -6.229 1.00 90.44 365 VAL A N 1
ATOM 2897 C CA . VAL A 1 365 ? -8.212 -1.033 -5.761 1.00 90.44 365 VAL A CA 1
ATOM 2898 C C . VAL A 1 365 ? -8.922 -2.348 -5.457 1.00 90.44 365 VAL A C 1
ATOM 2900 O O . VAL A 1 365 ? -9.594 -2.463 -4.435 1.00 90.44 365 VAL A O 1
ATOM 2903 N N . VAL A 1 366 ? -8.734 -3.358 -6.308 1.00 88.88 366 VAL A N 1
ATOM 2904 C CA . VAL A 1 366 ? -9.295 -4.695 -6.093 1.00 88.88 366 VAL A CA 1
ATOM 2905 C C . VAL A 1 366 ? -8.690 -5.337 -4.843 1.00 88.88 366 VAL A C 1
ATOM 2907 O O . VAL A 1 366 ? -9.448 -5.823 -4.011 1.00 88.88 366 VAL A O 1
ATOM 2910 N N . TRP A 1 367 ? -7.369 -5.272 -4.635 1.00 89.94 367 TRP A N 1
ATOM 2911 C CA . TRP A 1 367 ? -6.738 -5.765 -3.404 1.00 89.94 367 TRP A CA 1
ATOM 2912 C C . TRP A 1 367 ? -7.276 -5.069 -2.156 1.00 89.94 367 TRP A C 1
ATOM 2914 O O . TRP A 1 367 ? -7.450 -5.715 -1.135 1.00 89.94 367 TRP A O 1
ATOM 2924 N N . MET A 1 368 ? -7.591 -3.774 -2.201 1.00 88.88 368 MET A N 1
ATOM 2925 C CA . MET A 1 368 ? -8.195 -3.100 -1.044 1.00 88.88 368 MET A CA 1
ATOM 2926 C C . MET A 1 368 ? -9.584 -3.636 -0.677 1.00 88.88 368 MET A C 1
ATOM 2928 O O . MET A 1 368 ? -9.989 -3.520 0.483 1.00 88.88 368 MET A O 1
ATOM 2932 N N . MET A 1 369 ? -10.320 -4.169 -1.654 1.00 84.62 369 MET A N 1
ATOM 2933 C CA . MET A 1 369 ? -11.752 -4.444 -1.543 1.00 84.62 369 MET A CA 1
ATOM 2934 C C . MET A 1 369 ? -12.117 -5.930 -1.512 1.00 84.62 369 MET A C 1
ATOM 2936 O O . MET A 1 369 ? -13.148 -6.242 -0.919 1.00 84.62 369 MET A O 1
ATOM 2940 N N . ASP A 1 370 ? -11.325 -6.804 -2.143 1.00 84.31 370 ASP A N 1
ATOM 2941 C CA . ASP A 1 370 ? -11.509 -8.261 -2.121 1.00 84.31 370 ASP A CA 1
ATOM 2942 C C . ASP A 1 370 ? -11.025 -8.806 -0.777 1.00 84.31 370 ASP A C 1
ATOM 2944 O O . ASP A 1 370 ? -9.836 -8.771 -0.480 1.00 84.31 370 ASP A O 1
ATOM 2948 N N . GLU A 1 371 ? -11.931 -9.300 0.057 1.00 82.31 371 GLU A N 1
ATOM 2949 C CA . GLU A 1 371 ? -11.575 -9.927 1.327 1.00 82.31 371 GLU A CA 1
ATOM 2950 C C . GLU A 1 371 ? -10.858 -11.262 1.121 1.00 82.31 371 GLU A C 1
ATOM 2952 O O . GLU A 1 371 ? -10.018 -11.617 1.945 1.00 82.31 371 GLU A O 1
ATOM 2957 N N . ASP A 1 372 ? -11.131 -11.985 0.031 1.00 78.81 372 ASP A N 1
ATOM 2958 C CA . ASP A 1 372 ? -10.556 -13.315 -0.194 1.00 78.81 372 ASP A CA 1
ATOM 2959 C C . ASP A 1 372 ? -9.048 -13.251 -0.429 1.00 78.81 372 ASP A C 1
ATOM 2961 O O . ASP A 1 372 ? -8.329 -14.163 -0.035 1.00 78.81 372 ASP A O 1
ATOM 2965 N N . CYS A 1 373 ? -8.525 -12.148 -0.977 1.00 77.44 373 CYS A N 1
ATOM 2966 C CA . CYS A 1 373 ? -7.076 -11.991 -1.114 1.00 77.44 373 CYS A CA 1
ATOM 2967 C C . CYS A 1 373 ? -6.355 -11.743 0.223 1.00 77.44 373 CYS A C 1
ATOM 2969 O O . CYS A 1 373 ? -5.126 -11.627 0.238 1.00 77.44 373 CYS A O 1
ATOM 2971 N N . TRP A 1 374 ? -7.098 -11.628 1.327 1.00 78.88 374 TRP A N 1
ATOM 2972 C CA . TRP A 1 374 ? -6.591 -11.485 2.697 1.00 78.88 374 TRP A CA 1
ATOM 2973 C C . TRP A 1 374 ? -7.015 -12.623 3.620 1.00 78.88 374 TRP A C 1
ATOM 2975 O O . TRP A 1 374 ? -6.730 -12.546 4.813 1.00 78.88 374 TRP A O 1
ATOM 2985 N N . ARG A 1 375 ? -7.724 -13.630 3.103 1.00 69.12 375 ARG A N 1
ATOM 2986 C CA . ARG A 1 375 ? -7.983 -14.863 3.842 1.00 69.12 375 ARG A CA 1
ATOM 2987 C C . ARG A 1 375 ? -6.772 -15.774 3.648 1.00 69.12 375 ARG A C 1
ATOM 2989 O O . ARG A 1 375 ? -6.342 -15.961 2.511 1.00 69.12 375 ARG A O 1
ATOM 2996 N N . ASP A 1 376 ? -6.221 -16.247 4.761 1.00 49.44 376 ASP A N 1
ATOM 2997 C CA . ASP A 1 376 ? -5.119 -17.215 4.789 1.00 49.44 376 ASP A CA 1
ATOM 2998 C C . ASP A 1 376 ? -5.565 -18.601 4.304 1.00 49.44 376 ASP A C 1
ATOM 3000 O O . ASP A 1 376 ? -6.701 -19.015 4.655 1.00 49.44 376 ASP A O 1
#

Secondary structure (DSSP, 8-state):
---HHHHHHHHHHHHHHHHHHHHHHHHHHHHHHHHHHHHHHHHHHS-SSSEEEEEHHHHHHHHHHH-HHHHHHHHHHHHHHS---HHHHHHHHHHHH-SS-GGGTSSHHHHHHHHHSHHHHHHHHHHHHHHHHHHHHHHHHHHHHHHHHHHHHHHHHHHHHHHHHHHHHHHHHHHHHHHHHHHHHTS--S---HHHHHHHHHHHHHHHHHHHHHHHHHHHHHT---SEEEEEP-TTPPP--TT-SS---S-TTTBSHHHHHHHHHHHHHHHHHH---SSTTHHHHHHHHHHHTTPPPPPS----HHHHHHHHHHHHHHHHHHHHHHHHHHHH--TT---S-HHHHHHHHHHHHHHHHHHHHHHHHHHHHBSGGG--

Foldseek 3Di:
DPPPPVVVVVVVVVVVVVVVVVVVVVVVVVVVVVVVVVVVVQQVVAALPDAAEAELVRLVVLLCVFQPQLVVLVVLLCVLPPDDPPVVLLVVLCVVLPPADPPQQPDVVLVVVCVVPVVPSVVNNVSNQVSVLVSLLVVVLSNLVSLLSNLVSVLSNLLLVLLSLLLQLLLVLLVVLVVVLVVVVPDPDDDDDPVVVVVSVVVVVVSVVSQVVSVVSVCNRSVHNHNHYHYDYDPLRFDLCLPPPDDPVVPCCQFCVSVVSNVVSVVVSVLSVVCRDPGRPVLVVVQVVCVVVVHPRDDSDDDDCVVVVVLVVLLVVLVVQLNVLSVVLVVLPPPDDDPPDSVVVSVSSVSNSVSSSSNSVSVSSVSSTGCVSVDD

Solvent-accessible surface area (backbone atoms only — not comparable to full-atom values): 21140 Å² total; per-residue (Å²): 139,86,60,70,67,59,54,54,54,50,55,50,51,52,49,53,51,50,50,52,53,46,50,51,51,50,50,51,49,53,49,51,48,52,52,50,50,51,49,50,53,54,51,67,74,30,46,60,82,44,73,44,79,39,40,49,58,52,50,51,52,47,33,65,76,43,14,62,69,36,38,52,20,51,51,43,26,51,61,36,67,52,81,68,55,68,66,58,54,51,50,51,53,41,65,76,65,52,92,65,75,70,86,58,60,84,37,72,70,45,52,54,45,26,73,75,41,46,85,71,37,42,58,54,48,51,52,49,54,49,50,52,34,50,49,46,52,53,51,52,52,48,50,42,45,27,54,35,44,27,44,49,16,51,52,48,33,50,51,49,52,44,51,49,54,49,52,54,52,50,49,50,53,51,55,54,49,51,55,48,52,56,55,60,70,71,49,90,76,85,83,73,56,71,70,53,51,55,51,48,54,53,48,50,55,50,54,53,48,53,48,54,55,48,50,50,53,51,23,64,55,39,70,44,65,58,56,40,78,46,74,42,87,52,93,74,62,75,85,81,59,78,89,58,88,74,82,77,75,84,49,51,74,41,46,48,43,69,65,47,49,41,53,46,37,53,52,50,50,54,48,47,72,72,57,70,70,94,50,73,68,50,66,61,52,49,49,52,51,29,55,76,64,75,40,81,78,81,70,95,71,86,79,75,62,64,62,56,52,50,54,51,48,52,49,52,50,31,51,52,51,30,51,50,38,51,50,54,45,56,73,72,59,66,78,91,66,78,55,99,42,70,67,59,44,52,53,48,50,55,50,49,55,51,40,53,54,50,33,50,58,29,44,45,56,45,62,75,35,39,44,65,86,72,58,131

Sequence (376 aa):
MRIPMLIISAAASSLFLSCAQQEVTDCLGNHAQHEGLRYADEVAAQSPFETVEVSWSGALQLMEERNLAYRKAMNSYLAANQETPMVSQIRSQLKTSVKVSLNDVLKPQSLAKSFQDPITALPKQLGSISALKDISHEMEQTVWSKEGDSVEAKLLMRKEQVKLYTLLCKGEVIDREIKRIDAEASEPSDQIDPKLKVAQEKWVASVMKDRDDWIGEVRDFFNAEYYDVIFRKDASAKPSYRSVSAPDLTEWQRWCFLSRSQSLVKALKENHKKSKPAVPGTRVMKEKVAEMLNQRAEYAVTLSTDKVRGEVRTLISNWREMKSTQAELSLLDPGKVSSDDPKRDLVKAQKVYKLRHQEINHTSVVWMMDEDCWRD